Protein AF-0000000066031368 (afdb_homodimer)

InterPro domains:
  IPR012674 Calycin [G3DSA:2.40.128.20] (2-199)
  IPR012674 Calycin [SSF50814] (8-198)
  IPR014878 THAP4-like, heme-binding domain [PF08768] (12-197)
  IPR014878 THAP4-like, heme-binding domain [cd07828] (13-198)
  IPR022939 Nitrobindin, bacteria/plant [MF_01297] (5-199)
  IPR045165 Nitrobindin family [PTHR15854] (6-83)

Radius of gyration: 20.79 Å; Cα contacts (8 Å, |Δi|>4): 1049; chains: 2; bounding box: 54×52×48 Å

Organism: Paenarthrobacter aurescens (strain TC1) (NCBI:txid290340)

Foldseek 3Di:
DPLPQPPLEALQCVLVSLQAAKKKFKKFFFPRDPPTWIKIKIWHWHDDNAQKTKIKMWMATDDPVHHGDGTDWMKIKIKHFDDDDDQQHADDPHRHHHPQDPQNDNVSSCVQQDPVRWTKMWMWMDTPQAKIFIWIWTRHRFKTKIKTPDITHDPRHFFWGIKIKMWGQDPQKIKMWIWTDGPPRDTGTTMIIIIHGDD/DPLPQPPLEALQCVLVSLQAAKKKFKKFFFPRDPPTWMKIKIWHWHDDNAQKTKIKMWMATDDPVHHGDGTDWMKIKIKHFDDDDDPQHADDPHRHHHPQHPQNDNVSSCVQQDPVRWTKMWMWMDTPQAKIFIWIWTRHRFKTKIKTPDITHDPRHFFWGIKIKMWGQDPQKIKMWIWTDGPPRDTGTTMIIIIHGDD

Secondary structure (DSSP, 8-state):
------TT--GGGGGGGGG-EEEEEEEEETT--TTPPEEEEEEEEE-SSSSSEEEEEEEEEE-TT--EEEEEEEEEEEEEE-----TTS--STTPPPPSS-SS-SHHHHHTTB-TTSSEEEEEEEEETTTEEEEEEEEE-SSEEEEEEEEEEE-TTPPP--EEEEEEEEETTEEEEEEEEE-TT--SEEEEEEEEEE--/------TT--GGGGGGGGG-EEEEEEEEETT--TTPPEEEEEEEEE-SSSSSEEEEEEEEEE-TT--EEEEEEEEEEEEEE-----TTS--STTPPPPSS-SS-SHHHHHTTB-TTSSEEEEEEEEETTTEEEEEEEEE-SSEEEEEEEEEEE-TTPPPEEEEEEEEEEETTEEEEEEEEEETT--SEEEEEEEEEE--

Sequence (398 aa):
MPIEIPTDLTPELVPLSWLIGEWEGRGRLGSGDEDSEHFVQRVSFTHNGLPYLQYRAETWLSDDAGEKLRPLTVETGFWALERKLEEGDGGPGLIPADIVPVLKTADEVEERRNKEGGFDISVSIAHPGGITELYYGQIKGPQIQLSTDMVMRGSHSKEYTAATRIFGLVDGNLLWRWDVAASGKALEAHASAFLHKVSMPIEIPTDLTPELVPLSWLIGEWEGRGRLGSGDEDSEHFVQRVSFTHNGLPYLQYRAETWLSDDAGEKLRPLTVETGFWALERKLEEGDGGPGLIPADIVPVLKTADEVEERRNKEGGFDISVSIAHPGGITELYYGQIKGPQIQLSTDMVMRGSHSKEYTAATRIFGLVDGNLLWRWDVAASGKALEAHASAFLHKVS

Solvent-accessible surface area (backbone atoms only — not comparable to full-atom values): 20590 Å² total; per-residue (Å²): 125,82,79,78,73,60,92,69,57,38,40,59,39,56,84,56,48,88,62,56,26,32,29,40,37,43,32,26,32,36,83,52,52,92,85,40,53,35,28,33,38,41,36,38,29,44,69,74,59,51,74,43,32,44,37,40,37,41,34,24,34,22,46,96,86,60,48,73,72,46,75,54,50,54,38,36,33,34,40,29,66,54,59,78,66,54,84,41,40,58,41,65,83,85,40,64,44,43,92,64,56,80,56,75,36,60,67,60,44,57,70,54,46,42,99,84,70,23,33,43,28,34,36,35,41,40,40,70,68,45,34,35,38,36,28,39,38,37,40,48,78,61,33,34,44,36,36,50,77,46,60,48,67,44,97,47,30,69,61,62,69,45,40,37,39,38,38,33,58,57,92,80,21,45,34,38,41,35,30,35,15,38,77,91,42,68,75,34,59,43,28,36,38,50,24,37,69,75,83,126,82,80,80,72,62,93,70,56,38,39,58,39,55,83,56,48,88,61,56,27,32,30,39,36,42,31,26,34,37,84,52,51,92,82,40,53,34,29,34,38,42,36,36,31,45,70,74,59,51,74,44,33,43,37,40,38,42,34,25,34,23,45,96,86,59,49,74,72,46,74,55,52,55,37,38,34,32,39,30,68,54,59,79,66,54,84,40,40,58,40,67,82,86,40,64,43,44,91,64,57,79,56,75,36,60,68,60,43,58,71,55,46,42,96,84,69,22,31,42,28,35,35,34,41,39,40,68,67,45,34,34,38,36,27,40,39,38,40,47,77,60,32,34,44,36,36,51,75,46,61,47,66,44,97,44,30,69,60,64,68,44,41,37,39,38,39,34,57,55,96,79,21,47,34,36,41,35,29,36,15,39,78,91,41,67,77,35,60,44,29,36,37,49,25,35,69,75,81

pLDDT: mean 94.97, std 9.14, range [33.16, 98.88]

Nearest PDB structures (foldseek):
  7bbm-assembly1_A-2  TM=8.702E-01  e=2.240E-13  Arabidopsis thaliana
  2a13-assembly1_A  TM=8.688E-01  e=5.503E-13  Arabidopsis thaliana
  3wjg-assembly1_A-2  TM=8.637E-01  e=6.117E-13  Arabidopsis thaliana
  4ymy-assembly1_A-2  TM=8.659E-01  e=7.169E-13  Arabidopsis thaliana
  2fwv-assembly1_A  TM=8.683E-01  e=2.902E-11  Mycobacterium tuberculosis H37Rv

Structure (mmCIF, N/CA/C/O backbone):
data_AF-0000000066031368-model_v1
#
loop_
_entity.id
_entity.type
_entity.pdbx_description
1 polymer 'Peroxynitrite isomerase'
#
loop_
_atom_site.group_PDB
_atom_site.id
_atom_site.type_symbol
_atom_site.label_atom_id
_atom_site.label_alt_id
_atom_site.label_comp_id
_atom_site.label_asym_id
_atom_site.label_entity_id
_atom_site.label_seq_id
_atom_site.pdbx_PDB_ins_code
_atom_site.Cartn_x
_atom_site.Cartn_y
_atom_site.Cartn_z
_atom_site.occupancy
_atom_site.B_iso_or_equiv
_atom_site.auth_seq_id
_atom_site.auth_comp_id
_atom_site.auth_asym_id
_atom_site.auth_atom_id
_atom_site.pdbx_PDB_model_num
ATOM 1 N N . MET A 1 1 ? -26.859 -6.531 -15.234 1 33.16 1 MET A N 1
ATOM 2 C CA . MET A 1 1 ? -26.047 -7.098 -16.312 1 33.16 1 MET A CA 1
ATOM 3 C C . MET A 1 1 ? -24.969 -8.016 -15.758 1 33.16 1 MET A C 1
ATOM 5 O O . MET A 1 1 ? -24.484 -7.805 -14.641 1 33.16 1 MET A O 1
ATOM 9 N N . PRO A 1 2 ? -24.891 -9.289 -16.25 1 40.38 2 PRO A N 1
ATOM 10 C CA . PRO A 1 2 ? -23.859 -10.242 -15.828 1 40.38 2 PRO A CA 1
ATOM 11 C C . PRO A 1 2 ? -22.469 -9.617 -15.773 1 40.38 2 PRO A C 1
ATOM 13 O O . PRO A 1 2 ? -22.156 -8.695 -16.547 1 40.38 2 PRO A O 1
ATOM 16 N N . ILE A 1 3 ? -21.875 -9.445 -14.492 1 47.06 3 ILE A N 1
ATOM 17 C CA . ILE A 1 3 ? -20.516 -8.922 -14.406 1 47.06 3 ILE A CA 1
ATOM 18 C C . ILE A 1 3 ? -19.625 -9.641 -15.414 1 47.06 3 ILE A C 1
ATOM 20 O O . ILE A 1 3 ? -19.531 -10.867 -15.406 1 47.06 3 ILE A O 1
ATOM 24 N N . GLU A 1 4 ? -19.422 -9.086 -16.609 1 52.09 4 GLU A N 1
ATOM 25 C CA . GLU A 1 4 ? -18.5 -9.664 -17.594 1 52.09 4 GLU A CA 1
ATOM 26 C C . GLU A 1 4 ? -17.125 -9.914 -16.969 1 52.09 4 GLU A C 1
ATOM 28 O O . GLU A 1 4 ? -16.516 -9.008 -16.406 1 52.09 4 GLU A O 1
ATOM 33 N N . ILE A 1 5 ? -16.891 -11.195 -16.609 1 58.19 5 ILE A N 1
ATOM 34 C CA . ILE A 1 5 ? -15.578 -11.602 -16.094 1 58.19 5 ILE A CA 1
ATOM 35 C C . ILE A 1 5 ? -14.523 -11.414 -17.188 1 58.19 5 ILE A C 1
ATOM 37 O O . ILE A 1 5 ? -14.664 -11.945 -18.297 1 58.19 5 ILE A O 1
ATOM 41 N N . PRO A 1 6 ? -13.57 -10.539 -17 1 62.25 6 PRO A N 1
ATOM 42 C CA . PRO A 1 6 ? -12.5 -10.344 -17.984 1 62.25 6 PRO A CA 1
ATOM 43 C C . PRO A 1 6 ? -11.805 -11.648 -18.359 1 62.25 6 PRO A C 1
ATOM 45 O O . PRO A 1 6 ? -11.633 -12.531 -17.531 1 62.25 6 PRO A O 1
ATOM 48 N N . THR A 1 7 ? -11.617 -11.883 -19.625 1 64.25 7 THR A N 1
ATOM 49 C CA . THR A 1 7 ? -11 -13.094 -20.156 1 64.25 7 THR A CA 1
ATOM 50 C C . THR A 1 7 ? -9.609 -13.305 -19.578 1 64.25 7 THR A C 1
ATOM 52 O O . THR A 1 7 ? -9.109 -14.43 -19.531 1 64.25 7 THR A O 1
ATOM 55 N N . ASP A 1 8 ? -8.969 -12.266 -19 1 81.44 8 ASP A N 1
ATOM 56 C CA . ASP A 1 8 ? -7.602 -12.391 -18.516 1 81.44 8 ASP A CA 1
ATOM 57 C C . ASP A 1 8 ? -7.57 -12.453 -16.984 1 81.44 8 ASP A C 1
ATOM 59 O O . ASP A 1 8 ? -6.508 -12.328 -16.375 1 81.44 8 ASP A O 1
ATOM 63 N N . LEU A 1 9 ? -8.688 -12.742 -16.469 1 89.12 9 LEU A N 1
ATOM 64 C CA . LEU A 1 9 ? -8.789 -12.789 -15.008 1 89.12 9 LEU A CA 1
ATOM 65 C C . LEU A 1 9 ? -8.336 -14.148 -14.477 1 89.12 9 LEU A C 1
ATOM 67 O O . LEU A 1 9 ? -8.836 -15.188 -14.906 1 89.12 9 LEU A O 1
ATOM 71 N N . THR A 1 10 ? -7.324 -14.195 -13.648 1 92.44 10 THR A N 1
ATOM 72 C CA . THR A 1 10 ? -6.934 -15.422 -12.969 1 92.44 10 THR A CA 1
ATOM 73 C C . THR A 1 10 ? -8.109 -16.016 -12.195 1 92.44 10 THR A C 1
ATOM 75 O O . THR A 1 10 ? -8.812 -15.289 -11.484 1 92.44 10 THR A O 1
ATOM 78 N N . PRO A 1 11 ? -8.414 -17.312 -12.305 1 94.56 11 PRO A N 1
ATOM 79 C CA . PRO A 1 11 ? -9.578 -17.938 -11.664 1 94.56 11 PRO A CA 1
ATOM 80 C C . PRO A 1 11 ? -9.703 -17.578 -10.188 1 94.56 11 PRO A C 1
ATOM 82 O O . PRO A 1 11 ? -10.812 -17.391 -9.68 1 94.56 11 PRO A O 1
ATOM 85 N N . GLU A 1 12 ? -8.617 -17.484 -9.602 1 95.56 12 GLU A N 1
ATOM 86 C CA . GLU A 1 12 ? -8.57 -17.25 -8.164 1 95.56 12 GLU A CA 1
ATOM 87 C C . GLU A 1 12 ? -9.234 -15.922 -7.797 1 95.56 12 GLU A C 1
ATOM 89 O O . GLU A 1 12 ? -9.641 -15.719 -6.648 1 95.56 12 GLU A O 1
ATOM 94 N N . LEU A 1 13 ? -9.43 -15.039 -8.758 1 96.94 13 LEU A N 1
ATOM 95 C CA . LEU A 1 13 ? -9.969 -13.711 -8.484 1 96.94 13 LEU A CA 1
ATOM 96 C C . LEU A 1 13 ? -11.469 -13.672 -8.734 1 96.94 13 LEU A C 1
ATOM 98 O O . LEU A 1 13 ? -12.125 -12.656 -8.469 1 96.94 13 LEU A O 1
ATOM 102 N N . VAL A 1 14 ? -12.07 -14.742 -9.148 1 95.94 14 VAL A N 1
ATOM 103 C CA . VAL A 1 14 ? -13.477 -14.766 -9.539 1 95.94 14 VAL A CA 1
ATOM 104 C C . VAL A 1 14 ? -14.344 -14.328 -8.359 1 95.94 14 VAL A C 1
ATOM 106 O O . VAL A 1 14 ? -15.219 -13.477 -8.5 1 95.94 14 VAL A O 1
ATOM 109 N N . PRO A 1 15 ? -14.133 -14.844 -7.121 1 97.06 15 PRO A N 1
ATOM 110 C CA . PRO A 1 15 ? -14.977 -14.398 -6.004 1 97.06 15 PRO A CA 1
ATOM 111 C C . PRO A 1 15 ? -14.867 -12.898 -5.746 1 97.06 15 PRO A C 1
ATOM 113 O O . PRO A 1 15 ? -15.812 -12.289 -5.234 1 97.06 15 PRO A O 1
ATOM 116 N N . LEU A 1 16 ? -13.766 -12.266 -6.094 1 97.69 16 LEU A N 1
ATOM 117 C CA . LEU A 1 16 ? -13.516 -10.852 -5.836 1 97.69 16 LEU A CA 1
ATOM 118 C C . LEU A 1 16 ? -13.859 -10.008 -7.055 1 97.69 16 LEU A C 1
ATOM 120 O O . LEU A 1 16 ? -13.75 -8.781 -7.02 1 97.69 16 LEU A O 1
ATOM 124 N N . SER A 1 17 ? -14.352 -10.602 -8.094 1 96.38 17 SER A N 1
ATOM 125 C CA . SER A 1 17 ? -14.391 -9.969 -9.414 1 96.38 17 SER A CA 1
ATOM 126 C C . SER A 1 17 ? -15.352 -8.789 -9.43 1 96.38 17 SER A C 1
ATOM 128 O O . SER A 1 17 ? -15.141 -7.82 -10.172 1 96.38 17 SER A O 1
ATOM 130 N N . TRP A 1 18 ? -16.391 -8.805 -8.586 1 96.5 18 TRP A N 1
ATOM 131 C CA . TRP A 1 18 ? -17.391 -7.734 -8.633 1 96.5 18 TRP A CA 1
ATOM 132 C C . TRP A 1 18 ? -16.797 -6.43 -8.094 1 96.5 18 TRP A C 1
ATOM 134 O O . TRP A 1 18 ? -17.391 -5.359 -8.281 1 96.5 18 TRP A O 1
ATOM 144 N N . LEU A 1 19 ? -15.648 -6.449 -7.402 1 98.12 19 LEU A N 1
ATOM 145 C CA . LEU A 1 19 ? -14.969 -5.27 -6.871 1 98.12 19 LEU A CA 1
ATOM 146 C C . LEU A 1 19 ? -14.211 -4.535 -7.973 1 98.12 19 LEU A C 1
ATOM 148 O O . LEU A 1 19 ? -13.945 -3.338 -7.855 1 98.12 19 LEU A O 1
ATOM 152 N N . ILE A 1 20 ? -13.781 -5.242 -8.992 1 97.56 20 ILE A N 1
ATOM 153 C CA . ILE A 1 20 ? -12.82 -4.734 -9.969 1 97.56 20 ILE A CA 1
ATOM 154 C C . ILE A 1 20 ? -13.414 -3.529 -10.695 1 97.56 20 ILE A C 1
ATOM 156 O O . ILE A 1 20 ? -14.531 -3.596 -11.219 1 97.56 20 ILE A O 1
ATOM 160 N N . GLY A 1 21 ? -12.656 -2.457 -10.672 1 97.81 21 GLY A N 1
ATOM 161 C CA . GLY A 1 21 ? -13.07 -1.228 -11.328 1 97.81 21 GLY A CA 1
ATOM 162 C C . GLY A 1 21 ? -12.742 0.016 -10.523 1 97.81 21 GLY A C 1
ATOM 163 O O . GLY A 1 21 ? -12 -0.051 -9.539 1 97.81 21 GLY A O 1
ATOM 164 N N . GLU A 1 22 ? -13.156 1.128 -11.031 1 98.62 22 GLU A N 1
ATOM 165 C CA . GLU A 1 22 ? -13.031 2.414 -10.352 1 98.62 22 GLU A CA 1
ATOM 166 C C . GLU A 1 22 ? -14.375 2.875 -9.789 1 98.62 22 GLU A C 1
ATOM 168 O O . GLU A 1 22 ? -15.391 2.846 -10.492 1 98.62 22 GLU A O 1
ATOM 173 N N . TRP A 1 23 ? -14.367 3.244 -8.555 1 98.88 23 TRP A N 1
ATOM 174 C CA . TRP A 1 23 ? -15.547 3.688 -7.828 1 98.88 23 TRP A CA 1
ATOM 175 C C . TRP A 1 23 ? -15.367 5.109 -7.309 1 98.88 23 TRP A C 1
ATOM 177 O O . TRP A 1 23 ? -14.273 5.488 -6.887 1 98.88 23 TRP A O 1
ATOM 187 N N . GLU A 1 24 ? -16.422 5.883 -7.383 1 98.75 24 GLU A N 1
ATOM 188 C CA . GLU A 1 24 ? -16.391 7.234 -6.832 1 98.75 24 GLU A CA 1
ATOM 189 C C . GLU A 1 24 ? -17.688 7.57 -6.109 1 98.75 24 GLU A C 1
ATOM 191 O O . GLU A 1 24 ? -18.766 7.137 -6.523 1 98.75 24 GLU A O 1
ATOM 196 N N . GLY A 1 25 ? -17.516 8.281 -5.086 1 98.56 25 GLY A N 1
ATOM 197 C CA . GLY A 1 25 ? -18.719 8.719 -4.379 1 98.56 25 GLY A CA 1
ATOM 198 C C . GLY A 1 25 ? -18.406 9.492 -3.113 1 98.56 25 GLY A C 1
ATOM 199 O O . GLY A 1 25 ? -17.406 10.195 -3.037 1 98.56 25 GLY A O 1
ATOM 200 N N . ARG A 1 26 ? -19.406 9.5 -2.213 1 98 26 ARG A N 1
ATOM 201 C CA . ARG A 1 26 ? -19.328 10.336 -1.021 1 98 26 ARG A CA 1
ATOM 202 C C . ARG A 1 26 ? -19.469 9.5 0.247 1 98 26 ARG A C 1
ATOM 204 O O . ARG A 1 26 ? -20.016 8.391 0.206 1 98 26 ARG A O 1
ATOM 211 N N . GLY A 1 27 ? -18.969 10.031 1.279 1 97.94 27 GLY A N 1
ATOM 212 C CA . GLY A 1 27 ? -19.078 9.391 2.578 1 97.94 27 GLY A CA 1
ATOM 213 C C . GLY A 1 27 ? -19.141 10.375 3.729 1 97.94 27 GLY A C 1
ATOM 214 O O . GLY A 1 27 ? -19.172 11.586 3.514 1 97.94 27 GLY A O 1
ATOM 215 N N . ARG A 1 28 ? -19.297 9.797 4.914 1 97.5 28 ARG A N 1
ATOM 216 C CA . ARG A 1 28 ? -19.359 10.547 6.164 1 97.5 28 ARG A CA 1
ATOM 217 C C . ARG A 1 28 ? -18.359 10.008 7.176 1 97.5 28 ARG A C 1
ATOM 219 O O . ARG A 1 28 ? -18.109 8.797 7.23 1 97.5 28 ARG A O 1
ATOM 226 N N . LEU A 1 29 ? -17.828 10.883 7.953 1 96.56 29 LEU A N 1
ATOM 227 C CA . LEU A 1 29 ? -16.969 10.477 9.055 1 96.56 29 LEU A CA 1
ATOM 228 C C . LEU A 1 29 ? -17.797 10.102 10.281 1 96.56 29 LEU A C 1
ATOM 230 O O . LEU A 1 29 ? -18.984 10.445 10.367 1 96.56 29 LEU A O 1
ATOM 234 N N . GLY A 1 30 ? -17.219 9.375 11.141 1 93.62 30 GLY A N 1
ATOM 235 C CA . GLY A 1 30 ? -17.875 8.977 12.367 1 93.62 30 GLY A CA 1
ATOM 236 C C . GLY A 1 30 ? -19.094 8.086 12.133 1 93.62 30 GLY A C 1
ATOM 237 O O . GLY A 1 30 ? -19.031 7.148 11.336 1 93.62 30 GLY A O 1
ATOM 238 N N . SER A 1 31 ? -20.141 8.367 12.922 1 90.12 31 SER A N 1
ATOM 239 C CA . SER A 1 31 ? -21.344 7.547 12.859 1 90.12 31 SER A CA 1
ATOM 240 C C . SER A 1 31 ? -22.234 7.965 11.695 1 90.12 31 SER A C 1
ATOM 242 O O . SER A 1 31 ? -23.219 7.285 11.375 1 90.12 31 SER A O 1
ATOM 244 N N . GLY A 1 32 ? -21.859 9.055 11.055 1 87.19 32 GLY A N 1
ATOM 245 C CA . GLY A 1 32 ? -22.641 9.531 9.922 1 87.19 32 GLY A CA 1
ATOM 246 C C . GLY A 1 32 ? -23.828 10.359 10.336 1 87.19 32 GLY A C 1
ATOM 247 O O . GLY A 1 32 ? -24.812 10.469 9.594 1 87.19 32 GLY A O 1
ATOM 248 N N . ASP A 1 33 ? -23.75 10.906 11.477 1 86.44 33 ASP A N 1
ATOM 249 C CA . ASP A 1 33 ? -24.812 11.766 11.961 1 86.44 33 ASP A CA 1
ATOM 250 C C . ASP A 1 33 ? -24.844 13.094 11.203 1 86.44 33 ASP A C 1
ATOM 252 O O . ASP A 1 33 ? -24 13.344 10.352 1 86.44 33 ASP A O 1
ATOM 256 N N . GLU A 1 34 ? -25.828 13.891 11.445 1 84.25 34 GLU A N 1
ATOM 257 C CA . GLU A 1 34 ? -26.062 15.133 10.703 1 84.25 34 GLU A CA 1
ATOM 258 C C . GLU A 1 34 ? -24.844 16.047 10.766 1 84.25 34 GLU A C 1
ATOM 260 O O . GLU A 1 34 ? -24.516 16.719 9.781 1 84.25 34 GLU A O 1
ATOM 265 N N . ASP A 1 35 ? -24.094 16.016 11.781 1 86.75 35 ASP A N 1
ATOM 266 C CA . ASP A 1 35 ? -22.984 16.938 11.969 1 86.75 35 ASP A CA 1
ATOM 267 C C . ASP A 1 35 ? -21.656 16.328 11.523 1 86.75 35 ASP A C 1
ATOM 269 O O . ASP A 1 35 ? -20.609 16.969 11.586 1 86.75 35 ASP A O 1
ATOM 273 N N . SER A 1 36 ? -21.734 15.133 11.055 1 90.44 36 SER A N 1
ATOM 274 C CA . SER A 1 36 ? -20.516 14.461 10.625 1 90.44 36 SER A CA 1
ATOM 275 C C . SER A 1 36 ? -19.953 15.109 9.367 1 90.44 36 SER A C 1
ATOM 277 O O . SER A 1 36 ? -20.703 15.484 8.461 1 90.44 36 SER A O 1
ATOM 279 N N . GLU A 1 37 ? -18.625 15.211 9.25 1 93.31 37 GLU A N 1
ATOM 280 C CA . GLU A 1 37 ? -17.953 15.766 8.078 1 93.31 37 GLU A CA 1
ATOM 281 C C . GLU A 1 37 ? -18.125 14.852 6.867 1 93.31 37 GLU A C 1
ATOM 283 O O . GLU A 1 37 ? -18.25 13.633 7.016 1 93.31 37 GLU A O 1
ATOM 288 N N . HIS A 1 38 ? -18.125 15.547 5.75 1 97.06 38 HIS A N 1
ATOM 289 C CA . HIS A 1 38 ? -18.281 14.844 4.484 1 97.06 38 HIS A CA 1
ATOM 290 C C . HIS A 1 38 ? -16.938 14.641 3.785 1 97.06 38 HIS A C 1
ATOM 292 O O . HIS A 1 38 ? -16.016 15.43 3.979 1 97.06 38 HIS A O 1
ATOM 298 N N . PHE A 1 39 ? -16.938 13.594 3.072 1 98.5 39 PHE A N 1
ATOM 299 C CA . PHE A 1 39 ? -15.781 13.406 2.203 1 98.5 39 PHE A CA 1
ATOM 300 C C . PHE A 1 39 ? -16.203 12.812 0.865 1 98.5 39 PHE A C 1
ATOM 302 O O . PHE A 1 39 ? -17.297 12.273 0.736 1 98.5 39 PHE A O 1
ATOM 309 N N . VAL A 1 40 ? -15.344 13 -0.147 1 98.69 40 VAL A N 1
ATOM 310 C CA . VAL A 1 40 ? -15.414 12.328 -1.443 1 98.69 40 VAL A CA 1
ATOM 311 C C . VAL A 1 40 ? -14.266 11.328 -1.575 1 98.69 40 VAL A C 1
ATOM 313 O O . VAL A 1 40 ? -13.18 11.547 -1.036 1 98.69 40 VAL A O 1
ATOM 316 N N . GLN A 1 41 ? -14.586 10.281 -2.264 1 98.81 41 GLN A N 1
ATOM 317 C CA . GLN A 1 41 ? -13.586 9.227 -2.35 1 98.81 41 GLN A CA 1
ATOM 318 C C . GLN A 1 41 ? -13.578 8.586 -3.734 1 98.81 41 GLN A C 1
ATOM 320 O O . GLN A 1 41 ? -14.625 8.422 -4.359 1 98.81 41 GLN A O 1
ATOM 325 N N . ARG A 1 42 ? -12.406 8.281 -4.188 1 98.75 42 ARG A N 1
ATOM 326 C CA . ARG A 1 42 ? -12.172 7.438 -5.352 1 98.75 42 ARG A CA 1
ATOM 327 C C . ARG A 1 42 ? -11.445 6.156 -4.965 1 98.75 42 ARG A C 1
ATOM 329 O O . ARG A 1 42 ? -10.398 6.203 -4.316 1 98.75 42 ARG A O 1
ATOM 336 N N . VAL A 1 43 ? -12.016 5.027 -5.32 1 98.88 43 VAL A N 1
ATOM 337 C CA . VAL A 1 43 ? -11.477 3.719 -4.977 1 98.88 43 VAL A CA 1
ATOM 338 C C . VAL A 1 43 ? -11.211 2.918 -6.25 1 98.88 43 VAL A C 1
ATOM 340 O O . VAL A 1 43 ? -12.039 2.908 -7.164 1 98.88 43 VAL A O 1
ATOM 343 N N . SER A 1 44 ? -10.109 2.283 -6.301 1 98.81 44 SER A N 1
ATOM 344 C CA . SER A 1 44 ? -9.789 1.437 -7.445 1 98.81 44 SER A CA 1
ATOM 345 C C . SER A 1 44 ? -9.383 0.035 -7 1 98.81 44 SER A C 1
ATOM 347 O O . SER A 1 44 ? -8.641 -0.125 -6.031 1 98.81 44 SER A O 1
ATOM 349 N N . PHE A 1 45 ? -9.945 -0.978 -7.59 1 98.69 45 PHE A N 1
ATOM 350 C CA . PHE A 1 45 ? -9.492 -2.363 -7.574 1 98.69 45 PHE A CA 1
ATOM 351 C C . PHE A 1 45 ? -9.016 -2.795 -8.953 1 98.69 45 PHE A C 1
ATOM 353 O O . PHE A 1 45 ? -9.789 -2.779 -9.914 1 98.69 45 PHE A O 1
ATOM 360 N N . THR A 1 46 ? -7.758 -3.172 -9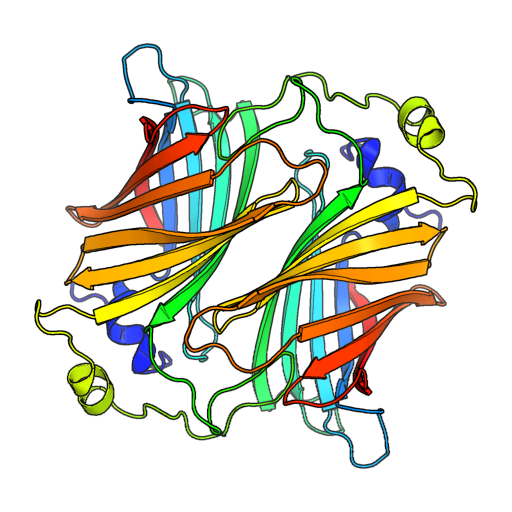.023 1 97.94 46 THR A N 1
ATOM 361 C CA . THR A 1 46 ? -7.191 -3.557 -10.305 1 97.94 46 THR A CA 1
ATOM 362 C C . THR A 1 46 ? -6.418 -4.867 -10.188 1 97.94 46 THR A C 1
ATOM 364 O O . THR A 1 46 ? -6.105 -5.312 -9.078 1 97.94 46 THR A O 1
ATOM 367 N N . HIS A 1 47 ? -6.227 -5.512 -11.297 1 96.25 47 HIS A N 1
ATOM 368 C CA . HIS A 1 47 ? -5.422 -6.727 -11.359 1 96.25 47 HIS A CA 1
ATOM 369 C C . HIS A 1 47 ? -4.496 -6.711 -12.578 1 96.25 47 HIS A C 1
ATOM 371 O O . HIS A 1 47 ? -4.695 -5.918 -13.5 1 96.25 47 HIS A O 1
ATOM 377 N N . ASN A 1 48 ? -3.465 -7.465 -12.539 1 94.44 48 ASN A N 1
ATOM 378 C CA . ASN A 1 48 ? -2.516 -7.555 -13.641 1 94.44 48 ASN A CA 1
ATOM 379 C C . ASN A 1 48 ? -2.205 -9.008 -14 1 94.44 48 ASN A C 1
ATOM 381 O O . ASN A 1 48 ? -1.074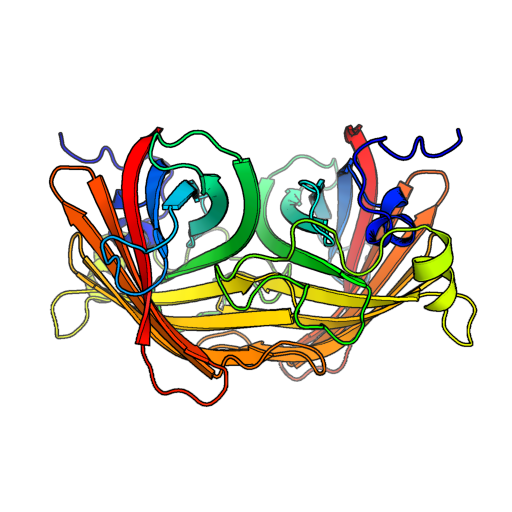 -9.336 -14.359 1 94.44 48 ASN A O 1
ATOM 385 N N . GLY A 1 49 ? -3.18 -9.898 -13.719 1 92.19 49 GLY A N 1
ATOM 386 C CA . GLY A 1 49 ? -3.043 -11.305 -14.062 1 92.19 49 GLY A CA 1
ATOM 387 C C . GLY A 1 49 ? -2.531 -12.148 -12.914 1 92.19 49 GLY A C 1
ATOM 388 O O . GLY A 1 49 ? -2.424 -13.375 -13.031 1 92.19 49 GLY A O 1
ATOM 389 N N . LEU A 1 50 ? -2.189 -11.586 -11.852 1 94.94 50 LEU A N 1
ATOM 390 C CA . LEU A 1 50 ? -1.732 -12.281 -10.656 1 94.94 50 LEU A CA 1
ATOM 391 C C . LEU A 1 50 ? -2.887 -12.508 -9.68 1 94.94 50 LEU A C 1
ATOM 393 O O . LEU A 1 50 ? -3.953 -11.906 -9.828 1 94.94 50 LEU A O 1
ATOM 397 N N . PRO A 1 51 ? -2.752 -13.414 -8.719 1 96.38 51 PRO A N 1
ATOM 398 C CA . PRO A 1 51 ? -3.898 -13.859 -7.926 1 96.38 51 PRO A CA 1
ATOM 399 C C . PRO A 1 51 ? -4.188 -12.938 -6.742 1 96.38 51 PRO A C 1
ATOM 401 O O . PRO A 1 51 ? -4.434 -13.414 -5.633 1 96.38 51 PRO A O 1
ATOM 404 N N . TYR A 1 52 ? -4.199 -11.641 -6.973 1 98 52 TYR A N 1
ATOM 405 C CA . TYR A 1 52 ? -4.582 -10.625 -6.004 1 98 52 TYR A CA 1
ATOM 406 C C . TYR A 1 52 ? -5.078 -9.367 -6.703 1 98 52 TYR A C 1
ATOM 408 O O . TYR A 1 52 ? -4.762 -9.133 -7.871 1 98 52 TYR A O 1
ATOM 416 N N . LEU A 1 53 ? -5.879 -8.625 -5.977 1 98.56 53 LEU A N 1
ATOM 417 C CA . LEU A 1 53 ? -6.266 -7.289 -6.418 1 98.56 53 LEU A CA 1
ATOM 418 C C . LEU A 1 53 ? -5.383 -6.227 -5.77 1 98.56 53 LEU A C 1
ATOM 420 O O . LEU A 1 53 ? -5.047 -6.332 -4.586 1 98.56 53 LEU A O 1
ATOM 424 N N . GLN A 1 54 ? -5.008 -5.27 -6.566 1 98.75 54 GLN A N 1
ATOM 425 C CA . GLN A 1 54 ? -4.422 -4.039 -6.043 1 98.75 54 GLN A CA 1
ATOM 426 C C . GLN A 1 54 ? -5.508 -3.037 -5.656 1 98.75 54 GLN A C 1
ATOM 428 O O . GLN A 1 54 ? -6.449 -2.811 -6.418 1 98.75 54 GLN A O 1
ATOM 433 N N . TYR A 1 55 ? -5.383 -2.527 -4.469 1 98.88 55 TYR A N 1
ATOM 434 C CA . TYR A 1 55 ? -6.375 -1.622 -3.898 1 98.88 55 TYR A CA 1
ATOM 435 C C . TYR A 1 55 ? -5.777 -0.242 -3.656 1 98.88 55 TYR A C 1
ATOM 437 O O . TYR A 1 55 ? -4.656 -0.123 -3.158 1 98.88 55 TYR A O 1
ATOM 445 N N . ARG A 1 56 ? -6.461 0.84 -4.016 1 98.88 56 ARG A N 1
ATOM 446 C CA . ARG A 1 56 ? -6.129 2.227 -3.701 1 98.88 56 ARG A CA 1
ATOM 447 C C . ARG A 1 56 ? -7.387 3.039 -3.42 1 98.88 56 ARG A C 1
ATOM 449 O O . ARG A 1 56 ? -8.352 2.98 -4.184 1 98.88 56 ARG A O 1
ATOM 456 N N . ALA A 1 57 ? -7.426 3.715 -2.34 1 98.81 57 ALA A N 1
ATOM 457 C CA . ALA A 1 57 ? -8.516 4.629 -2.002 1 98.81 57 ALA A CA 1
ATOM 458 C C . ALA A 1 57 ? -7.98 6.023 -1.688 1 98.81 57 ALA A C 1
ATOM 460 O O . ALA A 1 57 ? -7.191 6.199 -0.757 1 98.81 57 ALA A O 1
ATOM 461 N N . GLU A 1 58 ? -8.383 6.965 -2.486 1 98.75 58 GLU A N 1
ATOM 462 C CA . GLU A 1 58 ? -8.039 8.367 -2.27 1 98.75 58 GLU A CA 1
ATOM 463 C C . GLU A 1 58 ? -9.242 9.164 -1.795 1 98.75 58 GLU A C 1
ATOM 465 O O . GLU A 1 58 ? -10.328 9.078 -2.387 1 98.75 58 GLU A O 1
ATOM 470 N N . THR A 1 59 ? -9.047 9.898 -0.743 1 98.75 59 THR A N 1
ATOM 471 C CA . THR A 1 59 ? -10.156 10.594 -0.097 1 98.75 59 THR A CA 1
ATOM 472 C C . THR A 1 59 ? -9.867 12.086 0.032 1 98.75 59 THR A C 1
ATOM 474 O O . THR A 1 59 ? -8.734 12.477 0.319 1 98.75 59 THR A O 1
ATOM 477 N N . TRP A 1 60 ? -10.852 12.914 -0.183 1 98.56 60 TRP A N 1
ATOM 478 C CA . TRP A 1 60 ? -10.82 14.359 0.005 1 98.56 60 TRP A CA 1
ATOM 479 C C . TRP A 1 60 ? -11.898 14.812 0.979 1 98.56 60 TRP A C 1
ATOM 481 O O . TRP A 1 60 ? -13.023 14.305 0.943 1 98.56 60 TRP A O 1
ATOM 491 N N . LEU A 1 61 ? -11.516 15.711 1.822 1 97.62 61 LEU A N 1
ATOM 492 C CA . LEU A 1 61 ? -12.57 16.406 2.543 1 97.62 61 LEU A CA 1
ATOM 493 C C . LEU A 1 61 ? -13.461 17.188 1.582 1 97.62 61 LEU A C 1
ATOM 495 O O . LEU A 1 61 ? -12.969 17.781 0.621 1 97.62 61 LEU A O 1
ATOM 499 N N . SER A 1 62 ? -14.75 17.203 1.885 1 97.81 62 SER A N 1
ATOM 500 C CA . SER A 1 62 ? -15.68 17.906 1.004 1 97.81 62 SER A CA 1
ATOM 501 C C . SER A 1 62 ? -16.703 18.703 1.803 1 97.81 62 SER A C 1
ATOM 503 O O . SER A 1 62 ? -16.859 18.484 3.004 1 97.81 62 SER A O 1
ATOM 505 N N . ASP A 1 63 ? -17.25 19.641 1.091 1 95.75 63 ASP A N 1
ATOM 506 C CA . ASP A 1 63 ? -18.422 20.281 1.701 1 95.75 63 ASP A CA 1
ATOM 507 C C . ASP A 1 63 ? -19.672 19.438 1.497 1 95.75 63 ASP A C 1
ATOM 509 O O . ASP A 1 63 ? -19.594 18.312 0.986 1 95.75 63 ASP A O 1
ATOM 513 N N . ASP A 1 64 ? -20.766 19.906 1.982 1 91.94 64 ASP A N 1
ATOM 514 C CA . ASP A 1 64 ? -22.016 19.156 1.979 1 91.94 64 ASP A CA 1
ATOM 515 C C . ASP A 1 64 ? -22.5 18.906 0.553 1 91.94 64 ASP A C 1
ATOM 517 O O . ASP A 1 64 ? -23.312 18 0.318 1 91.94 64 ASP A O 1
ATOM 521 N N . ALA A 1 65 ? -22.016 19.75 -0.421 1 94.38 65 ALA A N 1
ATOM 522 C CA . ALA A 1 65 ? -22.406 19.609 -1.817 1 94.38 65 ALA A CA 1
ATOM 523 C C . ALA A 1 65 ? -21.484 18.656 -2.564 1 94.38 65 ALA A C 1
ATOM 525 O O . ALA A 1 65 ? -21.719 18.328 -3.727 1 94.38 65 ALA A O 1
ATOM 526 N N . GLY A 1 66 ? -20.422 18.219 -1.861 1 95.19 66 GLY A N 1
ATOM 527 C CA . GLY A 1 66 ? -19.516 17.25 -2.477 1 95.19 66 GLY A CA 1
ATOM 528 C C . GLY A 1 66 ? -18.328 17.906 -3.17 1 95.19 66 GLY A C 1
ATOM 529 O O . GLY A 1 66 ? -17.578 17.234 -3.873 1 95.19 66 GLY A O 1
ATOM 530 N N . GLU A 1 67 ? -18.266 19.188 -3.008 1 97.5 67 GLU A N 1
ATOM 531 C CA . GLU A 1 67 ? -17.094 19.859 -3.561 1 97.5 67 GLU A CA 1
ATOM 532 C C . GLU A 1 67 ? -15.836 19.547 -2.748 1 97.5 67 GLU A C 1
ATOM 534 O O . GLU A 1 67 ? -15.828 19.703 -1.525 1 97.5 67 GLU A O 1
ATOM 539 N N . LYS A 1 68 ? -14.844 19.141 -3.42 1 97.56 68 LYS A N 1
ATOM 540 C CA . LYS A 1 68 ? -13.594 18.812 -2.744 1 97.56 68 LYS A CA 1
ATOM 541 C C . LYS A 1 68 ? -12.945 20.047 -2.137 1 97.56 68 LYS A C 1
ATOM 543 O O . LYS A 1 68 ? -12.789 21.062 -2.814 1 97.56 68 LYS A O 1
ATOM 548 N N . LEU A 1 69 ? -12.602 19.969 -0.912 1 96.44 69 LEU A N 1
ATOM 549 C CA . LEU A 1 69 ? -11.961 21.078 -0.213 1 96.44 69 LEU A CA 1
ATOM 550 C C . LEU A 1 69 ? -10.453 20.875 -0.146 1 96.44 69 LEU A C 1
ATOM 552 O O . LEU A 1 69 ? -9.688 21.781 -0.48 1 96.44 69 LEU A O 1
ATOM 556 N N . ARG A 1 70 ? -9.969 19.75 0.243 1 95.56 70 ARG A N 1
ATOM 557 C CA . ARG A 1 70 ? -8.547 19.438 0.35 1 95.56 70 ARG A CA 1
ATOM 558 C C . ARG A 1 70 ? -8.328 17.938 0.474 1 95.56 70 ARG A C 1
ATOM 560 O O . ARG A 1 70 ? -9.227 17.203 0.883 1 95.56 70 ARG A O 1
ATOM 567 N N . PRO A 1 71 ? -7.074 17.5 0.123 1 96.75 71 PRO A N 1
ATOM 568 C CA . PRO A 1 71 ? -6.777 16.078 0.292 1 96.75 71 PRO A CA 1
ATOM 569 C C . PRO A 1 71 ? -6.883 15.625 1.745 1 96.75 71 PRO A C 1
ATOM 571 O O . PRO A 1 71 ? -6.5 16.359 2.656 1 96.75 71 PRO A O 1
ATOM 574 N N . LEU A 1 72 ? -7.422 14.5 1.921 1 97.75 72 LEU A N 1
ATOM 575 C CA . LEU A 1 72 ? -7.551 13.922 3.256 1 97.75 72 LEU A CA 1
ATOM 576 C C . LEU A 1 72 ? -6.504 12.836 3.484 1 97.75 72 LEU A C 1
ATOM 578 O O . LEU A 1 72 ? -5.637 12.977 4.348 1 97.75 72 LEU A O 1
ATOM 582 N N . THR A 1 73 ? -6.551 11.734 2.707 1 98.12 73 THR A N 1
ATOM 583 C CA . THR A 1 73 ? -5.559 10.664 2.826 1 98.12 73 THR A CA 1
ATOM 584 C C . THR A 1 73 ? -5.68 9.688 1.664 1 98.12 73 THR A C 1
ATOM 586 O O . THR A 1 73 ? -6.547 9.836 0.804 1 98.12 73 THR A O 1
ATOM 589 N N . VAL A 1 74 ? -4.715 8.742 1.616 1 98.5 74 VAL A N 1
ATOM 590 C CA . VAL A 1 74 ? -4.707 7.621 0.687 1 98.5 74 VAL A CA 1
ATOM 591 C C . VAL A 1 74 ? -4.43 6.324 1.446 1 98.5 74 VAL A C 1
ATOM 593 O O . VAL A 1 74 ? -3.619 6.301 2.375 1 98.5 74 VAL A O 1
ATOM 596 N N . GLU A 1 75 ? -5.082 5.297 1.156 1 98.56 75 GLU A N 1
ATOM 597 C CA . GLU A 1 75 ? -4.68 3.967 1.611 1 98.56 75 GLU A CA 1
ATOM 598 C C . GLU A 1 75 ? -4.504 3.012 0.435 1 98.56 75 GLU A C 1
ATOM 600 O O . GLU A 1 75 ? -5.184 3.139 -0.584 1 98.56 75 GLU A O 1
ATOM 605 N N . THR A 1 76 ? -3.584 2.139 0.492 1 98.81 76 THR A N 1
ATOM 606 C CA . THR A 1 76 ? -3.283 1.152 -0.541 1 98.81 76 THR A CA 1
ATOM 607 C C . THR A 1 76 ? -3.18 -0.246 0.06 1 98.81 76 THR A C 1
ATOM 609 O O . THR A 1 76 ? -2.959 -0.396 1.264 1 98.81 76 THR A O 1
ATOM 612 N N . GLY A 1 77 ? -3.377 -1.238 -0.811 1 98.56 77 GLY A N 1
ATOM 613 C CA . GLY A 1 77 ? -3.246 -2.588 -0.282 1 98.56 77 GLY A CA 1
ATOM 614 C C . GLY A 1 77 ? -3.531 -3.662 -1.314 1 98.56 77 GLY A C 1
ATOM 615 O O . GLY A 1 77 ? -3.562 -3.385 -2.516 1 98.56 77 GLY A O 1
ATOM 616 N N . PHE A 1 78 ? -3.645 -4.867 -0.811 1 98.88 78 PHE A N 1
ATOM 617 C CA . PHE A 1 78 ? -3.861 -6.043 -1.645 1 98.88 78 PHE A CA 1
ATOM 618 C C . PHE A 1 78 ? -4.973 -6.918 -1.073 1 98.88 78 PHE A C 1
ATOM 620 O O . PHE A 1 78 ? -5.066 -7.094 0.143 1 98.88 78 PHE A O 1
ATOM 627 N N . TRP A 1 79 ? -5.859 -7.426 -1.912 1 98.88 79 TRP A N 1
ATOM 628 C CA . TRP A 1 79 ? -6.949 -8.328 -1.57 1 98.88 79 TRP A CA 1
ATOM 629 C C . TRP A 1 79 ? -6.773 -9.68 -2.26 1 98.88 79 TRP A C 1
ATOM 631 O O . TRP A 1 79 ? -6.539 -9.742 -3.469 1 98.88 79 TRP A O 1
ATOM 641 N N . ALA A 1 80 ? -6.887 -10.727 -1.531 1 98.5 80 ALA A N 1
ATOM 642 C CA . ALA A 1 80 ? -6.68 -12.055 -2.113 1 98.5 80 ALA A CA 1
ATOM 643 C C . ALA A 1 80 ? -7.484 -13.109 -1.364 1 98.5 80 ALA A C 1
ATOM 645 O O . ALA A 1 80 ? -7.926 -12.883 -0.235 1 98.5 80 ALA A O 1
ATOM 646 N N . LEU A 1 81 ? -7.707 -14.242 -2.004 1 98.12 81 LEU A N 1
ATOM 647 C CA . LEU A 1 81 ? -8.188 -15.398 -1.261 1 98.12 81 LEU A CA 1
ATOM 648 C C . LEU A 1 81 ? -7.188 -15.805 -0.181 1 98.12 81 LEU A C 1
ATOM 650 O O . LEU A 1 81 ? -5.977 -15.766 -0.403 1 98.12 81 LEU A O 1
ATOM 654 N N . GLU A 1 82 ? -7.727 -16.109 0.937 1 97.81 82 GLU A N 1
ATOM 655 C CA . GLU A 1 82 ? -6.883 -16.594 2.023 1 97.81 82 GLU A CA 1
ATOM 656 C C . GLU A 1 82 ? -6.668 -18.109 1.923 1 97.81 82 GLU A C 1
ATOM 658 O O . GLU A 1 82 ? -7.602 -18.891 2.137 1 97.81 82 GLU A O 1
ATOM 663 N N . ARG A 1 83 ? -5.508 -18.484 1.578 1 96.81 83 ARG A N 1
ATOM 664 C CA . ARG A 1 83 ? -5.141 -19.906 1.457 1 96.81 83 ARG A CA 1
ATOM 665 C C . ARG A 1 83 ? -3.646 -20.094 1.697 1 96.81 83 ARG A C 1
ATOM 667 O O . ARG A 1 83 ? -2.867 -19.141 1.596 1 96.81 83 ARG A O 1
ATOM 674 N N . LYS A 1 84 ? -3.318 -21.328 2.012 1 95.56 84 LYS A N 1
ATOM 675 C CA . LYS A 1 84 ? -1.899 -21.641 2.15 1 95.56 84 LYS A CA 1
ATOM 676 C C . LYS A 1 84 ? -1.158 -21.438 0.833 1 95.56 84 LYS A C 1
ATOM 678 O O . LYS A 1 84 ? -1.594 -21.922 -0.213 1 95.56 84 LYS A O 1
ATOM 683 N N . LEU A 1 85 ? -0.105 -20.703 0.886 1 95.44 85 LEU A N 1
ATOM 684 C CA . LEU A 1 85 ? 0.718 -20.5 -0.301 1 95.44 85 LEU A CA 1
ATOM 685 C C . LEU A 1 85 ? 1.662 -21.688 -0.518 1 95.44 85 LEU A C 1
ATOM 687 O O . LEU A 1 85 ? 2.207 -22.234 0.442 1 95.44 85 LEU A O 1
ATOM 691 N N . GLU A 1 86 ? 1.793 -21.984 -1.716 1 94.75 86 GLU A N 1
ATOM 692 C CA . GLU A 1 86 ? 2.641 -23.109 -2.107 1 94.75 86 GLU A CA 1
ATOM 693 C C . GLU A 1 86 ? 3.84 -22.641 -2.926 1 94.75 86 GLU A C 1
ATOM 695 O O . GLU A 1 86 ? 4.008 -21.438 -3.15 1 94.75 86 GLU A O 1
ATOM 700 N N . GLU A 1 87 ? 4.68 -23.547 -3.297 1 92.69 87 GLU A N 1
ATOM 701 C CA . GLU A 1 87 ? 5.91 -23.234 -4.016 1 92.69 87 GLU A CA 1
ATOM 702 C C . GLU A 1 87 ? 5.617 -22.5 -5.32 1 92.69 87 GLU A C 1
ATOM 704 O O . GLU A 1 87 ? 6.375 -21.625 -5.727 1 92.69 87 GLU A O 1
ATOM 709 N N . GLY A 1 88 ? 4.578 -22.844 -5.965 1 95.19 88 GLY A N 1
ATOM 710 C CA . GLY A 1 88 ? 4.23 -22.25 -7.246 1 95.19 88 GLY A CA 1
ATOM 711 C C . GLY A 1 88 ? 3.727 -20.828 -7.125 1 95.19 88 GLY A C 1
ATOM 712 O O . GLY A 1 88 ? 3.639 -20.109 -8.125 1 95.19 88 GLY A O 1
ATOM 713 N N . ASP A 1 89 ? 3.375 -20.453 -5.941 1 96.62 89 ASP A N 1
ATOM 714 C CA . ASP A 1 89 ? 2.961 -19.062 -5.715 1 96.62 89 ASP A CA 1
ATOM 715 C C . ASP A 1 89 ? 4.164 -18.141 -5.68 1 96.62 89 ASP A C 1
ATOM 717 O O . ASP A 1 89 ? 5.262 -18.531 -5.289 1 96.62 89 ASP A O 1
ATOM 721 N N . GLY A 1 90 ? 3.961 -16.938 -6.098 1 95.19 90 GLY A N 1
ATOM 722 C CA . GLY A 1 90 ? 5.035 -15.961 -6.125 1 95.19 90 GLY A CA 1
ATOM 723 C C . GLY A 1 90 ? 5.453 -15.492 -4.742 1 95.19 90 GLY A C 1
ATOM 724 O O . GLY A 1 90 ? 4.676 -15.586 -3.791 1 95.19 90 GLY A O 1
ATOM 725 N N . GLY A 1 91 ? 6.703 -14.875 -4.68 1 94.69 91 GLY A N 1
ATOM 726 C CA . GLY A 1 91 ? 7.207 -14.281 -3.451 1 94.69 91 GLY A CA 1
ATOM 727 C C . GLY A 1 91 ? 7.98 -15.266 -2.592 1 94.69 91 GLY A C 1
ATOM 728 O O . GLY A 1 91 ? 8.117 -16.438 -2.947 1 94.69 91 GLY A O 1
ATOM 729 N N . PRO A 1 92 ? 8.461 -14.836 -1.456 1 96.19 92 PRO A N 1
ATOM 730 C CA . PRO A 1 92 ? 8.32 -13.438 -1.05 1 96.19 92 PRO A CA 1
ATOM 731 C C . PRO A 1 92 ? 9.156 -12.484 -1.91 1 96.19 92 PRO A C 1
ATOM 733 O O . PRO A 1 92 ? 10.07 -12.922 -2.613 1 96.19 92 PRO A O 1
ATOM 736 N N . GLY A 1 93 ? 8.859 -11.18 -1.891 1 95.81 93 GLY A N 1
ATOM 737 C CA . GLY A 1 93 ? 9.586 -10.195 -2.684 1 95.81 93 GLY A CA 1
ATOM 738 C C . GLY A 1 93 ? 9.461 -10.438 -4.18 1 95.81 93 GLY A C 1
ATOM 739 O O . GLY A 1 93 ? 8.359 -10.555 -4.707 1 95.81 93 GLY A O 1
ATOM 740 N N . LEU A 1 94 ? 10.602 -10.625 -4.832 1 97.44 94 LEU A N 1
ATOM 741 C CA . LEU A 1 94 ? 10.609 -10.68 -6.289 1 97.44 94 LEU A CA 1
ATOM 742 C C . LEU A 1 94 ? 10.852 -12.102 -6.781 1 97.44 94 LEU A C 1
ATOM 744 O O . LEU A 1 94 ? 11.273 -12.312 -7.922 1 97.44 94 LEU A O 1
ATOM 748 N N . ILE A 1 95 ? 10.648 -13.109 -5.895 1 95.62 95 ILE A N 1
ATOM 749 C CA . ILE A 1 95 ? 10.742 -14.492 -6.34 1 95.62 95 ILE A CA 1
ATOM 750 C C . ILE A 1 95 ? 9.57 -14.812 -7.266 1 95.62 95 ILE A C 1
ATOM 752 O O . ILE A 1 95 ? 8.414 -14.695 -6.871 1 95.62 95 ILE A O 1
ATOM 756 N N . PRO A 1 96 ? 9.812 -15.25 -8.398 1 95.31 96 PRO A N 1
ATOM 757 C CA . PRO A 1 96 ? 8.742 -15.438 -9.375 1 95.31 96 PRO A CA 1
ATOM 758 C C . PRO A 1 96 ? 7.84 -16.625 -9.039 1 95.31 96 PRO A C 1
ATOM 760 O O . PRO A 1 96 ? 8.305 -17.625 -8.469 1 95.31 96 PRO A O 1
ATOM 763 N N . ALA A 1 97 ? 6.617 -16.531 -9.445 1 95 97 ALA A N 1
ATOM 764 C CA . ALA A 1 97 ? 5.695 -17.656 -9.43 1 95 97 ALA A CA 1
ATOM 765 C C . ALA A 1 97 ? 5.965 -18.609 -10.594 1 95 97 ALA A C 1
ATOM 767 O O . ALA A 1 97 ? 6.684 -18.25 -11.531 1 95 97 ALA A O 1
ATOM 768 N N . ASP A 1 98 ? 5.363 -19.75 -10.461 1 94.56 98 ASP A N 1
ATOM 769 C CA . ASP A 1 98 ? 5.336 -20.641 -11.617 1 94.56 98 ASP A CA 1
ATOM 770 C C . ASP A 1 98 ? 4.516 -20.031 -12.758 1 94.56 98 ASP A C 1
ATOM 772 O O . ASP A 1 98 ? 3.625 -19.203 -12.516 1 94.56 98 ASP A O 1
ATOM 776 N N . ILE A 1 99 ? 4.867 -20.469 -13.914 1 91.69 99 ILE A N 1
ATOM 777 C CA . ILE A 1 99 ? 4.156 -19.969 -15.086 1 91.69 99 ILE A CA 1
ATOM 778 C C . ILE A 1 99 ? 2.68 -20.344 -14.992 1 91.69 99 ILE A C 1
ATOM 780 O O . ILE A 1 99 ? 1.805 -19.531 -15.289 1 91.69 99 ILE A O 1
ATOM 784 N N . VAL A 1 100 ? 2.479 -21.594 -14.609 1 92.06 100 VAL A N 1
ATOM 785 C CA . VAL A 1 100 ? 1.113 -22.047 -14.391 1 92.06 100 VAL A CA 1
ATOM 786 C C . VAL A 1 100 ? 0.68 -21.734 -12.961 1 92.06 100 VAL A C 1
ATOM 788 O O . VAL A 1 100 ? 1.331 -22.156 -12 1 92.06 100 VAL A O 1
ATOM 791 N N . PRO A 1 101 ? -0.398 -21 -12.867 1 93.25 101 PRO A N 1
ATOM 792 C CA . PRO A 1 101 ? -0.857 -20.672 -11.516 1 93.25 101 PRO A CA 1
ATOM 793 C C . PRO A 1 101 ? -1.245 -21.906 -10.703 1 93.25 101 PRO A C 1
ATOM 795 O O . PRO A 1 101 ? -1.663 -22.922 -11.273 1 93.25 101 PRO A O 1
ATOM 798 N N . VAL A 1 102 ? -1.197 -21.781 -9.398 1 94.88 102 VAL A N 1
ATOM 799 C CA . VAL A 1 102 ? -1.494 -22.891 -8.484 1 94.88 102 VAL A CA 1
ATOM 800 C C . VAL A 1 102 ? -2.965 -23.266 -8.609 1 94.88 102 VAL A C 1
ATOM 802 O O . VAL A 1 102 ? -3.297 -24.453 -8.695 1 94.88 102 VAL A O 1
ATOM 805 N N . LEU A 1 103 ? -3.881 -22.328 -8.523 1 95.31 103 LEU A N 1
ATOM 806 C CA . LEU A 1 103 ? -5.285 -22.578 -8.836 1 95.31 103 LEU A CA 1
ATOM 807 C C . LEU A 1 103 ? -5.578 -22.25 -10.297 1 95.31 103 LEU A C 1
ATOM 809 O O . LEU A 1 103 ? -5.637 -21.094 -10.688 1 95.31 103 LEU A O 1
ATOM 813 N N . LYS A 1 104 ? -5.902 -23.219 -11.094 1 91.5 104 LYS A N 1
ATOM 814 C CA . LYS A 1 104 ? -5.914 -23.109 -12.547 1 91.5 104 LYS A CA 1
ATOM 815 C C . LYS A 1 104 ? -7.34 -22.953 -13.07 1 91.5 104 LYS A C 1
ATOM 817 O O . LYS A 1 104 ? -7.547 -22.453 -14.18 1 91.5 104 LYS A O 1
ATOM 822 N N . THR A 1 105 ? -8.242 -23.438 -12.211 1 93.69 105 THR A N 1
ATOM 823 C CA . THR A 1 105 ? -9.602 -23.516 -12.742 1 93.69 105 THR A CA 1
ATOM 824 C C . THR A 1 105 ? -10.609 -22.969 -11.719 1 93.69 105 THR A C 1
ATOM 826 O O . THR A 1 105 ? -10.305 -22.891 -10.531 1 93.69 105 THR A O 1
ATOM 829 N N . ALA A 1 106 ? -11.727 -22.703 -12.234 1 92.06 106 ALA A N 1
ATOM 830 C CA . ALA A 1 106 ? -12.828 -22.266 -11.375 1 92.06 106 ALA A CA 1
ATOM 831 C C . ALA A 1 106 ? -13.188 -23.359 -10.359 1 92.06 106 ALA A C 1
ATOM 833 O O . ALA A 1 106 ? -13.555 -23.047 -9.227 1 92.06 106 ALA A O 1
ATOM 834 N N . ASP A 1 107 ? -13.148 -24.578 -10.781 1 95.31 107 ASP A N 1
ATOM 835 C CA . ASP A 1 107 ? -13.469 -25.703 -9.906 1 95.31 107 ASP A CA 1
ATOM 836 C C . ASP A 1 107 ? -12.516 -25.766 -8.711 1 95.31 107 ASP A C 1
ATOM 838 O O . ASP A 1 107 ? -12.938 -26.016 -7.586 1 95.31 107 ASP A O 1
ATOM 842 N N . GLU A 1 108 ? -11.266 -25.547 -8.984 1 95.94 108 GLU A N 1
ATOM 843 C CA . GLU A 1 108 ? -10.273 -25.562 -7.914 1 95.94 108 GLU A CA 1
ATOM 844 C C . GLU A 1 108 ? -10.531 -24.422 -6.918 1 95.94 108 GLU A C 1
ATOM 846 O O . GLU A 1 108 ? -10.305 -24.594 -5.719 1 95.94 108 GLU A O 1
ATOM 851 N N . VAL A 1 109 ? -11 -23.281 -7.434 1 97.06 109 VAL A N 1
ATOM 852 C CA . VAL A 1 109 ? -11.352 -22.172 -6.566 1 97.06 109 VAL A CA 1
ATOM 853 C C . VAL A 1 109 ? -12.586 -22.516 -5.738 1 97.06 109 VAL A C 1
ATOM 855 O O . VAL A 1 109 ? -12.625 -22.281 -4.531 1 97.06 109 VAL A O 1
ATOM 858 N N . GLU A 1 110 ? -13.602 -23.188 -6.375 1 97.19 110 GLU A N 1
ATOM 859 C CA . GLU A 1 110 ? -14.844 -23.578 -5.707 1 97.19 110 GLU A CA 1
ATOM 860 C C . GLU A 1 110 ? -14.57 -24.516 -4.539 1 97.19 110 GLU A C 1
ATOM 862 O O . GLU A 1 110 ? -15.266 -24.484 -3.525 1 97.19 110 GLU A O 1
ATOM 867 N N . GLU A 1 111 ? -13.547 -25.281 -4.703 1 97 111 GLU A N 1
ATOM 868 C CA . GLU A 1 111 ? -13.18 -26.234 -3.66 1 97 111 GLU A CA 1
ATOM 869 C C . GLU A 1 111 ? -12.711 -25.516 -2.396 1 97 111 GLU A C 1
ATOM 871 O O . GLU A 1 111 ? -12.609 -26.125 -1.331 1 97 111 GLU A O 1
ATOM 876 N N . ARG A 1 112 ? -12.484 -24.219 -2.508 1 96.94 112 ARG A N 1
ATOM 877 C CA . ARG A 1 112 ? -12 -23.438 -1.369 1 96.94 112 ARG A CA 1
ATOM 878 C C . ARG A 1 112 ? -13.148 -22.734 -0.655 1 96.94 112 ARG A C 1
ATOM 880 O O . ARG A 1 112 ? -12.922 -21.938 0.254 1 96.94 112 ARG A O 1
ATOM 887 N N . ARG A 1 113 ? -14.32 -22.984 -1.08 1 97.88 113 ARG A N 1
ATOM 888 C CA . ARG A 1 113 ? -15.477 -22.438 -0.384 1 97.88 113 ARG A CA 1
ATOM 889 C C . ARG A 1 113 ? -15.5 -22.875 1.077 1 97.88 113 ARG A C 1
ATOM 891 O O . ARG A 1 113 ? -15.234 -24.047 1.385 1 97.88 113 ARG A O 1
ATOM 898 N N . ASN A 1 114 ? -15.773 -21.984 1.932 1 98.19 114 ASN A N 1
ATOM 899 C CA . ASN A 1 114 ? -15.789 -22.328 3.35 1 98.19 114 ASN A CA 1
ATOM 900 C C . ASN A 1 114 ? -17.141 -22.859 3.785 1 98.19 114 ASN A C 1
ATOM 902 O O . ASN A 1 114 ? -18.047 -23.031 2.963 1 98.19 114 ASN A O 1
ATOM 906 N N . LYS A 1 115 ? -17.297 -23.141 5.066 1 97.56 115 LYS A N 1
ATOM 907 C CA . LYS A 1 115 ? -18.484 -23.812 5.602 1 97.56 115 LYS A CA 1
ATOM 908 C C . LYS A 1 115 ? -19.703 -22.906 5.516 1 97.56 115 LYS A C 1
ATOM 910 O O . LYS A 1 115 ? -20.844 -23.391 5.512 1 97.56 115 LYS A O 1
ATOM 915 N N . GLU A 1 116 ? -19.469 -21.609 5.375 1 97.44 116 GLU A N 1
ATOM 916 C CA . GLU A 1 116 ? -20.578 -20.641 5.34 1 97.44 116 GLU A CA 1
ATOM 917 C C . GLU A 1 116 ? -21 -20.344 3.904 1 97.44 116 GLU A C 1
ATOM 919 O O . GLU A 1 116 ? -21.906 -19.547 3.674 1 97.44 116 GLU A O 1
ATOM 924 N N . GLY A 1 117 ? -20.375 -20.953 3.016 1 97.62 117 GLY A N 1
ATOM 925 C CA . GLY A 1 117 ? -20.75 -20.781 1.619 1 97.62 117 GLY A CA 1
ATOM 926 C C . GLY A 1 117 ? -20.016 -19.625 0.947 1 97.62 117 GLY A C 1
ATOM 927 O O . GLY A 1 117 ? -20.344 -19.266 -0.182 1 97.62 117 GLY A O 1
ATOM 928 N N . GLY A 1 118 ? -19.125 -19.016 1.642 1 98.5 118 GLY A N 1
ATOM 929 C CA . GLY A 1 118 ? -18.297 -17.969 1.089 1 98.5 118 GLY A CA 1
ATOM 930 C C . GLY A 1 118 ? -16.844 -18.391 0.917 1 98.5 118 GLY A C 1
ATOM 931 O O . GLY A 1 118 ? -16.547 -19.578 0.833 1 98.5 118 GLY A O 1
ATOM 932 N N . PHE A 1 119 ? -16.016 -17.469 0.677 1 98.75 119 PHE A N 1
ATOM 933 C CA . PHE A 1 119 ? -14.578 -17.688 0.568 1 98.75 119 PHE A CA 1
ATOM 934 C C . PHE A 1 119 ? -13.82 -16.859 1.604 1 98.75 119 PHE A C 1
ATOM 936 O O . PHE A 1 119 ? -14.156 -15.695 1.844 1 98.75 119 PHE A O 1
ATOM 943 N N . ASP A 1 120 ? -12.82 -17.453 2.264 1 98.69 120 ASP A N 1
ATOM 944 C CA . ASP A 1 120 ? -11.945 -16.703 3.16 1 98.69 120 ASP A CA 1
ATOM 945 C C . ASP A 1 120 ? -11.008 -15.789 2.373 1 98.69 120 ASP A C 1
ATOM 947 O O . ASP A 1 120 ? -10.469 -16.188 1.339 1 98.69 120 ASP A O 1
ATOM 951 N N . ILE A 1 121 ? -10.875 -14.555 2.846 1 98.69 121 ILE A N 1
ATOM 952 C CA . ILE A 1 121 ? -9.984 -13.633 2.15 1 98.69 121 ILE A CA 1
ATOM 953 C C . ILE A 1 121 ? -9.039 -12.969 3.156 1 98.69 121 ILE A C 1
ATOM 955 O O . ILE A 1 121 ? -9.336 -12.914 4.352 1 98.69 121 ILE A O 1
ATOM 959 N N . SER A 1 122 ? -7.926 -12.555 2.711 1 98.75 122 SER A N 1
ATOM 960 C CA . SER A 1 122 ? -6.945 -11.734 3.414 1 98.75 122 SER A CA 1
ATOM 961 C C . SER A 1 122 ? -6.734 -10.398 2.713 1 98.75 122 SER A C 1
ATOM 963 O O . SER A 1 122 ? -6.676 -10.336 1.483 1 98.75 122 SER A O 1
ATOM 965 N N . VAL A 1 123 ? -6.695 -9.336 3.486 1 98.81 123 VAL A N 1
ATOM 966 C CA . VAL A 1 123 ? -6.555 -7.98 2.955 1 98.81 123 VAL A CA 1
ATOM 967 C C . VAL A 1 123 ? -5.5 -7.219 3.754 1 98.81 123 VAL A C 1
ATOM 969 O O . VAL A 1 123 ? -5.582 -7.137 4.98 1 98.81 123 VAL A O 1
ATOM 972 N N . SER A 1 124 ? -4.488 -6.715 3.092 1 98.75 124 SER A N 1
ATOM 973 C CA . SER A 1 124 ? -3.518 -5.812 3.701 1 98.75 124 SER A CA 1
ATOM 974 C C . SER A 1 124 ? -3.754 -4.371 3.264 1 98.75 124 SER A C 1
ATOM 976 O O . SER A 1 124 ? -3.865 -4.09 2.068 1 98.75 124 SER A O 1
ATOM 978 N N . ILE A 1 125 ? -3.873 -3.475 4.195 1 98.88 125 ILE A N 1
ATOM 979 C CA . ILE A 1 125 ? -4.062 -2.062 3.881 1 98.88 125 ILE A CA 1
ATOM 980 C C . ILE A 1 125 ? -3.008 -1.229 4.605 1 98.88 125 ILE A C 1
ATOM 982 O O . ILE A 1 125 ? -2.84 -1.35 5.82 1 98.88 125 ILE A O 1
ATOM 986 N N . ALA A 1 126 ? -2.277 -0.423 3.889 1 98.75 126 ALA A N 1
ATOM 987 C CA . ALA A 1 126 ? -1.286 0.5 4.434 1 98.75 126 ALA A CA 1
ATOM 988 C C . ALA A 1 126 ? -1.818 1.931 4.449 1 98.75 126 ALA A C 1
ATOM 990 O O . ALA A 1 126 ? -2.459 2.371 3.492 1 98.75 126 ALA A O 1
ATOM 991 N N . HIS A 1 127 ? -1.635 2.615 5.535 1 98.31 127 HIS A N 1
ATOM 992 C CA . HIS A 1 127 ? -1.894 4.039 5.711 1 98.31 127 HIS A CA 1
ATOM 993 C C . HIS A 1 127 ? -0.592 4.82 5.852 1 98.31 127 HIS A C 1
ATOM 995 O O . HIS A 1 127 ? 0.406 4.289 6.344 1 98.31 127 HIS A O 1
ATOM 1001 N N . PRO A 1 128 ? -0.642 6.105 5.402 1 97.44 128 PRO A N 1
ATOM 1002 C CA . PRO A 1 128 ? 0.468 6.945 5.859 1 97.44 128 PRO A CA 1
ATOM 1003 C C . PRO A 1 128 ? 0.6 6.973 7.383 1 97.44 128 PRO A C 1
ATOM 1005 O O . PRO A 1 128 ? -0.322 6.562 8.094 1 97.44 128 PRO A O 1
ATOM 1008 N N . GLY A 1 129 ? 1.73 7.379 7.887 1 96.5 129 GLY A N 1
ATOM 1009 C CA . GLY A 1 129 ? 1.921 7.477 9.328 1 96.5 129 GLY A CA 1
ATOM 1010 C C . GLY A 1 129 ? 2.355 6.168 9.961 1 96.5 129 GLY A C 1
ATOM 1011 O O . GLY A 1 129 ? 2.266 6 11.18 1 96.5 129 GLY A O 1
ATOM 1012 N N . GLY A 1 130 ? 2.688 5.18 9.164 1 97.56 130 GLY A N 1
ATOM 1013 C CA . GLY A 1 130 ? 3.318 3.963 9.648 1 97.56 130 GLY A CA 1
ATOM 1014 C C . GLY A 1 130 ? 2.326 2.951 10.195 1 97.56 130 GLY A C 1
ATOM 1015 O O . GLY A 1 130 ? 2.658 2.158 11.078 1 97.56 130 GLY A O 1
ATOM 1016 N N . ILE A 1 131 ? 1.109 3.025 9.75 1 98.31 131 ILE A N 1
ATOM 1017 C CA . ILE A 1 131 ? 0.097 2.07 10.195 1 98.31 131 ILE A CA 1
ATOM 1018 C C . ILE A 1 131 ? -0.257 1.13 9.047 1 98.31 131 ILE A C 1
ATOM 1020 O O . ILE A 1 131 ? -0.551 1.578 7.934 1 98.31 131 ILE A O 1
ATOM 1024 N N . THR A 1 132 ? -0.223 -0.133 9.266 1 98.69 132 THR A N 1
ATOM 1025 C CA . THR A 1 132 ? -0.684 -1.127 8.305 1 98.69 132 THR A CA 1
ATOM 1026 C C . THR A 1 132 ? -1.566 -2.17 8.984 1 98.69 132 THR A C 1
ATOM 1028 O O . THR A 1 132 ? -1.297 -2.576 10.117 1 98.69 132 THR A O 1
ATOM 1031 N N . GLU A 1 133 ? -2.566 -2.527 8.32 1 98.88 133 GLU A N 1
ATOM 1032 C CA . GLU A 1 133 ? -3.523 -3.51 8.82 1 98.88 133 GLU A CA 1
ATOM 1033 C C . GLU A 1 133 ? -3.484 -4.789 7.988 1 98.88 133 GLU A C 1
ATOM 1035 O O . GLU A 1 133 ? -3.389 -4.738 6.758 1 98.88 133 GLU A O 1
ATOM 1040 N N . LEU A 1 134 ? -3.525 -5.895 8.656 1 98.88 134 LEU A N 1
ATOM 1041 C CA . LEU A 1 134 ? -3.848 -7.176 8.031 1 98.88 134 LEU A CA 1
ATOM 1042 C C . LEU A 1 134 ? -5.219 -7.672 8.484 1 98.88 134 LEU A C 1
ATOM 1044 O O . LEU A 1 134 ? -5.418 -7.961 9.664 1 98.88 134 LEU A O 1
ATOM 1048 N N . TYR A 1 135 ? -6.125 -7.762 7.531 1 98.88 135 TYR A N 1
ATOM 1049 C CA . TYR A 1 135 ? -7.488 -8.219 7.762 1 98.88 135 TYR A CA 1
ATOM 1050 C C . TYR A 1 135 ? -7.66 -9.672 7.32 1 98.88 135 TYR A C 1
ATOM 1052 O O . TYR A 1 135 ? -7.113 -10.078 6.293 1 98.88 135 TYR A O 1
ATOM 1060 N N . TYR A 1 136 ? -8.422 -10.406 8.062 1 98.81 136 TYR A N 1
ATOM 1061 C CA . TYR A 1 136 ? -9.031 -11.641 7.598 1 98.81 136 TYR A CA 1
ATOM 1062 C C . TYR A 1 136 ? -10.555 -11.539 7.625 1 98.81 136 TYR A C 1
ATOM 1064 O O . TYR A 1 136 ? -11.117 -10.781 8.414 1 98.81 136 TYR A O 1
ATOM 1072 N N . GLY A 1 137 ? -11.18 -12.289 6.793 1 98.69 137 GLY A N 1
ATOM 1073 C CA . GLY A 1 137 ? -12.625 -12.359 6.727 1 98.69 137 GLY A CA 1
ATOM 1074 C C . GLY A 1 137 ? -13.133 -13.227 5.586 1 98.69 137 GLY A C 1
ATOM 1075 O O . GLY A 1 137 ? -12.531 -14.258 5.273 1 98.69 137 GLY A O 1
ATOM 1076 N N . GLN A 1 138 ? -14.328 -12.82 5.102 1 98.75 138 GLN A N 1
ATOM 1077 C CA . GLN A 1 138 ? -14.891 -13.633 4.027 1 98.75 138 GLN A CA 1
ATOM 1078 C C . GLN A 1 138 ? -15.68 -12.773 3.045 1 98.75 138 GLN A C 1
ATOM 1080 O O . GLN A 1 138 ? -16.141 -11.68 3.391 1 98.75 138 GLN A O 1
ATOM 1085 N N . ILE A 1 139 ? -15.727 -13.234 1.877 1 98.81 139 ILE A N 1
ATOM 1086 C CA . ILE A 1 139 ? -16.594 -12.719 0.821 1 98.81 139 ILE A CA 1
ATOM 1087 C C . ILE A 1 139 ? -17.672 -13.742 0.487 1 98.81 139 ILE A C 1
ATOM 1089 O O . ILE A 1 139 ? -17.375 -14.898 0.171 1 98.81 139 ILE A O 1
ATOM 1093 N N . LYS A 1 140 ? -18.859 -13.422 0.673 1 97.94 140 LYS A N 1
ATOM 1094 C CA . LYS A 1 140 ? -20.031 -14.25 0.384 1 97.94 140 LYS A CA 1
ATOM 1095 C C . LYS A 1 140 ? -21 -13.531 -0.562 1 97.94 140 LYS A C 1
ATOM 1097 O O . LYS A 1 140 ? -21.812 -12.719 -0.126 1 97.94 140 LYS A O 1
ATOM 1102 N N . GLY A 1 141 ? -20.891 -13.875 -1.839 1 95.31 141 GLY A N 1
ATOM 1103 C CA . GLY A 1 141 ? -21.578 -13.062 -2.83 1 95.31 141 GLY A CA 1
ATOM 1104 C C . GLY A 1 141 ? -21.141 -11.609 -2.818 1 95.31 141 GLY A C 1
ATOM 1105 O O . GLY A 1 141 ? -19.938 -11.312 -2.889 1 95.31 141 GLY A O 1
ATOM 1106 N N . PRO A 1 142 ? -22.078 -10.703 -2.809 1 97.12 142 PRO A N 1
ATOM 1107 C CA . PRO A 1 142 ? -21.719 -9.281 -2.879 1 97.12 142 PRO A CA 1
ATOM 1108 C C . PRO A 1 142 ? -21.531 -8.648 -1.502 1 97.12 142 PRO A C 1
ATOM 1110 O O . PRO A 1 142 ? -21.969 -7.512 -1.279 1 97.12 142 PRO A O 1
ATOM 1113 N N . GLN A 1 143 ? -21.062 -9.438 -0.541 1 98.5 143 GLN A N 1
ATOM 1114 C CA . GLN A 1 143 ? -20.797 -8.938 0.805 1 98.5 143 GLN A CA 1
ATOM 1115 C C . GLN A 1 143 ? -19.422 -9.367 1.302 1 98.5 143 GLN A C 1
ATOM 1117 O O . GLN A 1 143 ? -19.016 -10.508 1.086 1 98.5 143 GLN A O 1
ATOM 1122 N N . ILE A 1 144 ? -18.797 -8.469 1.971 1 98.88 144 ILE A N 1
ATOM 1123 C CA . ILE A 1 144 ? -17.484 -8.742 2.555 1 98.88 144 ILE A CA 1
ATOM 1124 C C . ILE A 1 144 ? -17.469 -8.281 4.012 1 98.88 144 ILE A C 1
ATOM 1126 O O . ILE A 1 144 ? -17.938 -7.188 4.328 1 98.88 144 ILE A O 1
ATOM 1130 N N . GLN A 1 145 ? -16.969 -9.078 4.871 1 98.88 145 GLN A N 1
ATOM 1131 C CA . GLN A 1 145 ? -16.719 -8.734 6.266 1 98.88 145 GLN A CA 1
ATOM 1132 C C . GLN A 1 145 ? -15.273 -8.992 6.652 1 98.88 145 GLN A C 1
ATOM 1134 O O . GLN A 1 145 ? -14.75 -10.086 6.438 1 98.88 145 GLN A O 1
ATOM 1139 N N . LEU A 1 146 ? -14.664 -8 7.219 1 98.88 146 LEU A N 1
ATOM 1140 C CA . LEU A 1 146 ? -13.25 -8.07 7.57 1 98.88 146 LEU A CA 1
ATOM 1141 C C . LEU A 1 146 ? -13.023 -7.637 9.016 1 98.88 146 LEU A C 1
ATOM 1143 O O . LEU A 1 146 ? -13.672 -6.699 9.492 1 98.88 146 LEU A O 1
ATOM 1147 N N . SER A 1 147 ? -12.117 -8.227 9.656 1 98.88 147 SER A N 1
ATOM 1148 C CA . SER A 1 147 ? -11.602 -7.809 10.953 1 98.88 147 SER A CA 1
ATOM 1149 C C . SER A 1 147 ? -10.078 -7.926 11.008 1 98.88 147 SER A C 1
ATOM 1151 O O . SER A 1 147 ? -9.508 -8.875 10.469 1 98.88 147 SER A O 1
ATOM 1153 N N . THR A 1 148 ? -9.453 -7 11.648 1 98.75 148 THR A N 1
ATOM 1154 C CA . THR A 1 148 ? -7.996 -7.047 11.719 1 98.75 148 THR A CA 1
ATOM 1155 C C . THR A 1 148 ? -7.531 -8.242 12.547 1 98.75 148 THR A C 1
ATOM 1157 O O . THR A 1 148 ? -8.07 -8.508 13.625 1 98.75 148 THR A O 1
ATOM 1160 N N . ASP A 1 149 ? -6.684 -8.922 11.992 1 98.62 149 ASP A N 1
ATOM 1161 C CA . ASP A 1 149 ? -5.941 -9.93 12.734 1 98.62 149 ASP A CA 1
ATOM 1162 C C . ASP A 1 149 ? -4.699 -9.336 13.391 1 98.62 149 ASP A C 1
ATOM 1164 O O . ASP A 1 149 ? -4.328 -9.719 14.5 1 98.62 149 ASP A O 1
ATOM 1168 N N . MET A 1 150 ? -4.035 -8.406 12.656 1 98.44 150 MET A N 1
ATOM 1169 C CA . MET A 1 150 ? -2.848 -7.699 13.133 1 98.44 150 MET A CA 1
ATOM 1170 C C . MET A 1 150 ? -2.873 -6.242 12.688 1 98.44 150 MET A C 1
ATOM 1172 O O . MET A 1 150 ? -3.395 -5.922 11.617 1 98.44 150 MET A O 1
ATOM 1176 N N . VAL A 1 151 ? -2.373 -5.434 13.531 1 98.44 151 VAL A N 1
ATOM 1177 C CA . VAL A 1 151 ? -2.078 -4.043 13.195 1 98.44 151 VAL A CA 1
ATOM 1178 C C . VAL A 1 151 ? -0.611 -3.74 13.5 1 98.44 151 VAL A C 1
ATOM 1180 O O . VAL A 1 151 ? -0.126 -4.016 14.594 1 98.44 151 VAL A O 1
ATOM 1183 N N . MET A 1 152 ? 0.099 -3.262 12.492 1 98.44 152 MET A N 1
ATOM 1184 C CA . MET A 1 152 ? 1.473 -2.801 12.672 1 98.44 152 MET A CA 1
ATOM 1185 C C . MET A 1 152 ? 1.53 -1.28 12.758 1 98.44 152 MET A C 1
ATOM 1187 O O . MET A 1 152 ? 0.955 -0.584 11.922 1 98.44 152 MET A O 1
ATOM 1191 N N . ARG A 1 153 ? 2.234 -0.818 13.773 1 97.25 153 ARG A N 1
ATOM 1192 C CA . ARG A 1 153 ? 2.402 0.616 13.992 1 97.25 153 ARG A CA 1
ATOM 1193 C C . ARG A 1 153 ? 3.857 0.958 14.289 1 97.25 153 ARG A C 1
ATOM 1195 O O . ARG A 1 153 ? 4.535 0.223 15.008 1 97.25 153 ARG A O 1
ATOM 1202 N N . GLY A 1 154 ? 4.27 1.995 13.719 1 96.75 154 GLY A N 1
ATOM 1203 C CA . GLY A 1 154 ? 5.609 2.479 14.023 1 96.75 154 GLY A CA 1
ATOM 1204 C C . GLY A 1 154 ? 5.695 3.189 15.359 1 96.75 154 GLY A C 1
ATOM 1205 O O . GLY A 1 154 ? 4.68 3.4 16.031 1 96.75 154 GLY A O 1
ATOM 1206 N N . SER A 1 155 ? 6.883 3.604 15.789 1 94.88 155 SER A N 1
ATOM 1207 C CA . SER A 1 155 ? 7.164 4.207 17.094 1 94.88 155 SER A CA 1
ATOM 1208 C C . SER A 1 155 ? 6.441 5.543 17.25 1 94.88 155 SER A C 1
ATOM 1210 O O . SER A 1 155 ? 6.059 5.922 18.359 1 94.88 155 SER A O 1
ATOM 1212 N N . HIS A 1 156 ? 6.18 6.23 16.109 1 96.06 156 HIS A N 1
ATOM 1213 C CA . HIS A 1 156 ? 5.578 7.555 16.172 1 96.06 156 HIS A CA 1
ATOM 1214 C C . HIS A 1 156 ? 4.168 7.551 15.594 1 96.06 156 HIS A C 1
ATOM 1216 O O . HIS A 1 156 ? 3.582 8.609 15.367 1 96.06 156 HIS A O 1
ATOM 1222 N N . SER A 1 157 ? 3.66 6.391 15.258 1 96.44 157 SER A N 1
ATOM 1223 C CA . SER A 1 157 ? 2.301 6.297 14.734 1 96.44 157 SER A CA 1
ATOM 1224 C C . SER A 1 157 ? 1.273 6.688 15.797 1 96.44 157 SER A C 1
ATOM 1226 O O . SER A 1 157 ? 1.503 6.5 16.984 1 96.44 157 SER A O 1
ATOM 1228 N N . LYS A 1 158 ? 0.199 7.188 15.367 1 96.5 158 LYS A N 1
ATOM 1229 C CA . LYS A 1 158 ? -0.928 7.402 16.266 1 96.5 158 LYS A CA 1
ATOM 1230 C C . LYS A 1 158 ? -1.521 6.074 16.734 1 96.5 158 LYS A C 1
ATOM 1232 O O . LYS A 1 158 ? -1.313 5.039 16.094 1 96.5 158 LYS A O 1
ATOM 1237 N N . GLU A 1 159 ? -2.205 6.148 17.859 1 96.06 159 GLU A N 1
ATOM 1238 C CA . GLU A 1 159 ? -2.758 4.926 18.438 1 96.06 159 GLU A CA 1
ATOM 1239 C C . GLU A 1 159 ? -3.861 4.352 17.547 1 96.06 159 GLU A C 1
ATOM 1241 O O . GLU A 1 159 ? -4.789 5.062 17.172 1 96.06 159 GLU A O 1
ATOM 1246 N N . TYR A 1 160 ? -3.854 3.199 17.219 1 97.38 160 TYR A N 1
ATOM 1247 C CA . TYR A 1 160 ? -4.73 2.42 16.359 1 97.38 160 TYR A CA 1
ATOM 1248 C C . TYR A 1 160 ? -4.574 0.927 16.625 1 97.38 160 TYR A C 1
ATOM 1250 O O . TYR A 1 160 ? -3.537 0.34 16.297 1 97.38 160 TYR A O 1
ATOM 1258 N N . THR A 1 161 ? -5.574 0.245 17.094 1 97.44 161 THR A N 1
ATOM 1259 C CA . THR A 1 161 ? -5.312 -1.09 17.625 1 97.44 161 THR A CA 1
ATOM 1260 C C . THR A 1 161 ? -6.121 -2.139 16.859 1 97.44 161 THR A C 1
ATOM 1262 O O . THR A 1 161 ? -5.723 -3.303 16.781 1 97.44 161 THR A O 1
ATOM 1265 N N . ALA A 1 162 ? -7.262 -1.708 16.328 1 98.38 162 ALA A N 1
ATOM 1266 C CA . ALA A 1 162 ? -8.109 -2.682 15.633 1 98.38 162 ALA A CA 1
ATOM 1267 C C . ALA A 1 162 ? -9.109 -1.988 14.719 1 98.38 162 ALA A C 1
ATOM 1269 O O . ALA A 1 162 ? -9.375 -0.794 14.867 1 98.38 162 ALA A O 1
ATOM 1270 N N . ALA A 1 163 ? -9.641 -2.775 13.828 1 98.75 163 ALA A N 1
ATOM 1271 C CA . ALA A 1 163 ? -10.672 -2.254 12.922 1 98.75 163 ALA A CA 1
ATOM 1272 C C . ALA A 1 163 ? -11.508 -3.385 12.336 1 98.75 163 ALA A C 1
ATOM 1274 O O . ALA A 1 163 ? -11.07 -4.535 12.297 1 98.75 163 ALA A O 1
ATOM 1275 N N . THR A 1 164 ? -12.727 -3.051 11.961 1 98.81 164 THR A N 1
ATOM 1276 C CA . THR A 1 164 ? -13.594 -3.895 11.148 1 98.81 164 THR A CA 1
ATOM 1277 C C . THR A 1 164 ? -14.109 -3.127 9.93 1 98.81 164 THR A C 1
ATOM 1279 O O . THR A 1 164 ? -14.352 -1.922 10.008 1 98.81 164 THR A O 1
ATOM 1282 N N . ARG A 1 165 ? -14.195 -3.834 8.844 1 98.88 165 ARG A N 1
ATOM 1283 C CA . ARG A 1 165 ? -14.773 -3.26 7.633 1 98.88 165 ARG A CA 1
ATOM 1284 C C . ARG A 1 165 ? -15.812 -4.195 7.027 1 98.88 165 ARG A C 1
ATOM 1286 O O . ARG A 1 165 ? -15.625 -5.41 7 1 98.88 165 ARG A O 1
ATOM 1293 N N . ILE A 1 166 ? -16.859 -3.582 6.594 1 98.81 166 ILE A N 1
ATOM 1294 C CA . ILE A 1 166 ? -17.891 -4.285 5.84 1 98.81 166 ILE A CA 1
ATOM 1295 C C . ILE A 1 166 ? -18.078 -3.615 4.48 1 98.81 166 ILE A C 1
ATOM 1297 O O . ILE A 1 166 ? -18.125 -2.387 4.387 1 98.81 166 ILE A O 1
ATOM 1301 N N . PHE A 1 167 ? -18.141 -4.406 3.439 1 98.88 167 PHE A N 1
ATOM 1302 C CA . PHE A 1 167 ? -18.453 -3.947 2.092 1 98.88 167 PHE A CA 1
ATOM 1303 C C . PHE A 1 167 ? -19.672 -4.672 1.541 1 98.88 167 PHE A C 1
ATOM 1305 O O . PHE A 1 167 ? -19.922 -5.836 1.875 1 98.88 167 PHE A O 1
ATOM 1312 N N . GLY A 1 168 ? -20.328 -4.023 0.693 1 98.56 168 GLY A N 1
ATOM 1313 C CA . GLY A 1 168 ? -21.469 -4.645 0.022 1 98.56 168 GLY A CA 1
ATOM 1314 C C . GLY A 1 168 ? -21.812 -3.984 -1.299 1 98.56 168 GLY A C 1
ATOM 1315 O O . GLY A 1 168 ? -21.578 -2.785 -1.476 1 98.56 168 GLY A O 1
ATOM 1316 N N . LEU A 1 169 ? -22.266 -4.73 -2.174 1 98.19 169 LEU A N 1
ATOM 1317 C CA . LEU A 1 169 ? -22.812 -4.238 -3.434 1 98.19 169 LEU A CA 1
ATOM 1318 C C . LEU A 1 169 ? -24.328 -4.16 -3.371 1 98.19 169 LEU A C 1
ATOM 1320 O O . LEU A 1 169 ? -25 -5.184 -3.236 1 98.19 169 LEU A O 1
ATOM 1324 N N . VAL A 1 170 ? -24.844 -3.018 -3.416 1 96.81 170 VAL A N 1
ATOM 1325 C CA . VAL A 1 170 ? -26.281 -2.781 -3.359 1 96.81 170 VAL A CA 1
ATOM 1326 C C . VAL A 1 170 ? -26.734 -1.993 -4.59 1 96.81 170 VAL A C 1
ATOM 1328 O O . VAL A 1 170 ? -26.328 -0.845 -4.777 1 96.81 170 VAL A O 1
ATOM 1331 N N . ASP A 1 171 ? -27.547 -2.666 -5.434 1 96.62 171 ASP A N 1
ATOM 1332 C CA . ASP A 1 171 ? -28.047 -2.041 -6.648 1 96.62 171 ASP A CA 1
ATOM 1333 C C . ASP A 1 171 ? -26.906 -1.506 -7.508 1 96.62 171 ASP A C 1
ATOM 1335 O O . ASP A 1 171 ? -26.938 -0.356 -7.953 1 96.62 171 ASP A O 1
ATOM 1339 N N . GLY A 1 172 ? -25.875 -2.223 -7.59 1 96.62 172 GLY A N 1
ATOM 1340 C CA . GLY A 1 172 ? -24.75 -1.9 -8.453 1 96.62 172 GLY A CA 1
ATOM 1341 C C . GLY A 1 172 ? -23.797 -0.902 -7.828 1 96.62 172 GLY A C 1
ATOM 1342 O O . GLY A 1 172 ? -22.844 -0.457 -8.477 1 96.62 172 GLY A O 1
ATOM 1343 N N . ASN A 1 173 ? -24.062 -0.562 -6.523 1 98.56 173 ASN A N 1
ATOM 1344 C CA . ASN A 1 173 ? -23.219 0.412 -5.832 1 98.56 173 ASN A CA 1
ATOM 1345 C C . ASN A 1 173 ? -22.422 -0.235 -4.699 1 98.56 173 ASN A C 1
ATOM 1347 O O . ASN A 1 173 ? -22.922 -1.131 -4.016 1 98.56 173 ASN A O 1
ATOM 1351 N N . LEU A 1 174 ? -21.203 0.272 -4.531 1 98.81 174 LEU A N 1
ATOM 1352 C CA . LEU A 1 174 ? -20.344 -0.213 -3.465 1 98.81 174 LEU A CA 1
ATOM 1353 C C . LEU A 1 174 ? -20.531 0.598 -2.189 1 98.81 174 LEU A C 1
ATOM 1355 O O . LEU A 1 174 ? -20.25 1.797 -2.16 1 98.81 174 LEU A O 1
ATOM 1359 N N . LEU A 1 175 ? -21.016 -0.008 -1.187 1 98.81 175 LEU A N 1
ATOM 1360 C CA . LEU A 1 175 ? -21.125 0.6 0.135 1 98.81 175 LEU A CA 1
ATOM 1361 C C . LEU A 1 175 ? -20.125 -0.016 1.105 1 98.81 175 LEU A C 1
ATOM 1363 O O . LEU A 1 175 ? -19.906 -1.228 1.085 1 98.81 175 LEU A O 1
ATOM 1367 N N . TRP A 1 176 ? -19.594 0.831 1.963 1 98.75 176 TRP A N 1
ATOM 1368 C CA . TRP A 1 176 ? -18.75 0.253 2.994 1 98.75 176 TRP A CA 1
ATOM 1369 C C . TRP A 1 176 ? -18.875 1.021 4.305 1 98.75 176 TRP A C 1
ATOM 1371 O O . TRP A 1 176 ? -19.266 2.189 4.309 1 98.75 176 TRP A O 1
ATOM 1381 N N . ARG A 1 177 ? -18.594 0.338 5.371 1 98.56 177 ARG A N 1
ATOM 1382 C CA . ARG A 1 177 ? -18.5 0.867 6.727 1 98.56 177 ARG A CA 1
ATOM 1383 C C . ARG A 1 177 ? -17.188 0.438 7.383 1 98.56 177 ARG A C 1
ATOM 1385 O O . ARG A 1 177 ? -16.75 -0.708 7.234 1 98.56 177 ARG A O 1
ATOM 1392 N N . TRP A 1 178 ? -16.625 1.398 8.094 1 98.75 178 TRP A N 1
ATOM 1393 C CA . TRP A 1 178 ? -15.328 1.226 8.758 1 98.75 178 TRP A CA 1
ATOM 1394 C C . TRP A 1 178 ? -15.43 1.593 10.234 1 98.75 178 TRP A C 1
ATOM 1396 O O . TRP A 1 178 ? -15.734 2.736 10.578 1 98.75 178 TRP A O 1
ATOM 1406 N 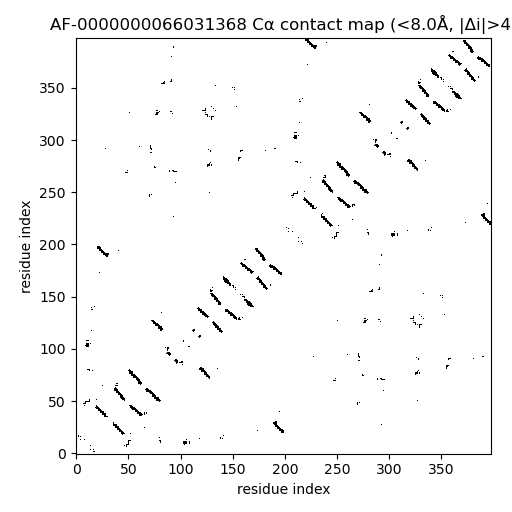N . ASP A 1 179 ? -15.203 0.599 11.141 1 98.69 179 ASP A N 1
ATOM 1407 C CA . ASP A 1 179 ? -15.094 0.838 12.578 1 98.69 179 ASP A CA 1
ATOM 1408 C C . ASP A 1 179 ? -13.648 0.686 13.055 1 98.69 179 ASP A C 1
ATOM 1410 O O . ASP A 1 179 ? -12.938 -0.213 12.609 1 98.69 179 ASP A O 1
ATOM 1414 N N . VAL A 1 180 ? -13.289 1.555 14.016 1 98.06 180 VAL A N 1
ATOM 1415 C CA . VAL A 1 180 ? -11.891 1.573 14.422 1 98.06 180 VAL A CA 1
ATOM 1416 C C . VAL A 1 180 ? -11.797 1.672 15.945 1 98.06 180 VAL A C 1
ATOM 1418 O O . VAL A 1 180 ? -12.586 2.375 16.578 1 98.06 180 VAL A O 1
ATOM 1421 N N . ALA A 1 181 ? -10.922 0.904 16.5 1 97 181 ALA A N 1
ATOM 1422 C CA . ALA A 1 181 ? -10.438 1.124 17.875 1 97 181 ALA A CA 1
ATOM 1423 C C . ALA A 1 181 ? -9.156 1.942 17.875 1 97 181 ALA A C 1
ATOM 1425 O O . ALA A 1 181 ? -8.117 1.48 17.391 1 97 181 ALA A O 1
ATOM 1426 N N . ALA A 1 182 ? -9.242 3.129 18.328 1 91.25 182 ALA A N 1
ATOM 1427 C CA . ALA A 1 182 ? -8.109 4.051 18.344 1 91.25 182 ALA A CA 1
ATOM 1428 C C . ALA A 1 182 ? -8.172 4.98 19.562 1 91.25 182 ALA A C 1
ATOM 1430 O O . ALA A 1 182 ? -9.25 5.188 20.125 1 91.25 182 ALA A O 1
ATOM 1431 N N . SER A 1 183 ? -7.004 5.469 19.938 1 87 183 SER A N 1
ATOM 1432 C CA . SER A 1 183 ? -6.887 6.48 20.984 1 87 183 SER A CA 1
ATOM 1433 C C . SER A 1 183 ? -7.547 6.02 22.281 1 87 183 SER A C 1
ATOM 1435 O O . SER A 1 183 ? -8.297 6.777 22.906 1 87 183 SER A O 1
ATOM 1437 N N . GLY A 1 184 ? -7.371 4.715 22.594 1 85.31 184 GLY A N 1
ATOM 1438 C CA . GLY A 1 184 ? -7.828 4.164 23.859 1 85.31 184 GLY A CA 1
ATOM 1439 C C . GLY A 1 184 ? -9.297 3.787 23.859 1 85.31 184 GLY A C 1
ATOM 1440 O O . GLY A 1 184 ? -9.828 3.33 24.859 1 85.31 184 GLY A O 1
ATOM 1441 N N . LYS A 1 185 ? -9.938 4.031 22.766 1 88.31 185 LYS A N 1
ATOM 1442 C CA . LYS A 1 185 ? -11.359 3.715 22.672 1 88.31 185 LYS A CA 1
ATOM 1443 C C . LYS A 1 185 ? -11.578 2.33 22.062 1 88.31 185 LYS A C 1
ATOM 1445 O O . LYS A 1 185 ? -10.742 1.847 21.297 1 88.31 185 LYS A O 1
ATOM 1450 N N . ALA A 1 186 ? -12.711 1.723 22.469 1 92.31 186 ALA A N 1
ATOM 1451 C CA . ALA A 1 186 ? -13.156 0.484 21.828 1 92.31 186 ALA A CA 1
ATOM 1452 C C . ALA A 1 186 ? -13.586 0.732 20.391 1 92.31 186 ALA A C 1
ATOM 1454 O O . ALA A 1 186 ? -13.57 1.872 19.922 1 92.31 186 ALA A O 1
ATOM 1455 N N . LEU A 1 187 ? -13.898 -0.279 19.766 1 96.5 187 LEU A N 1
ATOM 1456 C CA . LEU A 1 187 ? -14.344 -0.197 18.391 1 96.5 187 LEU A CA 1
ATOM 1457 C C . LEU A 1 187 ? -15.547 0.732 18.25 1 96.5 187 LEU A C 1
ATOM 1459 O O . LEU A 1 187 ? -16.562 0.527 18.906 1 96.5 187 LEU A O 1
ATOM 1463 N N . GLU A 1 188 ? -15.391 1.738 17.391 1 96.62 188 GLU A N 1
ATOM 1464 C CA . GLU A 1 188 ? -16.469 2.684 17.125 1 96.62 188 GLU A CA 1
ATOM 1465 C C . GLU A 1 188 ? -16.516 3.049 15.641 1 96.62 188 GLU A C 1
ATOM 1467 O O . GLU A 1 188 ? -15.531 2.885 14.914 1 96.62 188 GLU A O 1
ATOM 1472 N N . ALA A 1 189 ? -17.688 3.572 15.328 1 96.62 189 ALA A N 1
ATOM 1473 C CA . ALA A 1 189 ? -17.875 3.977 13.938 1 96.62 189 ALA A CA 1
ATOM 1474 C C . ALA A 1 189 ? -16.844 5.02 13.523 1 96.62 189 ALA A C 1
ATOM 1476 O O . ALA A 1 189 ? -16.703 6.055 14.18 1 96.62 189 ALA A O 1
ATOM 1477 N N . HIS A 1 190 ? -16.156 4.797 12.438 1 97.81 190 HIS A N 1
ATOM 1478 C CA . HIS A 1 190 ? -15.109 5.691 11.953 1 97.81 190 HIS A CA 1
ATOM 1479 C C . HIS A 1 190 ? -15.57 6.453 10.711 1 97.81 190 HIS A C 1
ATOM 1481 O O . HIS A 1 190 ? -15.375 7.668 10.617 1 97.81 190 HIS A O 1
ATOM 1487 N N . ALA A 1 191 ? -16.109 5.719 9.766 1 98.31 191 ALA A N 1
ATOM 1488 C CA . ALA A 1 191 ? -16.578 6.316 8.523 1 98.31 191 ALA A CA 1
ATOM 1489 C C . ALA A 1 191 ? -17.422 5.324 7.719 1 98.31 191 ALA A C 1
ATOM 1491 O O . ALA A 1 191 ? -17.375 4.121 7.98 1 98.31 191 ALA A O 1
ATOM 1492 N N . SER A 1 192 ? -18.125 5.859 6.77 1 98.31 192 SER A N 1
ATOM 1493 C CA . SER A 1 192 ? -18.875 5.07 5.801 1 98.31 192 SER A CA 1
ATOM 1494 C C . SER A 1 192 ? -19.016 5.809 4.473 1 98.31 192 SER A C 1
ATOM 1496 O O . SER A 1 192 ? -18.906 7.035 4.426 1 98.31 192 SER A O 1
ATOM 1498 N N . ALA A 1 193 ? -19.234 5.008 3.426 1 98.5 193 ALA A N 1
ATOM 1499 C CA . ALA A 1 193 ? -19.328 5.668 2.127 1 98.5 193 ALA A CA 1
ATOM 1500 C C . ALA A 1 193 ? -20.25 4.891 1.184 1 98.5 193 ALA A C 1
ATOM 1502 O O . ALA A 1 193 ? -20.5 3.699 1.391 1 98.5 193 ALA A O 1
ATOM 1503 N N . PHE A 1 194 ? -20.797 5.59 0.258 1 98.5 194 PHE A N 1
ATOM 1504 C CA . PHE A 1 194 ? -21.594 5.117 -0.868 1 98.5 194 PHE A CA 1
ATOM 1505 C C . PHE A 1 194 ? -20.938 5.508 -2.191 1 98.5 194 PHE A C 1
ATOM 1507 O O . PHE A 1 194 ? -20.844 6.695 -2.516 1 98.5 194 PHE A O 1
ATOM 1514 N N . LEU A 1 195 ? -20.5 4.5 -2.959 1 98.88 195 LEU A N 1
ATOM 1515 C CA . LEU A 1 195 ? -19.734 4.758 -4.172 1 98.88 195 LEU A CA 1
ATOM 1516 C C . LEU A 1 195 ? -20.406 4.133 -5.387 1 98.88 195 LEU A C 1
ATOM 1518 O O . LEU A 1 195 ? -20.969 3.033 -5.301 1 98.88 195 LEU A O 1
ATOM 1522 N N . HIS A 1 196 ? -20.266 4.727 -6.516 1 98.62 196 HIS A N 1
ATOM 1523 C CA . HIS A 1 196 ? -20.75 4.176 -7.773 1 98.62 196 HIS A CA 1
ATOM 1524 C C . HIS A 1 196 ? -19.578 3.812 -8.695 1 98.62 196 HIS A C 1
ATOM 1526 O O . HIS A 1 196 ? -18.531 4.453 -8.664 1 98.62 196 HIS A O 1
ATOM 1532 N N . LYS A 1 197 ? -19.828 2.881 -9.5 1 98 197 LYS A N 1
ATOM 1533 C CA . LYS A 1 197 ? -18.797 2.445 -10.445 1 98 197 LYS A CA 1
ATOM 1534 C C . LYS A 1 197 ? -18.609 3.463 -11.562 1 98 197 LYS A C 1
ATOM 1536 O O . LYS A 1 197 ? -19.578 3.953 -12.133 1 98 197 LYS A O 1
ATOM 1541 N N . VAL A 1 198 ? -17.406 3.805 -11.852 1 98.06 198 VAL A N 1
ATOM 1542 C CA . VAL A 1 198 ? -17.172 4.812 -12.883 1 98.06 198 VAL A CA 1
ATOM 1543 C C . VAL A 1 198 ? -16.344 4.207 -14.016 1 98.06 198 VAL A C 1
ATOM 1545 O O . VAL A 1 198 ? -16.25 4.789 -15.102 1 98.06 198 VAL A O 1
ATOM 1548 N N . SER A 1 199 ? -15.703 3.047 -13.812 1 92 199 SER A N 1
ATOM 1549 C CA . SER A 1 199 ? -15.055 2.285 -14.875 1 92 199 SER A CA 1
ATOM 1550 C C . SER A 1 199 ? -14.711 0.874 -14.414 1 92 199 SER A C 1
ATOM 1552 O O . SER A 1 199 ? -14.617 0.615 -13.211 1 92 199 SER A O 1
ATOM 1554 N N . MET B 1 1 ? 20.641 19.781 -13.781 1 33.28 1 MET B N 1
ATOM 1555 C CA . MET B 1 1 ? 19.594 20.797 -13.688 1 33.28 1 MET B CA 1
ATOM 1556 C C . MET B 1 1 ? 18.969 20.797 -12.305 1 33.28 1 MET B C 1
ATOM 1558 O O . MET B 1 1 ? 18.891 19.75 -11.648 1 33.28 1 MET B O 1
ATOM 1562 N N . PRO B 1 2 ? 18.938 22 -11.617 1 39.78 2 PRO B N 1
ATOM 1563 C CA . PRO B 1 2 ? 18.312 22.125 -10.297 1 39.78 2 PRO B CA 1
ATOM 1564 C C . PRO B 1 2 ? 16.953 21.438 -10.211 1 39.78 2 PRO B C 1
ATOM 1566 O O . PRO B 1 2 ? 16.25 21.344 -11.219 1 39.78 2 PRO B O 1
ATOM 1569 N N . ILE B 1 3 ? 16.875 20.281 -9.406 1 46.81 3 ILE B N 1
ATOM 1570 C CA . ILE B 1 3 ? 15.57 19.641 -9.25 1 46.81 3 ILE B CA 1
ATOM 1571 C C . ILE B 1 3 ? 14.5 20.688 -8.961 1 46.81 3 ILE B C 1
ATOM 1573 O O . ILE B 1 3 ? 14.641 21.484 -8.023 1 46.81 3 ILE B O 1
ATOM 1577 N N . GLU B 1 4 ? 13.773 21.203 -9.969 1 51.91 4 GLU B N 1
ATOM 1578 C CA . GLU B 1 4 ? 12.672 22.125 -9.766 1 51.91 4 GLU B CA 1
ATOM 1579 C C . GLU B 1 4 ? 11.68 21.594 -8.742 1 51.91 4 GLU B C 1
ATOM 1581 O O . GLU B 1 4 ? 11.164 20.484 -8.891 1 51.91 4 GLU B O 1
ATOM 1586 N N . ILE B 1 5 ? 11.82 22.094 -7.496 1 57.88 5 ILE B N 1
ATOM 1587 C CA . ILE B 1 5 ? 10.867 21.75 -6.441 1 57.88 5 ILE B CA 1
ATOM 1588 C C . ILE B 1 5 ? 9.477 22.266 -6.812 1 57.88 5 ILE B C 1
ATOM 1590 O O . ILE B 1 5 ? 9.297 23.453 -7.086 1 57.88 5 ILE B O 1
ATOM 1594 N N . PRO B 1 6 ? 8.523 21.391 -7.008 1 62.22 6 PRO B N 1
ATOM 1595 C CA . PRO B 1 6 ? 7.156 21.812 -7.324 1 62.22 6 PRO B CA 1
ATOM 1596 C C . PRO B 1 6 ? 6.605 22.812 -6.324 1 62.22 6 PRO B C 1
ATOM 1598 O O . PRO B 1 6 ? 6.902 22.734 -5.129 1 62.22 6 PRO B O 1
ATOM 1601 N N . THR B 1 7 ? 6.023 23.859 -6.789 1 64.12 7 THR B N 1
ATOM 1602 C CA . THR B 1 7 ? 5.477 24.953 -5.98 1 64.12 7 THR B CA 1
ATOM 1603 C C . THR B 1 7 ? 4.449 24.406 -4.988 1 64.12 7 THR B C 1
ATOM 1605 O O . THR B 1 7 ? 4.199 25.031 -3.951 1 64.12 7 THR B O 1
ATOM 1608 N N . ASP B 1 8 ? 3.885 23.219 -5.215 1 81.5 8 ASP B N 1
ATOM 1609 C CA . ASP B 1 8 ? 2.828 22.703 -4.348 1 81.5 8 ASP B CA 1
ATOM 1610 C C . ASP B 1 8 ? 3.357 21.594 -3.428 1 81.5 8 ASP B C 1
ATOM 1612 O O . ASP B 1 8 ? 2.578 20.891 -2.791 1 81.5 8 ASP B O 1
ATOM 1616 N N . LEU B 1 9 ? 4.617 21.594 -3.305 1 89.06 9 LEU B N 1
ATOM 1617 C CA . LEU B 1 9 ? 5.238 20.562 -2.48 1 89.06 9 LEU B CA 1
ATOM 1618 C C . LEU B 1 9 ? 5.242 20.969 -1.011 1 89.06 9 LEU B C 1
ATOM 1620 O O . LEU B 1 9 ? 5.723 22.047 -0.663 1 89.06 9 LEU B O 1
ATOM 1624 N N . THR B 1 10 ? 4.629 20.203 -0.148 1 92.38 10 THR B N 1
ATOM 1625 C CA . THR B 1 10 ? 4.723 20.438 1.289 1 92.38 10 THR B CA 1
ATOM 1626 C C . THR B 1 10 ? 6.18 20.453 1.742 1 92.38 10 THR B C 1
ATOM 1628 O O . THR B 1 10 ? 6.957 19.562 1.358 1 92.38 10 THR B O 1
ATOM 1631 N N . PRO B 1 11 ? 6.637 21.422 2.539 1 94.5 11 PRO B N 1
ATOM 1632 C CA . PRO B 1 11 ? 8.039 21.562 2.945 1 94.5 11 PRO B CA 1
ATOM 1633 C C . PRO B 1 11 ? 8.625 20.25 3.475 1 94.5 11 PRO B C 1
ATOM 1635 O O . PRO B 1 11 ? 9.789 19.938 3.221 1 94.5 11 PRO B O 1
ATOM 1638 N N . GLU B 1 12 ? 7.832 19.562 4.109 1 95.56 12 GLU B N 1
ATOM 1639 C CA . GLU B 1 12 ? 8.273 18.328 4.766 1 95.56 12 GLU B CA 1
ATOM 1640 C C . GLU B 1 12 ? 8.789 17.312 3.752 1 95.56 12 GLU B C 1
ATOM 1642 O O . GLU B 1 12 ? 9.531 16.406 4.105 1 95.56 12 GLU B O 1
ATOM 1647 N N . LEU B 1 13 ? 8.469 17.484 2.488 1 96.94 13 LEU B N 1
ATOM 1648 C CA . LEU B 1 13 ? 8.828 16.516 1.458 1 96.94 13 LEU B CA 1
ATOM 1649 C C . LEU B 1 13 ? 10.109 16.938 0.749 1 96.94 13 LEU B C 1
ATOM 1651 O O . LEU B 1 13 ? 10.633 16.188 -0.089 1 96.94 13 LEU B O 1
ATOM 1655 N N . VAL B 1 14 ? 10.688 18.031 1.098 1 95.94 14 VAL B N 1
ATOM 1656 C CA . VAL B 1 14 ? 11.844 18.578 0.385 1 95.94 14 VAL B CA 1
ATOM 1657 C C . VAL B 1 14 ? 12.992 17.562 0.417 1 95.94 14 VAL B C 1
ATOM 1659 O O . VAL B 1 14 ? 13.594 17.266 -0.617 1 95.94 14 VAL B O 1
ATOM 1662 N N . PRO B 1 15 ? 13.328 16.938 1.563 1 97.06 15 PRO B N 1
ATOM 1663 C CA . PRO B 1 15 ? 14.43 15.969 1.564 1 97.06 15 PRO B CA 1
ATOM 1664 C C . PRO B 1 15 ? 14.164 14.789 0.636 1 97.06 15 PRO B C 1
ATOM 1666 O O . PRO B 1 15 ? 15.109 14.172 0.132 1 97.06 15 PRO B O 1
ATOM 1669 N N . LEU B 1 16 ? 12.93 14.445 0.372 1 97.62 16 LEU B N 1
ATOM 1670 C CA . LEU B 1 16 ? 12.547 13.297 -0.438 1 97.62 16 LEU B CA 1
ATOM 1671 C C . LEU B 1 16 ? 12.281 13.711 -1.881 1 97.62 16 LEU B C 1
ATOM 1673 O O . LEU B 1 16 ? 11.977 12.867 -2.729 1 97.62 16 LEU B O 1
ATOM 1677 N N . SER B 1 17 ? 12.445 14.953 -2.201 1 96.31 17 SER B N 1
ATOM 1678 C CA . SER B 1 17 ? 11.891 15.523 -3.424 1 96.31 17 SER B CA 1
ATOM 1679 C C . SER B 1 17 ? 12.562 14.938 -4.66 1 96.31 17 SER B C 1
ATOM 1681 O O . SER B 1 17 ? 11.938 14.82 -5.719 1 96.31 17 SER B O 1
ATOM 1683 N N . TRP B 1 18 ? 13.836 14.492 -4.555 1 96.44 18 TRP B N 1
ATOM 1684 C CA . TRP B 1 18 ? 14.539 14 -5.738 1 96.44 18 TRP B CA 1
ATOM 1685 C C . TRP B 1 18 ? 13.977 12.656 -6.184 1 96.44 18 TRP B C 1
ATOM 1687 O O . TRP B 1 18 ? 14.25 12.195 -7.297 1 96.44 18 TRP B O 1
ATOM 1697 N N . LEU B 1 19 ? 13.164 11.953 -5.359 1 98.12 19 LEU B N 1
ATOM 1698 C CA . LEU B 1 19 ? 12.531 10.68 -5.684 1 98.12 19 LEU B CA 1
ATOM 1699 C C . LEU B 1 19 ? 11.312 10.891 -6.578 1 98.12 19 LEU B C 1
ATOM 1701 O O . LEU B 1 19 ? 10.906 9.984 -7.301 1 98.12 19 LEU B O 1
ATOM 1705 N N . ILE B 1 20 ? 10.68 12.039 -6.469 1 97.56 20 ILE B N 1
ATOM 1706 C CA . ILE B 1 20 ? 9.359 12.273 -7.043 1 97.56 20 ILE B CA 1
ATOM 1707 C C . ILE B 1 20 ? 9.43 12.133 -8.562 1 97.56 20 ILE B C 1
ATOM 1709 O O . ILE B 1 20 ? 10.273 12.758 -9.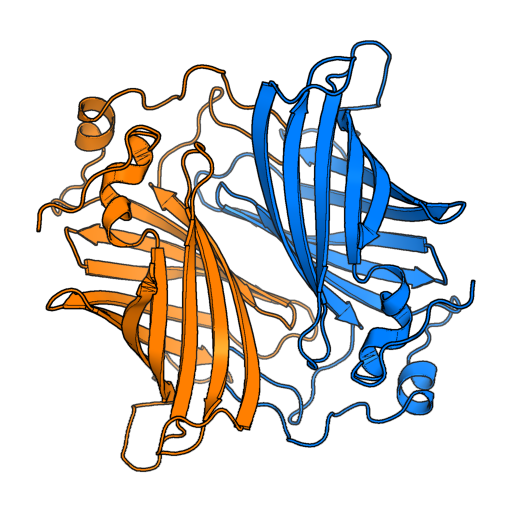211 1 97.56 20 ILE B O 1
ATOM 1713 N N . GLY B 1 21 ? 8.555 11.289 -9.07 1 97.81 21 GLY B N 1
ATOM 1714 C CA . GLY B 1 21 ? 8.477 11.047 -10.5 1 97.81 21 GLY B CA 1
ATOM 1715 C C . GLY B 1 21 ? 8.266 9.586 -10.852 1 97.81 21 GLY B C 1
ATOM 1716 O O . GLY B 1 21 ? 7.957 8.773 -9.977 1 97.81 21 GLY B O 1
ATOM 1717 N N . GLU B 1 22 ? 8.266 9.312 -12.109 1 98.62 22 GLU B N 1
ATOM 1718 C CA . GLU B 1 22 ? 8.18 7.953 -12.641 1 98.62 22 GLU B CA 1
ATOM 1719 C C . GLU B 1 22 ? 9.531 7.469 -13.148 1 98.62 22 GLU B C 1
ATOM 1721 O O . GLU B 1 22 ? 10.219 8.188 -13.883 1 98.62 22 GLU B O 1
ATOM 1726 N N . TRP B 1 23 ? 9.906 6.309 -12.727 1 98.88 23 TRP B N 1
ATOM 1727 C CA . TRP B 1 23 ? 11.18 5.684 -13.07 1 98.88 23 TRP B CA 1
ATOM 1728 C C . TRP B 1 23 ? 10.961 4.348 -13.773 1 98.88 23 TRP B C 1
ATOM 1730 O O . TRP B 1 23 ? 10.039 3.602 -13.422 1 98.88 23 TRP B O 1
ATOM 1740 N N . GLU B 1 24 ? 11.758 4.09 -14.766 1 98.75 24 GLU B N 1
ATOM 1741 C CA . GLU B 1 24 ? 11.688 2.799 -15.438 1 98.75 24 GLU B CA 1
ATOM 1742 C C . GLU B 1 24 ? 13.086 2.266 -15.75 1 98.75 24 GLU B C 1
ATOM 1744 O O . GLU B 1 24 ? 14 3.039 -16.047 1 98.75 24 GLU B O 1
ATOM 1749 N N . GLY B 1 25 ? 13.18 1.011 -15.633 1 98.56 25 GLY B N 1
ATOM 1750 C CA . GLY B 1 25 ? 14.453 0.41 -15.992 1 98.56 25 GLY B CA 1
ATOM 1751 C C . GLY B 1 25 ? 14.5 -1.085 -15.742 1 98.56 25 GLY B C 1
ATOM 1752 O O . GLY B 1 25 ? 13.484 -1.771 -15.852 1 98.56 25 GLY B O 1
ATOM 1753 N N . ARG B 1 26 ? 15.734 -1.587 -15.609 1 98.06 26 ARG B N 1
ATOM 1754 C CA . ARG B 1 26 ? 15.953 -3.027 -15.523 1 98.06 26 ARG B CA 1
ATOM 1755 C C . ARG B 1 26 ? 16.703 -3.4 -14.25 1 98.06 26 ARG B C 1
ATOM 1757 O O . ARG B 1 26 ? 17.375 -2.561 -13.648 1 98.06 26 ARG B O 1
ATOM 1764 N N . GLY B 1 27 ? 16.5 -4.594 -13.867 1 98 27 GLY B N 1
ATOM 1765 C CA . GLY B 1 27 ? 17.188 -5.121 -12.703 1 98 27 GLY B CA 1
ATOM 1766 C C . GLY B 1 27 ? 17.5 -6.602 -12.805 1 98 27 GLY B C 1
ATOM 1767 O O . GLY B 1 27 ? 17.234 -7.223 -13.836 1 98 27 GLY B O 1
ATOM 1768 N N . ARG B 1 28 ? 18.172 -7.078 -11.773 1 97.56 28 ARG B N 1
ATOM 1769 C CA . ARG B 1 28 ? 18.547 -8.484 -11.641 1 97.56 28 ARG B CA 1
ATOM 1770 C C . ARG B 1 28 ? 18.094 -9.047 -10.305 1 97.56 28 ARG B C 1
ATOM 1772 O O . ARG B 1 28 ? 18.094 -8.344 -9.289 1 97.56 28 ARG B O 1
ATOM 1779 N N . LEU B 1 29 ? 17.734 -10.289 -10.32 1 96.69 29 LEU B N 1
ATOM 1780 C CA . LEU B 1 29 ? 17.422 -10.992 -9.086 1 96.69 29 LEU B CA 1
ATOM 1781 C C . LEU B 1 29 ? 18.688 -11.516 -8.414 1 96.69 29 LEU B C 1
ATOM 1783 O O . LEU B 1 29 ? 19.75 -11.594 -9.047 1 96.69 29 LEU B O 1
ATOM 1787 N N . GLY B 1 30 ? 18.578 -11.773 -7.18 1 93.88 30 GLY B N 1
ATOM 1788 C CA . GLY B 1 30 ? 19.703 -12.312 -6.43 1 93.88 30 GLY B CA 1
ATOM 1789 C C . GLY B 1 30 ? 20.891 -11.352 -6.348 1 93.88 30 GLY B C 1
ATOM 1790 O O . GLY B 1 30 ? 20.703 -10.164 -6.082 1 93.88 30 GLY B O 1
ATOM 1791 N N . SER B 1 31 ? 22.078 -11.945 -6.484 1 90.56 31 SER B N 1
ATOM 1792 C CA . SER B 1 31 ? 23.312 -11.156 -6.352 1 90.56 31 SER B CA 1
ATOM 1793 C C . SER B 1 31 ? 23.625 -10.422 -7.648 1 90.56 31 SER B C 1
ATOM 1795 O O . SER B 1 31 ? 24.531 -9.578 -7.68 1 90.56 31 SER B O 1
ATOM 1797 N N . GLY B 1 32 ? 22.859 -10.719 -8.672 1 87.56 32 GLY B N 1
ATOM 1798 C CA . GLY B 1 32 ? 23.078 -10.062 -9.945 1 87.56 32 GLY B CA 1
ATOM 1799 C C . GLY B 1 32 ? 24.188 -10.703 -10.766 1 87.56 32 GLY B C 1
ATOM 1800 O O . GLY B 1 32 ? 24.797 -10.055 -11.609 1 87.56 32 GLY B O 1
ATOM 1801 N N . ASP B 1 33 ? 24.406 -11.922 -10.508 1 87.06 33 ASP B N 1
ATOM 1802 C CA . ASP B 1 33 ? 25.422 -12.656 -11.258 1 87.06 33 ASP B CA 1
ATOM 1803 C C . ASP B 1 33 ? 24.953 -12.938 -12.688 1 87.06 33 ASP B C 1
ATOM 1805 O O . ASP B 1 33 ? 23.828 -12.578 -13.055 1 87.06 33 ASP B O 1
ATOM 1809 N N . GLU B 1 34 ? 25.797 -13.484 -13.508 1 84.56 34 GLU B N 1
ATOM 1810 C CA . GLU B 1 34 ? 25.531 -13.695 -14.922 1 84.56 34 GLU B CA 1
ATOM 1811 C C . GLU B 1 34 ? 24.266 -14.539 -15.125 1 84.56 34 GLU B C 1
ATOM 1813 O O . GLU B 1 34 ? 23.5 -14.305 -16.062 1 84.56 34 GLU B O 1
ATOM 1818 N N . ASP B 1 35 ? 23.953 -15.398 -14.25 1 87.12 35 ASP B N 1
ATOM 1819 C CA . ASP B 1 35 ? 22.844 -16.328 -14.43 1 87.12 35 ASP B CA 1
ATOM 1820 C C . ASP B 1 35 ? 21.578 -15.812 -13.734 1 87.12 35 ASP B C 1
ATOM 1822 O O . ASP B 1 35 ? 20.531 -16.453 -13.805 1 87.12 35 ASP B O 1
ATOM 1826 N N . SER B 1 36 ? 21.703 -14.688 -13.148 1 90.75 36 SER B N 1
ATOM 1827 C CA . SER B 1 36 ? 20.547 -14.141 -12.453 1 90.75 36 SER B CA 1
ATOM 1828 C C . SER B 1 36 ? 19.453 -13.719 -13.438 1 90.75 36 SER B C 1
ATOM 1830 O O . SER B 1 36 ? 19.75 -13.172 -14.5 1 90.75 36 SER B O 1
ATOM 1832 N N . GLU B 1 37 ? 18.188 -13.922 -13.086 1 93.5 37 GLU B N 1
ATOM 1833 C CA . GLU B 1 37 ? 17.062 -13.523 -13.914 1 93.5 37 GLU B CA 1
ATOM 1834 C C . GLU B 1 37 ? 16.922 -12.008 -13.984 1 93.5 37 GLU B C 1
ATOM 1836 O O . GLU B 1 37 ? 17.312 -11.305 -13.039 1 93.5 37 GLU B O 1
ATOM 1841 N N . HIS B 1 38 ? 16.406 -11.625 -15.133 1 97.12 38 HIS B N 1
ATOM 1842 C CA . HIS B 1 38 ? 16.219 -10.203 -15.383 1 97.12 38 HIS B CA 1
ATOM 1843 C C . HIS B 1 38 ? 14.773 -9.781 -15.141 1 97.12 38 HIS B C 1
ATOM 1845 O O . HIS B 1 38 ? 13.852 -10.594 -15.281 1 97.12 38 HIS B O 1
ATOM 1851 N N . PHE B 1 39 ? 14.68 -8.57 -14.758 1 98.56 39 PHE B N 1
ATOM 1852 C CA . PHE B 1 39 ? 13.336 -8.008 -14.695 1 98.56 39 PHE B CA 1
ATOM 1853 C C . PHE B 1 39 ? 13.344 -6.555 -15.156 1 98.56 39 PHE B C 1
ATOM 1855 O O . PHE B 1 39 ? 14.398 -5.918 -15.227 1 98.56 39 PHE B O 1
ATOM 1862 N N . VAL B 1 40 ? 12.164 -6.078 -15.555 1 98.75 40 VAL B N 1
ATOM 1863 C CA . VAL B 1 40 ? 11.875 -4.672 -15.82 1 98.75 40 VAL B CA 1
ATOM 1864 C C . VAL B 1 40 ? 10.945 -4.125 -14.734 1 98.75 40 VAL B C 1
ATOM 1866 O O . VAL B 1 40 ? 10.109 -4.852 -14.203 1 98.75 40 VAL B O 1
ATOM 1869 N N . GLN B 1 41 ? 11.172 -2.873 -14.461 1 98.81 41 GLN B N 1
ATOM 1870 C CA . GLN B 1 41 ? 10.406 -2.299 -13.359 1 98.81 41 GLN B CA 1
ATOM 1871 C C . GLN B 1 41 ? 10 -0.859 -13.664 1 98.81 41 GLN B C 1
ATOM 1873 O O . GLN B 1 41 ? 10.766 -0.112 -14.281 1 98.81 41 GLN B O 1
ATOM 1878 N N . ARG B 1 42 ? 8.828 -0.532 -13.266 1 98.75 42 ARG B N 1
ATOM 1879 C CA . ARG B 1 42 ? 8.328 0.839 -13.219 1 98.75 42 ARG B CA 1
ATOM 1880 C C . ARG B 1 42 ? 8.023 1.26 -11.789 1 98.75 42 ARG B C 1
ATOM 1882 O O . ARG B 1 42 ? 7.285 0.572 -11.078 1 98.75 42 ARG B O 1
ATOM 1889 N N . VAL B 1 43 ? 8.609 2.352 -11.375 1 98.81 43 VAL B N 1
ATOM 1890 C CA . VAL B 1 43 ? 8.469 2.855 -10.016 1 98.81 43 VAL B CA 1
ATOM 1891 C C . VAL B 1 43 ? 7.902 4.273 -10.047 1 98.81 43 VAL B C 1
ATOM 1893 O O . VAL B 1 43 ? 8.32 5.098 -10.859 1 98.81 43 VAL B O 1
ATOM 1896 N N . SER B 1 44 ? 6.984 4.539 -9.188 1 98.81 44 SER B N 1
ATOM 1897 C CA . SER B 1 44 ? 6.422 5.879 -9.086 1 98.81 44 SER B CA 1
ATOM 1898 C C . SER B 1 44 ? 6.457 6.391 -7.648 1 98.81 44 SER B C 1
ATOM 1900 O O . SER B 1 44 ? 6.152 5.645 -6.715 1 98.81 44 SER B O 1
ATOM 1902 N N . PHE B 1 45 ? 6.93 7.574 -7.441 1 98.69 45 PHE B N 1
ATOM 1903 C CA . PHE B 1 45 ? 6.758 8.383 -6.242 1 98.69 45 PHE B CA 1
ATOM 1904 C C . PHE B 1 45 ? 5.898 9.609 -6.527 1 98.69 45 PHE B C 1
ATOM 1906 O O . PHE B 1 45 ? 6.258 10.445 -7.363 1 98.69 45 PHE B O 1
ATOM 1913 N N . THR B 1 46 ? 4.789 9.688 -5.832 1 98 46 THR B N 1
ATOM 1914 C CA . THR B 1 46 ? 3.871 10.797 -6.066 1 98 46 THR B CA 1
ATOM 1915 C C . THR B 1 46 ? 3.436 11.43 -4.75 1 98 46 THR B C 1
ATOM 1917 O O . THR B 1 46 ? 3.623 10.844 -3.682 1 98 46 THR B O 1
ATOM 1920 N N . HIS B 1 47 ? 2.973 12.633 -4.836 1 96.31 47 HIS B N 1
ATOM 1921 C CA . HIS B 1 47 ? 2.422 13.336 -3.682 1 96.31 47 HIS B CA 1
ATOM 1922 C C . HIS B 1 47 ? 1.134 14.07 -4.043 1 96.31 47 HIS B C 1
ATOM 1924 O O . HIS B 1 47 ? 0.845 14.281 -5.227 1 96.31 47 HIS B O 1
ATOM 1930 N N . ASN B 1 48 ? 0.335 14.352 -3.086 1 94.38 48 ASN B N 1
ATOM 1931 C CA . ASN B 1 48 ? -0.921 15.062 -3.297 1 94.38 48 ASN B CA 1
ATOM 1932 C C . ASN B 1 48 ? -1.089 16.219 -2.305 1 94.38 48 ASN B C 1
ATOM 1934 O O . ASN B 1 48 ? -2.201 16.484 -1.853 1 94.38 48 ASN B O 1
ATOM 1938 N N . GLY B 1 49 ? 0.05 16.75 -1.833 1 92.12 49 GLY B N 1
ATOM 1939 C CA . GLY B 1 49 ? 0.038 17.891 -0.933 1 92.12 49 GLY B CA 1
ATOM 1940 C C . GLY B 1 49 ? 0.131 17.5 0.53 1 92.12 49 GLY B C 1
ATOM 1941 O O . GLY B 1 49 ? 0.189 18.359 1.406 1 92.12 49 GLY B O 1
ATOM 1942 N N . LEU B 1 50 ? 0.116 16.297 0.835 1 94.88 50 LEU B N 1
ATOM 1943 C CA . LEU B 1 50 ? 0.25 15.773 2.191 1 94.88 50 LEU B CA 1
ATOM 1944 C C . LEU B 1 50 ? 1.698 15.406 2.492 1 94.88 50 LEU B C 1
ATOM 1946 O O . LEU B 1 50 ? 2.52 15.297 1.576 1 94.88 50 LEU B O 1
ATOM 1950 N N . PRO B 1 51 ? 2.08 15.25 3.748 1 96.38 51 PRO B N 1
ATOM 1951 C CA . PRO B 1 51 ? 3.496 15.148 4.109 1 96.38 51 PRO B CA 1
ATOM 1952 C C . PRO B 1 51 ? 4.035 13.727 3.992 1 96.38 51 PRO B C 1
ATOM 1954 O O . PRO B 1 51 ? 4.742 13.258 4.883 1 96.38 51 PRO B O 1
ATOM 1957 N N . TYR B 1 52 ? 3.738 13.055 2.895 1 98 52 TYR B N 1
ATOM 1958 C CA . TYR B 1 52 ? 4.262 11.734 2.549 1 98 52 TYR B CA 1
ATOM 1959 C C . TYR B 1 52 ? 4.25 11.523 1.04 1 98 52 TYR B C 1
ATOM 1961 O O . TYR B 1 52 ? 3.498 12.188 0.32 1 98 52 TYR B O 1
ATOM 1969 N N . LEU B 1 53 ? 5.129 10.648 0.613 1 98.56 53 LEU B N 1
ATOM 1970 C CA . LEU B 1 53 ? 5.086 10.172 -0.765 1 98.56 53 LEU B CA 1
ATOM 1971 C C . LEU B 1 53 ? 4.328 8.852 -0.864 1 98.56 53 LEU B C 1
ATOM 1973 O O . LEU B 1 53 ? 4.469 7.988 0.002 1 98.56 53 LEU B O 1
ATOM 1977 N N . GLN B 1 54 ? 3.52 8.766 -1.886 1 98.75 54 GLN B N 1
ATOM 1978 C CA . GLN B 1 54 ? 2.965 7.477 -2.289 1 98.75 54 GLN B CA 1
ATOM 1979 C C . GLN B 1 54 ? 3.924 6.727 -3.209 1 98.75 54 GLN B C 1
ATOM 1981 O O . GLN B 1 54 ? 4.477 7.309 -4.145 1 98.75 54 GLN B O 1
ATOM 1986 N N . TYR B 1 55 ? 4.156 5.492 -2.877 1 98.88 55 TYR B N 1
ATOM 1987 C CA . TYR B 1 55 ? 5.117 4.652 -3.586 1 98.88 55 TYR B CA 1
ATOM 1988 C C . TYR B 1 55 ? 4.418 3.473 -4.254 1 98.88 55 TYR B C 1
ATOM 1990 O O . TYR B 1 55 ? 3.553 2.836 -3.654 1 98.88 55 TYR B O 1
ATOM 1998 N N . ARG B 1 56 ? 4.723 3.154 -5.504 1 98.88 56 ARG B N 1
ATOM 1999 C CA . ARG B 1 56 ? 4.297 1.967 -6.234 1 98.88 56 ARG B CA 1
ATOM 2000 C C . ARG B 1 56 ? 5.41 1.445 -7.137 1 98.88 56 ARG B C 1
ATOM 2002 O O . ARG B 1 56 ? 6.039 2.217 -7.867 1 98.88 56 ARG B O 1
ATOM 2009 N N . ALA B 1 57 ? 5.719 0.215 -7.039 1 98.81 57 ALA B N 1
ATOM 2010 C CA . ALA B 1 57 ? 6.684 -0.442 -7.918 1 98.81 57 ALA B CA 1
ATOM 2011 C C . ALA B 1 57 ? 6.07 -1.674 -8.578 1 98.81 57 ALA B C 1
ATOM 2013 O O . ALA B 1 57 ? 5.664 -2.615 -7.895 1 98.81 57 ALA B O 1
ATOM 2014 N N . GLU B 1 58 ? 5.977 -1.63 -9.875 1 98.75 58 GLU B N 1
ATOM 2015 C CA . GLU B 1 58 ? 5.496 -2.76 -10.664 1 98.75 58 GLU B CA 1
ATOM 2016 C C . GLU B 1 58 ? 6.637 -3.424 -11.43 1 98.75 58 GLU B C 1
ATOM 2018 O O . GLU B 1 58 ? 7.43 -2.742 -12.086 1 98.75 58 GLU B O 1
ATOM 2023 N N . THR B 1 59 ? 6.703 -4.715 -11.312 1 98.75 59 THR B N 1
ATOM 2024 C CA . THR B 1 59 ? 7.836 -5.449 -11.859 1 98.75 59 THR B CA 1
ATOM 2025 C C . THR B 1 59 ? 7.363 -6.562 -12.789 1 98.75 59 THR B C 1
ATOM 2027 O O . THR B 1 59 ? 6.359 -7.227 -12.516 1 98.75 59 THR B O 1
ATOM 2030 N N . TRP B 1 60 ? 8.055 -6.773 -13.883 1 98.62 60 TRP B N 1
ATOM 2031 C CA . TRP B 1 60 ? 7.84 -7.855 -14.836 1 98.62 60 TRP B CA 1
ATOM 2032 C C . TRP B 1 60 ? 9.109 -8.68 -15.016 1 98.62 60 TRP B C 1
ATOM 2034 O O . TRP B 1 60 ? 10.211 -8.133 -15.07 1 98.62 60 TRP B O 1
ATOM 2044 N N . LEU B 1 61 ? 8.906 -9.961 -15.062 1 97.62 61 LEU B N 1
ATOM 2045 C CA . LEU B 1 61 ? 10.016 -10.766 -15.562 1 97.62 61 LEU B CA 1
ATOM 2046 C C . LEU B 1 61 ? 10.344 -10.406 -17 1 97.62 61 LEU B C 1
ATOM 2048 O O . LEU B 1 61 ? 9.445 -10.156 -17.812 1 97.62 61 LEU B O 1
ATOM 2052 N N . SER B 1 62 ? 11.641 -10.406 -17.297 1 97.81 62 SER B N 1
ATOM 2053 C CA . SER B 1 62 ? 12.039 -10.047 -18.656 1 97.81 62 SER B CA 1
ATOM 2054 C C . SER B 1 62 ? 13.133 -10.984 -19.172 1 97.81 62 SER B C 1
ATOM 2056 O O . SER B 1 62 ? 13.766 -11.695 -18.391 1 97.81 62 SER B O 1
ATOM 2058 N N . ASP B 1 63 ? 13.219 -10.977 -20.469 1 95.81 63 ASP B N 1
ATOM 2059 C CA . ASP B 1 63 ? 14.398 -11.641 -21.031 1 95.81 63 ASP B CA 1
ATOM 2060 C C . ASP B 1 63 ? 15.617 -10.719 -20.969 1 95.81 63 ASP B C 1
ATOM 2062 O O . ASP B 1 63 ? 15.555 -9.633 -20.406 1 95.81 63 ASP B O 1
ATOM 2066 N N . ASP B 1 64 ? 16.719 -11.211 -21.453 1 92 64 ASP B N 1
ATOM 2067 C CA . ASP B 1 64 ? 17.984 -10.5 -21.344 1 92 64 ASP B CA 1
ATOM 2068 C C . ASP B 1 64 ? 17.953 -9.203 -22.141 1 92 64 ASP B C 1
ATOM 2070 O O . ASP B 1 64 ? 18.766 -8.305 -21.906 1 92 64 ASP B O 1
ATOM 2074 N N . ALA B 1 65 ? 17 -9.102 -23.125 1 94.44 65 ALA B N 1
ATOM 2075 C CA . ALA B 1 65 ? 16.891 -7.906 -23.969 1 94.44 65 ALA B CA 1
ATOM 2076 C C . ALA B 1 65 ? 15.93 -6.895 -23.344 1 94.44 65 ALA B C 1
ATOM 2078 O O . ALA B 1 65 ? 15.789 -5.781 -23.844 1 94.44 65 ALA B O 1
ATOM 2079 N N . GLY B 1 66 ? 15.289 -7.316 -22.234 1 95.31 66 GLY B N 1
ATOM 2080 C CA . GLY B 1 66 ? 14.406 -6.391 -21.531 1 95.31 66 GLY B CA 1
ATOM 2081 C C . GLY B 1 66 ? 12.961 -6.496 -21.984 1 95.31 66 GLY B C 1
ATOM 2082 O O . GLY B 1 66 ? 12.125 -5.668 -21.609 1 95.31 66 GLY B O 1
ATOM 2083 N N . GLU B 1 67 ? 12.734 -7.465 -22.812 1 97.5 67 GLU B N 1
ATOM 2084 C CA . GLU B 1 67 ? 11.344 -7.691 -23.188 1 97.5 67 GLU B CA 1
ATOM 2085 C C . GLU B 1 67 ? 10.547 -8.305 -22.031 1 97.5 67 GLU B C 1
ATOM 2087 O O . GLU B 1 67 ? 10.961 -9.312 -21.469 1 97.5 67 GLU B O 1
ATOM 2092 N N . LYS B 1 68 ? 9.461 -7.723 -21.766 1 97.62 68 LYS B N 1
ATOM 2093 C CA . LYS B 1 68 ? 8.617 -8.227 -20.688 1 97.62 68 LYS B CA 1
ATOM 2094 C C . LYS B 1 68 ? 8.039 -9.594 -21.031 1 97.62 68 LYS B C 1
ATOM 2096 O O . LYS B 1 68 ? 7.477 -9.781 -22.109 1 97.62 68 LYS B O 1
ATOM 2101 N N . LEU B 1 69 ? 8.18 -10.5 -20.141 1 96.5 69 LEU B N 1
ATOM 2102 C CA . LEU B 1 69 ? 7.66 -11.852 -20.344 1 96.5 69 LEU B CA 1
ATOM 2103 C C . LEU B 1 69 ? 6.336 -12.039 -19.609 1 96.5 69 LEU B C 1
ATOM 2105 O O . LEU B 1 69 ? 5.359 -12.508 -20.203 1 96.5 69 LEU B O 1
ATOM 2109 N N . ARG B 1 70 ? 6.227 -11.695 -18.391 1 95.56 70 ARG B N 1
ATOM 2110 C CA . ARG B 1 70 ? 5.02 -11.82 -17.578 1 95.56 70 ARG B CA 1
ATOM 2111 C C . ARG B 1 70 ? 5.117 -10.969 -16.312 1 95.56 70 ARG B C 1
ATOM 2113 O O . ARG B 1 70 ? 6.215 -10.641 -15.859 1 95.56 70 ARG B O 1
ATOM 2120 N N . PRO B 1 71 ? 3.914 -10.648 -15.734 1 96.75 71 PRO B N 1
ATOM 2121 C CA . PRO B 1 71 ? 3.951 -9.898 -14.477 1 96.75 71 PRO B CA 1
ATOM 2122 C C . PRO B 1 71 ? 4.652 -10.656 -13.352 1 96.75 71 PRO B C 1
ATOM 2124 O O . PRO B 1 71 ? 4.504 -11.875 -13.25 1 96.75 71 PRO B O 1
ATOM 2127 N N . LEU B 1 72 ? 5.406 -9.953 -12.625 1 97.75 72 LEU B N 1
ATOM 2128 C CA . LEU B 1 72 ? 6.105 -10.547 -11.492 1 97.75 72 LEU B CA 1
ATOM 2129 C C . LEU B 1 72 ? 5.418 -10.188 -10.18 1 97.75 72 LEU B C 1
ATOM 2131 O O . LEU B 1 72 ? 4.914 -11.062 -9.477 1 97.75 72 LEU B O 1
ATOM 2135 N N . THR B 1 73 ? 5.355 -8.883 -9.82 1 98.12 73 THR B N 1
ATOM 2136 C CA . THR B 1 73 ? 4.672 -8.445 -8.609 1 98.12 73 THR B CA 1
ATOM 2137 C C . THR B 1 73 ? 4.527 -6.93 -8.578 1 98.12 73 THR B C 1
ATOM 2139 O O . THR B 1 73 ? 4.984 -6.238 -9.492 1 98.12 73 THR B O 1
ATOM 2142 N N . VAL B 1 74 ? 3.795 -6.441 -7.559 1 98.5 74 VAL B N 1
ATOM 2143 C CA . VAL B 1 74 ? 3.645 -5.023 -7.246 1 98.5 74 VAL B CA 1
ATOM 2144 C C . VAL B 1 74 ? 3.889 -4.793 -5.754 1 98.5 74 VAL B C 1
ATOM 2146 O O . VAL B 1 74 ? 3.48 -5.609 -4.922 1 98.5 74 VAL B O 1
ATOM 2149 N N . GLU B 1 75 ? 4.555 -3.805 -5.391 1 98.56 75 GLU B N 1
ATOM 2150 C CA . GLU B 1 75 ? 4.582 -3.352 -4.004 1 98.56 75 GLU B CA 1
ATOM 2151 C C . GLU B 1 75 ? 4.156 -1.889 -3.895 1 98.56 75 GLU B C 1
ATOM 2153 O O . GLU B 1 75 ? 4.391 -1.1 -4.812 1 98.56 75 GLU B O 1
ATOM 2158 N N . THR B 1 76 ? 3.488 -1.521 -2.877 1 98.81 76 THR B N 1
ATOM 2159 C CA . THR B 1 76 ? 3.008 -0.169 -2.617 1 98.81 76 THR B CA 1
ATOM 2160 C C . THR B 1 76 ? 3.375 0.274 -1.204 1 98.81 76 THR B C 1
ATOM 2162 O O . THR B 1 76 ? 3.637 -0.56 -0.335 1 98.81 76 THR B O 1
ATOM 2165 N N . GLY B 1 77 ? 3.406 1.595 -1.034 1 98.62 77 GLY B N 1
ATOM 2166 C CA . GLY B 1 77 ? 3.715 2.055 0.31 1 98.62 77 GLY B CA 1
ATOM 2167 C C . GLY B 1 77 ? 3.783 3.566 0.423 1 98.62 77 GLY B C 1
ATOM 2168 O O . GLY B 1 77 ? 3.332 4.281 -0.474 1 98.62 77 GLY B O 1
ATOM 2169 N N . PHE B 1 78 ? 4.277 3.992 1.564 1 98.88 78 PHE B N 1
ATOM 2170 C CA . PHE B 1 78 ? 4.375 5.41 1.89 1 98.88 78 PHE B CA 1
ATOM 2171 C C . PHE B 1 78 ? 5.746 5.742 2.457 1 98.88 78 PHE B C 1
ATOM 2173 O O . PHE B 1 78 ? 6.305 4.973 3.244 1 98.88 78 PHE B O 1
ATOM 2180 N N . TRP B 1 79 ? 6.348 6.844 2.033 1 98.88 79 TRP B N 1
ATOM 2181 C CA . TRP B 1 79 ? 7.629 7.363 2.502 1 98.88 79 TRP B CA 1
ATOM 2182 C C . TRP B 1 79 ? 7.449 8.719 3.174 1 98.88 79 TRP B C 1
ATOM 2184 O O . TRP B 1 79 ? 6.812 9.617 2.619 1 98.88 79 TRP B O 1
ATOM 2194 N N . ALA B 1 80 ? 8 8.891 4.328 1 98.5 80 ALA B N 1
ATOM 2195 C CA . ALA B 1 80 ? 7.828 10.148 5.051 1 98.5 80 ALA B CA 1
ATOM 2196 C C . ALA B 1 80 ? 9.023 10.414 5.965 1 98.5 80 ALA B C 1
ATOM 2198 O O . ALA B 1 80 ? 9.797 9.508 6.277 1 98.5 80 ALA B O 1
ATOM 2199 N N . LEU B 1 81 ? 9.188 11.656 6.352 1 98.12 81 LEU B N 1
ATOM 2200 C CA . LEU B 1 81 ? 10.102 11.945 7.457 1 98.12 81 LEU B CA 1
ATOM 2201 C C . LEU B 1 81 ? 9.648 11.234 8.727 1 98.12 81 LEU B C 1
ATOM 2203 O O . LEU B 1 81 ? 8.453 11.172 9.016 1 98.12 81 LEU B O 1
ATOM 2207 N N . GLU B 1 82 ? 10.594 10.695 9.391 1 97.88 82 GLU B N 1
ATOM 2208 C CA . GLU B 1 82 ? 10.297 10.062 10.68 1 97.88 82 GLU B CA 1
ATOM 2209 C C . GLU B 1 82 ? 10.328 11.086 11.812 1 97.88 82 GLU B C 1
ATOM 2211 O O . GLU B 1 82 ? 11.391 11.602 12.164 1 97.88 82 GLU B O 1
ATOM 2216 N N . ARG B 1 83 ? 9.203 11.391 12.328 1 96.88 83 ARG B N 1
ATOM 2217 C CA . ARG B 1 83 ? 9.062 12.336 13.438 1 96.88 83 ARG B CA 1
ATOM 2218 C C . ARG B 1 83 ? 7.812 12.031 14.258 1 96.88 83 ARG B C 1
ATOM 2220 O O . ARG B 1 83 ? 6.898 11.352 13.781 1 96.88 83 ARG B O 1
ATOM 2227 N N . LYS B 1 84 ? 7.836 12.539 15.469 1 95.62 84 LYS B N 1
ATOM 2228 C CA . LYS B 1 84 ? 6.637 12.406 16.297 1 95.62 84 LYS B CA 1
ATOM 2229 C C . LYS B 1 84 ? 5.449 13.117 15.656 1 95.62 84 LYS B C 1
ATOM 2231 O O . LYS B 1 84 ? 5.555 14.281 15.258 1 95.62 84 LYS B O 1
ATOM 2236 N N . LEU B 1 85 ? 4.379 12.422 15.539 1 95.56 85 LEU B N 1
ATOM 2237 C CA . LEU B 1 85 ? 3.158 13.031 15.016 1 95.56 85 LEU B CA 1
ATOM 2238 C C . LEU B 1 85 ? 2.42 13.797 16.109 1 95.56 85 LEU B C 1
ATOM 2240 O O . LEU B 1 85 ? 2.365 13.344 17.25 1 95.56 85 LEU B O 1
ATOM 2244 N N . GLU B 1 86 ? 1.917 14.867 15.711 1 94.81 86 GLU B N 1
ATOM 2245 C CA . GLU B 1 86 ? 1.192 15.742 16.625 1 94.81 86 GLU B CA 1
ATOM 2246 C C . GLU B 1 86 ? -0.283 15.836 16.25 1 94.81 86 GLU B C 1
ATOM 2248 O O . GLU B 1 86 ? -0.728 15.195 15.297 1 94.81 86 GLU B O 1
ATOM 2253 N N . GLU B 1 87 ? -1.033 16.562 17.031 1 92.75 87 GLU B N 1
ATOM 2254 C CA . GLU B 1 87 ? -2.475 16.672 16.844 1 92.75 87 GLU B CA 1
ATOM 2255 C C . GLU B 1 87 ? -2.805 17.219 15.445 1 92.75 87 GLU B C 1
ATOM 2257 O O . GLU B 1 87 ? -3.803 16.828 14.844 1 92.75 87 GLU B O 1
ATOM 2262 N N . GLY B 1 88 ? -2.016 18.094 14.953 1 95.25 88 GLY B N 1
ATOM 2263 C CA . GLY B 1 88 ? -2.262 18.719 13.664 1 95.25 88 GLY B CA 1
ATOM 2264 C C . GLY B 1 88 ? -2.008 17.781 12.492 1 95.25 88 GLY B C 1
ATOM 2265 O O . GLY B 1 88 ? -2.412 18.078 11.367 1 95.25 88 GLY B O 1
ATOM 2266 N N . ASP B 1 89 ? -1.324 16.719 12.75 1 96.62 89 ASP B N 1
ATOM 2267 C CA . ASP B 1 89 ? -1.106 15.727 11.703 1 96.62 89 ASP B CA 1
ATOM 2268 C C . ASP B 1 89 ? -2.361 14.883 11.477 1 96.62 89 ASP B C 1
ATOM 2270 O O . ASP B 1 89 ? -3.145 14.664 12.398 1 96.62 89 ASP B O 1
ATOM 2274 N N . GLY B 1 90 ? -2.537 14.453 10.289 1 95.19 90 GLY B N 1
ATOM 2275 C CA . GLY B 1 90 ? -3.701 13.656 9.938 1 95.19 90 GLY B CA 1
ATOM 2276 C C . GLY B 1 90 ? -3.662 12.25 10.523 1 95.19 90 GLY B C 1
ATOM 2277 O O . GLY B 1 90 ? -2.59 11.742 10.859 1 95.19 90 GLY B O 1
ATOM 2278 N N . GLY B 1 91 ? -4.898 11.609 10.562 1 94.62 91 GLY B N 1
ATOM 2279 C CA . GLY B 1 91 ? -5.02 10.227 11 1 94.62 91 GLY B CA 1
ATOM 2280 C C . GLY B 1 91 ? -5.242 10.086 12.492 1 94.62 91 GLY B C 1
ATOM 2281 O O . GLY B 1 91 ? -5.289 11.086 13.211 1 94.62 91 GLY B O 1
ATOM 2282 N N . PRO B 1 92 ? -5.336 8.875 12.977 1 96.12 92 PRO B N 1
ATOM 2283 C CA . PRO B 1 92 ? -5.305 7.688 12.117 1 96.12 92 PRO B CA 1
ATOM 2284 C C . PRO B 1 92 ? -6.543 7.566 11.227 1 96.12 92 PRO B C 1
ATOM 2286 O O . PRO B 1 92 ? -7.555 8.227 11.484 1 96.12 92 PRO B O 1
ATOM 2289 N N . GLY B 1 93 ? -6.496 6.762 10.164 1 95.81 93 GLY B N 1
ATOM 2290 C CA . GLY B 1 93 ? -7.613 6.586 9.25 1 95.81 93 GLY B CA 1
ATOM 2291 C C . GLY B 1 93 ? -8 7.867 8.539 1 95.81 93 GLY B C 1
ATOM 2292 O O . GLY B 1 93 ? -7.16 8.523 7.926 1 95.81 93 GLY B O 1
ATOM 2293 N N . LEU B 1 94 ? -9.25 8.281 8.719 1 97.44 94 LEU B N 1
ATOM 2294 C CA . LEU B 1 94 ? -9.773 9.391 7.938 1 97.44 94 LEU B CA 1
ATOM 2295 C C . LEU B 1 94 ? -9.93 10.641 8.797 1 97.44 94 LEU B C 1
ATOM 2297 O O . LEU B 1 94 ? -10.695 11.539 8.461 1 97.44 94 LEU B O 1
ATOM 2301 N N . ILE B 1 95 ? -9.25 10.672 9.977 1 95.56 95 ILE B N 1
ATOM 2302 C CA . ILE B 1 95 ? -9.258 11.883 10.781 1 95.56 95 ILE B CA 1
ATOM 2303 C C . ILE B 1 95 ? -8.461 12.977 10.078 1 95.56 95 ILE B C 1
ATOM 2305 O O . ILE B 1 95 ? -7.273 12.805 9.797 1 95.56 95 ILE B O 1
ATOM 2309 N N . PRO B 1 96 ? -9.016 14.055 9.844 1 95.25 96 PRO B N 1
ATOM 2310 C CA . PRO B 1 96 ? -8.352 15.078 9.039 1 95.25 96 PRO B CA 1
ATOM 2311 C C . PRO B 1 96 ? -7.203 15.758 9.781 1 95.25 96 PRO B C 1
ATOM 2313 O O . PRO B 1 96 ? -7.258 15.914 11 1 95.25 96 PRO B O 1
ATOM 2316 N N . ALA B 1 97 ? -6.246 16.203 9.031 1 94.94 97 ALA B N 1
ATOM 2317 C CA . ALA B 1 97 ? -5.199 17.078 9.547 1 94.94 97 ALA B CA 1
ATOM 2318 C C . ALA B 1 97 ? -5.711 18.516 9.68 1 94.94 97 ALA B C 1
ATOM 2320 O O . ALA B 1 97 ? -6.766 18.859 9.148 1 94.94 97 ALA B O 1
ATOM 2321 N N . ASP B 1 98 ? -4.91 19.266 10.398 1 94.56 98 ASP B N 1
ATOM 2322 C CA . ASP B 1 98 ? -5.156 20.703 10.391 1 94.56 98 ASP B CA 1
ATOM 2323 C C . ASP B 1 98 ? -4.914 21.281 9 1 94.56 98 ASP B C 1
ATOM 2325 O O . ASP B 1 98 ? -4.152 20.734 8.211 1 94.56 98 ASP B O 1
ATOM 2329 N N . ILE B 1 99 ? -5.582 22.359 8.781 1 91.62 99 ILE B N 1
ATOM 2330 C CA . ILE B 1 99 ? -5.438 23.031 7.496 1 91.62 99 ILE B CA 1
ATOM 2331 C C . ILE B 1 99 ? -3.984 23.453 7.293 1 91.62 99 ILE B C 1
ATOM 2333 O O . ILE B 1 99 ? -3.424 23.281 6.207 1 91.62 99 ILE B O 1
ATOM 2337 N N . VAL B 1 100 ? -3.451 24.031 8.367 1 92.12 100 VAL B N 1
ATOM 2338 C CA . VAL B 1 100 ? -2.041 24.406 8.344 1 92.12 100 VAL B CA 1
ATOM 2339 C C . VAL B 1 100 ? -1.18 23.219 8.758 1 92.12 100 VAL B C 1
ATOM 2341 O O . VAL B 1 100 ? -1.358 22.656 9.844 1 92.12 100 VAL B O 1
ATOM 2344 N N . PRO B 1 101 ? -0.281 22.844 7.875 1 93.25 101 PRO B N 1
ATOM 2345 C CA . PRO B 1 101 ? 0.574 21.703 8.227 1 93.25 101 PRO B CA 1
ATOM 2346 C C . PRO B 1 101 ? 1.436 21.984 9.461 1 93.25 101 PRO B C 1
ATOM 2348 O O . PRO B 1 101 ? 1.785 23.125 9.734 1 93.25 101 PRO B O 1
ATOM 2351 N N . VAL B 1 102 ? 1.847 20.922 10.125 1 94.94 102 VAL B N 1
ATOM 2352 C CA . VAL B 1 102 ? 2.637 21.016 11.352 1 94.94 102 VAL B CA 1
ATOM 2353 C C . VAL B 1 102 ? 4.008 21.609 11.031 1 94.94 102 VAL B C 1
ATOM 2355 O O . VAL B 1 102 ? 4.48 22.5 11.742 1 94.94 102 VAL B O 1
ATOM 2358 N N . LEU B 1 103 ? 4.707 21.094 10.047 1 95.38 103 LEU B N 1
ATOM 2359 C CA . LEU B 1 103 ? 5.922 21.719 9.539 1 95.38 103 LEU B CA 1
ATOM 2360 C C . LEU B 1 103 ? 5.602 22.656 8.375 1 95.38 103 LEU B C 1
ATOM 2362 O O . LEU B 1 103 ? 5.301 22.188 7.273 1 95.38 103 LEU B O 1
ATOM 2366 N N . LYS B 1 104 ? 5.789 23.922 8.523 1 91.75 104 LYS B N 1
ATOM 2367 C CA . LYS B 1 104 ? 5.258 24.938 7.617 1 91.75 104 LYS B CA 1
ATOM 2368 C C . LYS B 1 104 ? 6.344 25.469 6.684 1 91.75 104 LYS B C 1
ATOM 2370 O O . LYS B 1 104 ? 6.043 26.016 5.621 1 91.75 104 LYS B O 1
ATOM 2375 N N . THR B 1 105 ? 7.574 25.281 7.191 1 93.75 105 THR B N 1
ATOM 2376 C CA . THR B 1 105 ? 8.641 25.953 6.457 1 93.75 105 THR B CA 1
ATOM 2377 C C . THR B 1 105 ? 9.836 25.016 6.273 1 93.75 105 THR B C 1
ATOM 2379 O O . THR B 1 105 ? 9.977 24.031 6.992 1 93.75 105 THR B O 1
ATOM 2382 N N . ALA B 1 106 ? 10.633 25.406 5.375 1 92.06 106 ALA B N 1
ATOM 2383 C CA . ALA B 1 106 ? 11.875 24.688 5.145 1 92.06 106 ALA B CA 1
ATOM 2384 C C . ALA B 1 106 ? 12.758 24.688 6.391 1 92.06 106 ALA B C 1
ATOM 2386 O O . ALA B 1 106 ? 13.461 23.719 6.672 1 92.06 106 ALA B O 1
ATOM 2387 N N . ASP B 1 107 ? 12.781 25.797 7.078 1 95.38 107 ASP B N 1
ATOM 2388 C CA . ASP B 1 107 ? 13.586 25.938 8.289 1 95.38 107 ASP B CA 1
ATOM 2389 C C . ASP B 1 107 ? 13.148 24.922 9.352 1 95.38 107 ASP B C 1
ATOM 2391 O O . ASP B 1 107 ? 13.992 24.328 10.023 1 95.38 107 ASP B O 1
ATOM 2395 N N . GLU B 1 108 ? 11.867 24.781 9.484 1 95.94 108 GLU B N 1
ATOM 2396 C CA . GLU B 1 108 ? 11.352 23.812 10.453 1 95.94 108 GLU B CA 1
ATOM 2397 C C . GLU B 1 108 ? 11.75 22.391 10.086 1 95.94 108 GLU B C 1
ATOM 2399 O O . GLU B 1 108 ? 12 21.562 10.969 1 95.94 108 GLU B O 1
ATOM 2404 N N . VAL B 1 109 ? 11.805 22.109 8.781 1 97.06 109 VAL B N 1
ATOM 2405 C CA . VAL B 1 109 ? 12.25 20.797 8.312 1 97.06 109 VAL B CA 1
ATOM 2406 C C . VAL B 1 109 ? 13.734 20.625 8.594 1 97.06 109 VAL B C 1
ATOM 2408 O O . VAL B 1 109 ? 14.172 19.578 9.078 1 97.06 109 VAL B O 1
ATOM 2411 N N . GLU B 1 110 ? 14.555 21.703 8.367 1 97.19 110 GLU B N 1
ATOM 2412 C CA . GLU B 1 110 ? 16 21.672 8.594 1 97.19 110 GLU B CA 1
ATOM 2413 C C . GLU B 1 110 ? 16.328 21.375 10.047 1 97.19 110 GLU B C 1
ATOM 2415 O O . GLU B 1 110 ? 17.328 20.719 10.344 1 97.19 110 GLU B O 1
ATOM 2420 N N . GLU B 1 111 ? 15.453 21.812 10.891 1 97 111 GLU B N 1
ATOM 2421 C CA . GLU B 1 111 ? 15.656 21.594 12.32 1 97 111 GLU B CA 1
ATOM 2422 C C . GLU B 1 111 ? 15.562 20.109 12.672 1 97 111 GLU B C 1
ATOM 2424 O O . GLU B 1 111 ? 15.953 19.703 13.766 1 97 111 GLU B O 1
ATOM 2429 N N . ARG B 1 112 ? 15.086 19.312 11.719 1 96.94 112 ARG B N 1
ATOM 2430 C CA . ARG B 1 112 ? 14.922 17.875 11.953 1 96.94 112 ARG B CA 1
ATOM 2431 C C . ARG B 1 112 ? 16.109 17.094 11.422 1 96.94 112 ARG B C 1
ATOM 2433 O O . ARG B 1 112 ? 16.094 15.859 11.422 1 96.94 112 ARG B O 1
ATOM 2440 N N . ARG B 1 113 ? 17.078 17.781 10.945 1 97.88 113 ARG B N 1
ATOM 2441 C CA . ARG B 1 113 ? 18.297 17.109 10.516 1 97.88 113 ARG B CA 1
ATOM 2442 C C . ARG B 1 113 ? 18.922 16.328 11.664 1 97.88 113 ARG B C 1
ATOM 2444 O O . ARG B 1 113 ? 19 16.812 12.797 1 97.88 113 ARG B O 1
ATOM 2451 N N . ASN B 1 114 ? 19.344 15.148 11.383 1 98.19 114 ASN B N 1
ATOM 2452 C CA . ASN B 1 114 ? 19.922 14.32 12.43 1 98.19 114 ASN B CA 1
ATOM 2453 C C . ASN B 1 114 ? 21.422 14.586 12.586 1 98.19 114 ASN B C 1
ATOM 2455 O O . ASN B 1 114 ? 21.969 15.453 11.906 1 98.19 114 ASN B O 1
ATOM 2459 N N . LYS B 1 115 ? 22.078 13.852 13.453 1 97.56 115 LYS B N 1
ATOM 2460 C CA . LYS B 1 115 ? 23.469 14.094 13.828 1 97.56 115 LYS B CA 1
ATOM 2461 C C . LYS B 1 115 ? 24.406 13.781 12.664 1 97.56 115 LYS B C 1
ATOM 2463 O O . LYS B 1 115 ? 25.516 14.297 12.602 1 97.56 115 LYS B O 1
ATOM 2468 N N . GLU B 1 116 ? 23.906 12.984 11.711 1 97.44 116 GLU B N 1
ATOM 2469 C CA . GLU B 1 116 ? 24.734 12.578 10.586 1 97.44 116 GLU B CA 1
ATOM 2470 C C . GLU B 1 116 ? 24.562 13.523 9.398 1 97.44 116 GLU B C 1
ATOM 2472 O O . GLU B 1 116 ? 25.172 13.328 8.344 1 97.44 116 GLU B O 1
ATOM 2477 N N . GLY B 1 117 ? 23.781 14.461 9.562 1 97.62 117 GLY B N 1
ATOM 2478 C CA . GLY B 1 117 ? 23.578 15.445 8.508 1 97.62 117 GLY B CA 1
ATOM 2479 C C . GLY B 1 117 ? 22.469 15.078 7.543 1 97.62 117 GLY B C 1
ATOM 2480 O O . GLY B 1 117 ? 22.297 15.727 6.512 1 97.62 117 GLY B O 1
ATOM 2481 N N . GLY B 1 118 ? 21.797 14.008 7.805 1 98.5 118 GLY B N 1
ATOM 2482 C CA . GLY B 1 118 ? 20.641 13.586 7.02 1 98.5 118 GLY B CA 1
ATOM 2483 C C . GLY B 1 118 ? 19.328 13.742 7.758 1 98.5 118 GLY B C 1
ATOM 2484 O O . GLY B 1 118 ? 19.234 14.531 8.703 1 98.5 118 GLY B O 1
ATOM 2485 N N . PHE B 1 119 ? 18.328 13.18 7.238 1 98.75 119 PHE B N 1
ATOM 2486 C CA . PHE B 1 119 ? 17 13.156 7.863 1 98.75 119 PHE B CA 1
ATOM 2487 C C . PHE B 1 119 ? 16.547 11.727 8.109 1 98.75 119 PHE B C 1
ATOM 2489 O O . PHE B 1 119 ? 16.75 10.852 7.262 1 98.75 119 PHE B O 1
ATOM 2496 N N . ASP B 1 120 ? 15.969 11.461 9.289 1 98.69 120 ASP B N 1
ATOM 2497 C CA . ASP B 1 120 ? 15.367 10.156 9.555 1 98.69 120 ASP B CA 1
ATOM 2498 C C . ASP B 1 120 ? 14.07 9.984 8.766 1 98.69 120 ASP B C 1
ATOM 2500 O O . ASP B 1 120 ? 13.266 10.914 8.672 1 98.69 120 ASP B O 1
ATOM 2504 N N . ILE B 1 121 ? 13.898 8.805 8.172 1 98.69 121 ILE B N 1
ATOM 2505 C CA . ILE B 1 121 ? 12.672 8.57 7.422 1 98.69 121 ILE B CA 1
ATOM 2506 C C . ILE B 1 121 ? 12.062 7.234 7.84 1 98.69 121 ILE B C 1
ATOM 2508 O O . ILE B 1 121 ? 12.758 6.363 8.367 1 98.69 121 ILE B O 1
ATOM 2512 N N . SER B 1 122 ? 10.805 7.102 7.695 1 98.75 122 SER B N 1
ATOM 2513 C CA . SER B 1 122 ? 10.016 5.879 7.848 1 98.75 122 SER B CA 1
ATOM 2514 C C . SER B 1 122 ? 9.344 5.496 6.535 1 98.75 122 SER B C 1
ATOM 2516 O O . SER B 1 122 ? 8.828 6.355 5.82 1 98.75 122 SER B O 1
ATOM 2518 N N . VAL B 1 123 ? 9.398 4.23 6.191 1 98.81 123 VAL B N 1
ATOM 2519 C CA . VAL B 1 123 ? 8.844 3.725 4.941 1 98.81 123 VAL B CA 1
ATOM 2520 C C . VAL B 1 123 ? 8.039 2.455 5.211 1 98.81 123 VAL B C 1
ATOM 2522 O O . VAL B 1 123 ? 8.547 1.504 5.809 1 98.81 123 VAL B O 1
ATOM 2525 N N . SER B 1 124 ? 6.789 2.447 4.828 1 98.81 124 SER B N 1
ATOM 2526 C CA . SER B 1 124 ? 5.965 1.243 4.855 1 98.81 124 SER B CA 1
ATOM 2527 C C . SER B 1 124 ? 5.773 0.673 3.455 1 98.81 124 SER B C 1
ATOM 2529 O O . SER B 1 124 ? 5.387 1.395 2.533 1 98.81 124 SER B O 1
ATOM 2531 N N . ILE B 1 125 ? 6.066 -0.579 3.27 1 98.88 125 ILE B N 1
ATOM 2532 C CA . ILE B 1 125 ? 5.879 -1.229 1.977 1 98.88 125 ILE B CA 1
ATOM 2533 C C . ILE B 1 125 ? 5.035 -2.49 2.148 1 98.88 125 ILE B C 1
ATOM 2535 O O . ILE B 1 125 ? 5.352 -3.346 2.98 1 98.88 125 ILE B O 1
ATOM 2539 N N . ALA B 1 126 ? 3.969 -2.602 1.408 1 98.75 126 ALA B N 1
ATOM 2540 C CA . ALA B 1 126 ? 3.102 -3.777 1.392 1 98.75 126 ALA B CA 1
ATOM 2541 C C . ALA B 1 126 ? 3.352 -4.625 0.148 1 98.75 126 ALA B C 1
ATOM 2543 O O . ALA B 1 126 ? 3.506 -4.094 -0.953 1 98.75 126 ALA B O 1
ATOM 2544 N N . HIS B 1 127 ? 3.469 -5.902 0.328 1 98.31 127 HIS B N 1
ATOM 2545 C CA . HIS B 1 127 ? 3.525 -6.91 -0.723 1 98.31 127 HIS B CA 1
ATOM 2546 C C . HIS B 1 127 ? 2.254 -7.75 -0.75 1 98.31 127 HIS B C 1
ATOM 2548 O O . HIS B 1 127 ? 1.616 -7.953 0.285 1 98.31 127 HIS B O 1
ATOM 2554 N N . PRO B 1 128 ? 1.908 -8.242 -1.978 1 97.44 128 PRO B N 1
ATOM 2555 C CA . PRO B 1 128 ? 0.916 -9.312 -1.942 1 97.44 128 PRO B CA 1
ATOM 2556 C C . PRO B 1 128 ? 1.346 -10.484 -1.062 1 97.44 128 PRO B C 1
ATOM 2558 O O . PRO B 1 128 ? 2.52 -10.594 -0.697 1 97.44 128 PRO B O 1
ATOM 2561 N N . GLY B 1 129 ? 0.42 -11.312 -0.667 1 96.56 129 GLY B N 1
ATOM 2562 C CA . GLY B 1 129 ? 0.754 -12.477 0.143 1 96.56 129 GLY B CA 1
ATOM 2563 C C . GLY B 1 129 ? 0.805 -12.172 1.629 1 96.56 129 GLY B C 1
ATOM 2564 O O . GLY B 1 129 ? 1.357 -12.953 2.408 1 96.56 129 GLY B O 1
ATOM 2565 N N . GLY B 1 130 ? 0.381 -10.992 2.029 1 97.56 130 GLY B N 1
ATOM 2566 C CA . GLY B 1 130 ? 0.187 -10.68 3.436 1 97.56 130 GLY B CA 1
ATOM 2567 C C . GLY B 1 130 ? 1.465 -10.25 4.133 1 97.56 130 GLY B C 1
ATOM 2568 O O . GLY B 1 130 ? 1.618 -10.461 5.34 1 97.56 130 GLY B O 1
ATOM 2569 N N . ILE B 1 131 ? 2.404 -9.758 3.393 1 98.31 131 ILE B N 1
ATOM 2570 C CA . ILE B 1 131 ? 3.654 -9.297 3.984 1 98.31 131 ILE B CA 1
ATOM 2571 C C . ILE B 1 131 ? 3.727 -7.77 3.906 1 98.31 131 ILE B C 1
ATOM 2573 O O . ILE B 1 131 ? 3.516 -7.184 2.842 1 98.31 131 ILE B O 1
ATOM 2577 N N . THR B 1 132 ? 3.988 -7.129 4.984 1 98.69 132 THR B N 1
ATOM 2578 C CA . THR B 1 132 ? 4.234 -5.691 5.016 1 98.69 132 THR B CA 1
ATOM 2579 C C . THR B 1 132 ? 5.473 -5.371 5.848 1 98.69 132 THR B C 1
ATOM 2581 O O . THR B 1 132 ? 5.707 -5.992 6.887 1 98.69 132 THR B O 1
ATOM 2584 N N . GLU B 1 133 ? 6.211 -4.469 5.375 1 98.88 133 GLU B N 1
ATOM 2585 C CA . GLU B 1 133 ? 7.438 -4.039 6.031 1 98.88 133 GLU B CA 1
ATOM 2586 C C . GLU B 1 133 ? 7.324 -2.602 6.531 1 98.88 133 GLU B C 1
ATOM 2588 O O . GLU B 1 133 ? 6.785 -1.738 5.836 1 98.88 133 GLU B O 1
ATOM 2593 N N . LEU B 1 134 ? 7.793 -2.375 7.711 1 98.88 134 LEU B N 1
ATOM 2594 C CA . LEU B 1 134 ? 8.078 -1.028 8.195 1 98.88 134 LEU B CA 1
ATOM 2595 C C . LEU B 1 134 ? 9.578 -0.802 8.32 1 98.88 134 LEU B C 1
ATOM 2597 O O . LEU B 1 134 ? 10.242 -1.456 9.133 1 98.88 134 LEU B O 1
ATOM 2601 N N . TYR B 1 135 ? 10.078 0.115 7.52 1 98.88 135 TYR B N 1
ATOM 2602 C CA . TYR B 1 135 ? 11.492 0.475 7.496 1 98.88 135 TYR B CA 1
ATOM 2603 C C . TYR B 1 135 ? 11.742 1.771 8.258 1 98.88 135 TYR B C 1
ATOM 2605 O O . TYR B 1 135 ? 10.938 2.705 8.188 1 98.88 135 TYR B O 1
ATOM 2613 N N . TYR B 1 136 ? 12.836 1.833 8.938 1 98.81 136 TYR B N 1
ATOM 2614 C CA . TYR B 1 136 ? 13.445 3.086 9.367 1 98.81 136 TYR B CA 1
ATOM 2615 C C . TYR B 1 136 ? 14.828 3.256 8.758 1 98.81 136 TYR B C 1
ATOM 2617 O O . TYR B 1 136 ? 15.5 2.271 8.438 1 98.81 136 TYR B O 1
ATOM 2625 N N . GLY B 1 137 ? 15.227 4.465 8.609 1 98.69 137 GLY B N 1
ATOM 2626 C CA . GLY B 1 137 ? 16.547 4.809 8.102 1 98.69 137 GLY B CA 1
ATOM 2627 C C . GLY B 1 137 ? 16.734 6.301 7.922 1 98.69 137 GLY B C 1
ATOM 2628 O O . GLY B 1 137 ? 16.266 7.098 8.734 1 98.69 137 GLY B O 1
ATOM 2629 N N . GLN B 1 138 ? 17.594 6.598 6.898 1 98.75 138 GLN B N 1
ATOM 2630 C CA . GLN B 1 138 ? 17.859 8.016 6.691 1 98.75 138 GLN B CA 1
ATOM 2631 C C . GLN B 1 138 ? 18.078 8.328 5.215 1 98.75 138 GLN B C 1
ATOM 2633 O O . GLN B 1 138 ? 18.438 7.438 4.438 1 98.75 138 GLN B O 1
ATOM 2638 N N . ILE B 1 139 ? 17.781 9.5 4.883 1 98.81 139 ILE B N 1
ATOM 2639 C CA . ILE B 1 139 ? 18.094 10.094 3.59 1 98.81 139 ILE B CA 1
ATOM 2640 C C . ILE B 1 139 ? 19.141 11.188 3.773 1 98.81 139 ILE B C 1
ATOM 2642 O O . ILE B 1 139 ? 18.953 12.117 4.562 1 98.81 139 ILE B O 1
ATOM 2646 N N . LYS B 1 140 ? 20.25 11.055 3.203 1 97.88 140 LYS B N 1
ATOM 2647 C CA . LYS B 1 140 ? 21.359 12 3.229 1 97.88 140 LYS B CA 1
ATOM 2648 C C . LYS B 1 140 ? 21.781 12.398 1.815 1 97.88 140 LYS B C 1
ATOM 2650 O O . LYS B 1 140 ? 22.531 11.68 1.159 1 97.88 140 LYS B O 1
ATOM 2655 N N . GLY B 1 141 ? 21.281 13.555 1.381 1 95.19 141 GLY B N 1
ATOM 2656 C CA . GLY B 1 141 ? 21.406 13.875 -0.031 1 95.19 141 GLY B CA 1
ATOM 2657 C C . GLY B 1 141 ? 20.766 12.852 -0.94 1 95.19 141 GLY B C 1
ATOM 2658 O O . GLY B 1 141 ? 19.594 12.508 -0.76 1 95.19 141 GLY B O 1
ATOM 2659 N N . PRO B 1 142 ? 21.469 12.414 -1.955 1 97.12 142 PRO B N 1
ATOM 2660 C CA . PRO B 1 142 ? 20.859 11.484 -2.912 1 97.12 142 PRO B CA 1
ATOM 2661 C C . PRO B 1 142 ? 21.078 10.023 -2.541 1 97.12 142 PRO B C 1
ATOM 2663 O O . PRO B 1 142 ? 21.359 9.195 -3.412 1 97.12 142 PRO B O 1
ATOM 2666 N N . GLN B 1 143 ? 21.125 9.742 -1.232 1 98.5 143 GLN B N 1
ATOM 2667 C CA . GLN B 1 143 ? 21.281 8.375 -0.75 1 98.5 143 GLN B CA 1
ATOM 2668 C C . GLN B 1 143 ? 20.281 8.055 0.352 1 98.5 143 GLN B C 1
ATOM 2670 O O . GLN B 1 143 ? 20.031 8.891 1.227 1 98.5 143 GLN B O 1
ATOM 2675 N N . ILE B 1 144 ? 19.797 6.867 0.297 1 98.88 144 ILE B N 1
ATOM 2676 C CA . ILE B 1 144 ? 18.859 6.387 1.307 1 98.88 144 ILE B CA 1
ATOM 2677 C C . ILE B 1 144 ? 19.281 5.004 1.793 1 98.88 144 ILE B C 1
ATOM 2679 O O . ILE B 1 144 ? 19.641 4.137 0.988 1 98.88 144 ILE B O 1
ATOM 2683 N N . GLN B 1 145 ? 19.266 4.805 3.051 1 98.88 145 GLN B N 1
ATOM 2684 C CA . GLN B 1 145 ? 19.5 3.502 3.67 1 98.88 145 GLN B CA 1
ATOM 2685 C C . GLN B 1 145 ? 18.344 3.135 4.605 1 98.88 145 GLN B C 1
ATOM 2687 O O . GLN B 1 145 ? 17.984 3.916 5.484 1 98.88 145 GLN B O 1
ATOM 2692 N N . LEU B 1 146 ? 17.828 1.96 4.406 1 98.88 146 LEU B N 1
ATOM 2693 C CA . LEU B 1 146 ? 16.672 1.505 5.172 1 98.88 146 LEU B CA 1
ATOM 2694 C C . LEU B 1 146 ? 16.906 0.113 5.746 1 98.88 146 LEU B C 1
ATOM 2696 O O . LEU B 1 146 ? 1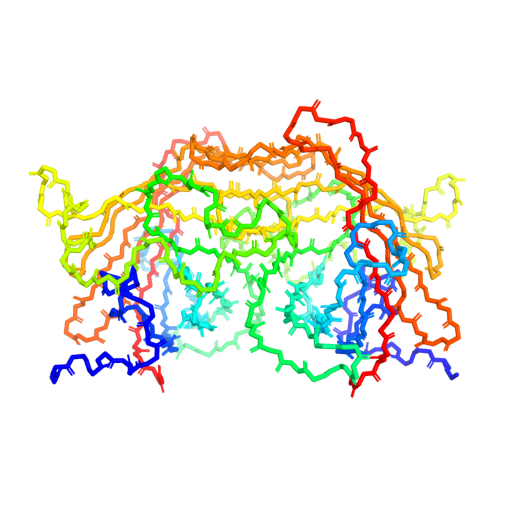7.516 -0.739 5.086 1 98.88 146 LEU B O 1
ATOM 2700 N N . SER B 1 147 ? 16.422 -0.12 6.883 1 98.88 147 SER B N 1
ATOM 2701 C CA . SER B 1 147 ? 16.344 -1.442 7.496 1 98.88 147 SER B CA 1
ATOM 2702 C C . SER B 1 147 ? 14.992 -1.664 8.164 1 98.88 147 SER B C 1
ATOM 2704 O O . SER B 1 147 ? 14.438 -0.747 8.773 1 98.88 147 SER B O 1
ATOM 2706 N N . THR B 1 148 ? 14.492 -2.865 8.078 1 98.75 148 THR B N 1
ATOM 2707 C CA . THR B 1 148 ? 13.195 -3.135 8.68 1 98.75 148 THR B CA 1
ATOM 2708 C C . THR B 1 148 ? 13.273 -3.047 10.203 1 98.75 148 THR B C 1
ATOM 2710 O O . THR B 1 148 ? 14.195 -3.58 10.812 1 98.75 148 THR B O 1
ATOM 2713 N N . ASP B 1 149 ? 12.406 -2.336 10.695 1 98.62 149 ASP B N 1
ATOM 2714 C CA . ASP B 1 149 ? 12.172 -2.357 12.133 1 98.62 149 ASP B CA 1
ATOM 2715 C C . ASP B 1 149 ? 11.164 -3.447 12.508 1 98.62 149 ASP B C 1
ATOM 2717 O O . ASP B 1 149 ? 11.297 -4.082 13.555 1 98.62 149 ASP B O 1
ATOM 2721 N N . MET B 1 150 ? 10.125 -3.619 11.664 1 98.44 150 MET B N 1
ATOM 2722 C CA . MET B 1 150 ? 9.094 -4.633 11.828 1 98.44 150 MET B CA 1
ATOM 2723 C C . MET B 1 150 ? 8.703 -5.246 10.492 1 98.44 150 MET B C 1
ATOM 2725 O O . MET B 1 150 ? 8.734 -4.57 9.461 1 98.44 150 MET B O 1
ATOM 2729 N N . VAL B 1 151 ? 8.406 -6.48 10.539 1 98.44 151 VAL B N 1
ATOM 2730 C CA . VAL B 1 151 ? 7.777 -7.188 9.43 1 98.44 151 VAL B CA 1
ATOM 2731 C C . VAL B 1 151 ? 6.492 -7.855 9.906 1 98.44 151 VAL B C 1
ATOM 2733 O O . VAL B 1 151 ? 6.492 -8.578 10.906 1 98.44 151 VAL B O 1
ATOM 2736 N N . MET B 1 152 ? 5.398 -7.547 9.242 1 98.44 152 MET B N 1
ATOM 2737 C CA . MET B 1 152 ? 4.121 -8.211 9.492 1 98.44 152 MET B CA 1
ATOM 2738 C C . MET B 1 152 ? 3.84 -9.273 8.43 1 98.44 152 MET B C 1
ATOM 2740 O O . MET B 1 152 ? 3.941 -9 7.234 1 98.44 152 MET B O 1
ATOM 2744 N N . ARG B 1 153 ? 3.49 -10.445 8.922 1 97.19 153 ARG B N 1
ATOM 2745 C CA . ARG B 1 153 ? 3.17 -11.562 8.039 1 97.19 153 ARG B CA 1
ATOM 2746 C C . ARG B 1 153 ? 1.891 -12.266 8.484 1 97.19 153 ARG B C 1
ATOM 2748 O O . ARG B 1 153 ? 1.657 -12.438 9.68 1 97.19 153 ARG B O 1
ATOM 2755 N N . GLY B 1 154 ? 1.126 -12.578 7.539 1 96.75 154 GLY B N 1
ATOM 2756 C CA . GLY B 1 154 ? -0.072 -13.344 7.836 1 96.75 154 GLY B CA 1
ATOM 2757 C C . GLY B 1 154 ? 0.21 -14.812 8.094 1 96.75 154 GLY B C 1
ATOM 2758 O O . GLY B 1 154 ? 1.347 -15.273 7.949 1 96.75 154 GLY B O 1
ATOM 2759 N N . SER B 1 155 ? -0.799 -15.609 8.469 1 94.88 155 SER B N 1
ATOM 2760 C CA . SER B 1 155 ? -0.691 -17.016 8.852 1 94.88 155 SER B CA 1
ATOM 2761 C C . SER B 1 155 ? -0.204 -17.875 7.688 1 94.88 155 SER B C 1
ATOM 2763 O O . SER B 1 155 ? 0.48 -18.875 7.895 1 94.88 155 SER B O 1
ATOM 2765 N N . HIS B 1 156 ? -0.493 -17.406 6.445 1 96.06 156 HIS B N 1
ATOM 2766 C CA . HIS B 1 156 ? -0.149 -18.219 5.281 1 96.06 156 HIS B CA 1
ATOM 2767 C C . HIS B 1 156 ? 0.934 -17.547 4.445 1 96.06 156 HIS B C 1
ATOM 2769 O O . HIS B 1 156 ? 1.2 -17.969 3.314 1 96.06 156 HIS B O 1
ATOM 2775 N N . SER B 1 157 ? 1.479 -16.469 4.934 1 96.38 157 SER B N 1
ATOM 2776 C CA . SER B 1 157 ? 2.549 -15.789 4.219 1 96.38 157 SER B CA 1
ATOM 2777 C C . SER B 1 157 ? 3.807 -16.641 4.152 1 96.38 157 SER B C 1
ATOM 2779 O O . SER B 1 157 ? 4.062 -17.453 5.051 1 96.38 157 SER B O 1
ATOM 2781 N N . LYS B 1 158 ? 4.551 -1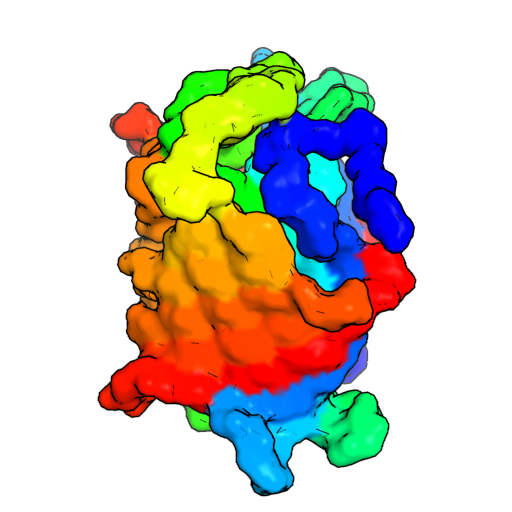6.469 3.154 1 96.44 158 LYS B N 1
ATOM 2782 C CA . LYS B 1 158 ? 5.875 -17.078 3.1 1 96.44 158 LYS B CA 1
ATOM 2783 C C . LYS B 1 158 ? 6.812 -16.469 4.133 1 96.44 158 LYS B C 1
ATOM 2785 O O . LYS B 1 158 ? 6.57 -15.352 4.609 1 96.44 158 LYS B O 1
ATOM 2790 N N . GLU B 1 159 ? 7.836 -17.234 4.465 1 96.06 159 GLU B N 1
ATOM 2791 C CA . GLU B 1 159 ? 8.758 -16.766 5.496 1 96.06 159 GLU B CA 1
ATOM 2792 C C . GLU B 1 159 ? 9.547 -15.555 5.02 1 96.06 159 GLU B C 1
ATOM 2794 O O . GLU B 1 159 ? 10.141 -15.578 3.938 1 96.06 159 GLU B O 1
ATOM 2799 N N . TYR B 1 160 ? 9.617 -14.562 5.688 1 97.38 160 TYR B N 1
ATOM 2800 C CA . TYR B 1 160 ? 10.242 -13.266 5.457 1 97.38 160 TYR B CA 1
ATOM 2801 C C . TYR B 1 160 ? 10.453 -12.523 6.77 1 97.38 160 TYR B C 1
ATOM 2803 O O . TYR B 1 160 ? 9.492 -12.078 7.402 1 97.38 160 TYR B O 1
ATOM 2811 N N . THR B 1 161 ? 11.656 -12.25 7.176 1 97.44 161 THR B N 1
ATOM 2812 C CA . THR B 1 161 ? 11.844 -11.82 8.555 1 97.44 161 THR B CA 1
ATOM 2813 C C . THR B 1 161 ? 12.492 -10.438 8.617 1 97.44 161 THR B C 1
ATOM 2815 O O . THR B 1 161 ? 12.305 -9.703 9.586 1 97.44 161 THR B O 1
ATOM 2818 N N . ALA B 1 162 ? 13.266 -10.141 7.578 1 98.44 162 ALA B N 1
ATOM 2819 C CA . ALA B 1 162 ? 13.961 -8.852 7.602 1 98.44 162 ALA B CA 1
ATOM 2820 C C . ALA B 1 162 ? 14.422 -8.453 6.203 1 98.44 162 ALA B C 1
ATOM 2822 O O . ALA B 1 162 ? 14.508 -9.289 5.309 1 98.44 162 ALA B O 1
ATOM 2823 N N . ALA B 1 163 ? 14.719 -7.184 6.094 1 98.75 163 ALA B N 1
ATOM 2824 C CA . ALA B 1 163 ? 15.242 -6.68 4.828 1 98.75 163 ALA B CA 1
ATOM 2825 C C . ALA B 1 163 ? 16 -5.371 5.027 1 98.75 163 ALA B C 1
ATOM 2827 O O . ALA B 1 163 ? 15.773 -4.664 6.016 1 98.75 163 ALA B O 1
ATOM 2828 N N . THR B 1 164 ? 16.922 -5.098 4.125 1 98.81 164 THR B N 1
ATOM 2829 C CA . THR B 1 164 ? 17.562 -3.797 3.977 1 98.81 164 THR B CA 1
ATOM 2830 C C . THR B 1 164 ? 17.453 -3.307 2.535 1 98.81 164 THR B C 1
ATOM 2832 O O . THR B 1 164 ? 17.5 -4.105 1.598 1 98.81 164 THR B O 1
ATOM 2835 N N . ARG B 1 165 ? 17.266 -2.029 2.412 1 98.88 165 ARG B N 1
ATOM 2836 C CA . ARG B 1 165 ? 17.266 -1.409 1.091 1 98.88 165 ARG B CA 1
ATOM 2837 C C . ARG B 1 165 ? 18.156 -0.172 1.062 1 98.88 165 ARG B C 1
ATOM 2839 O O . ARG B 1 165 ? 18.172 0.606 2.02 1 98.88 165 ARG B O 1
ATOM 2846 N N . ILE B 1 166 ? 18.859 -0.065 -0.01 1 98.81 166 ILE B N 1
ATOM 2847 C CA . ILE B 1 166 ? 19.641 1.127 -0.291 1 98.81 166 ILE B CA 1
ATOM 2848 C C . ILE B 1 166 ? 19.219 1.732 -1.624 1 98.81 166 ILE B C 1
ATOM 2850 O O . ILE B 1 166 ? 19.016 1.012 -2.604 1 98.81 166 ILE B O 1
ATOM 2854 N N . PHE B 1 167 ? 19.031 3.023 -1.652 1 98.88 167 PHE B N 1
ATOM 2855 C CA . PHE B 1 167 ? 18.75 3.781 -2.865 1 98.88 167 PHE B CA 1
ATOM 2856 C C . PHE B 1 167 ? 19.797 4.867 -3.082 1 98.88 167 PHE B C 1
ATOM 2858 O O . PHE B 1 167 ? 20.344 5.414 -2.121 1 98.88 167 PHE B O 1
ATOM 2865 N N . GLY B 1 168 ? 19.969 5.195 -4.281 1 98.56 168 GLY B N 1
ATOM 2866 C CA . GLY B 1 168 ? 20.875 6.285 -4.613 1 98.56 168 GLY B CA 1
ATOM 2867 C C . GLY B 1 168 ? 20.594 6.895 -5.973 1 98.56 168 GLY B C 1
ATOM 2868 O O . GLY B 1 168 ? 20.125 6.211 -6.883 1 98.56 168 GLY B O 1
ATOM 2869 N N . LEU B 1 169 ? 20.828 8.102 -6.082 1 98.19 169 LEU B N 1
ATOM 2870 C CA . LEU B 1 169 ? 20.781 8.805 -7.355 1 98.19 169 LEU B CA 1
ATOM 2871 C C . LEU B 1 169 ? 22.188 8.969 -7.93 1 98.19 169 LEU B C 1
ATOM 2873 O O . LEU B 1 169 ? 23.031 9.648 -7.336 1 98.19 169 LEU B O 1
ATOM 2877 N N . VAL B 1 170 ? 22.453 8.359 -8.984 1 96.81 170 VAL B N 1
ATOM 2878 C CA . VAL B 1 170 ? 23.75 8.406 -9.648 1 96.81 170 VAL B CA 1
ATOM 2879 C C . VAL B 1 170 ? 23.578 8.883 -11.094 1 96.81 170 VAL B C 1
ATOM 2881 O O . VAL B 1 170 ? 22.922 8.219 -11.898 1 96.81 170 VAL B O 1
ATOM 2884 N N . ASP B 1 171 ? 24.125 10.07 -11.367 1 96.56 171 ASP B N 1
ATOM 2885 C CA . ASP B 1 171 ? 24.047 10.656 -12.695 1 96.56 171 ASP B CA 1
ATOM 2886 C C . ASP B 1 171 ? 22.594 10.758 -13.164 1 96.56 171 ASP B C 1
ATOM 2888 O O . ASP B 1 171 ? 22.266 10.352 -14.281 1 96.56 171 ASP B O 1
ATOM 2892 N N . GLY B 1 172 ? 21.75 11.102 -12.297 1 96.62 172 GLY B N 1
ATOM 2893 C CA . GLY B 1 172 ? 20.344 11.336 -12.617 1 96.62 172 GLY B CA 1
ATOM 2894 C C . GLY B 1 172 ? 19.531 10.062 -12.656 1 96.62 172 GLY B C 1
ATOM 2895 O O . GLY B 1 172 ? 18.344 10.102 -13 1 96.62 172 GLY B O 1
ATOM 2896 N N . ASN B 1 173 ? 20.172 8.93 -12.273 1 98.56 173 ASN B N 1
ATOM 2897 C CA . ASN B 1 173 ? 19.484 7.641 -12.297 1 98.56 173 ASN B CA 1
ATOM 2898 C C . ASN B 1 173 ? 19.281 7.086 -10.891 1 98.56 173 ASN B C 1
ATOM 2900 O O . ASN B 1 173 ? 20.141 7.246 -10.023 1 98.56 173 ASN B O 1
ATOM 2904 N N . LEU B 1 174 ? 18.141 6.426 -10.734 1 98.81 174 LEU B N 1
ATOM 2905 C CA . LEU B 1 174 ? 17.812 5.801 -9.453 1 98.81 174 LEU B CA 1
ATOM 2906 C C . LEU B 1 174 ? 18.328 4.363 -9.406 1 98.81 174 LEU B C 1
ATOM 2908 O O . LEU B 1 174 ? 17.859 3.514 -10.172 1 98.81 174 LEU B O 1
ATOM 2912 N N . LEU B 1 175 ? 19.219 4.098 -8.562 1 98.81 175 LEU B N 1
ATOM 2913 C CA . LEU B 1 175 ? 19.703 2.744 -8.312 1 98.81 175 LEU B CA 1
ATOM 2914 C C . LEU B 1 175 ? 19.234 2.254 -6.941 1 98.81 175 LEU B C 1
ATOM 2916 O O . LEU B 1 175 ? 19.234 3.016 -5.973 1 98.81 175 LEU B O 1
ATOM 2920 N N . TRP B 1 176 ? 18.922 0.979 -6.898 1 98.75 176 TRP B N 1
ATOM 2921 C CA . TRP B 1 176 ? 18.609 0.441 -5.578 1 98.75 176 TRP B CA 1
ATOM 2922 C C . TRP B 1 176 ? 19.078 -1.005 -5.457 1 98.75 176 TRP B C 1
ATOM 2924 O O . TRP B 1 176 ? 19.234 -1.701 -6.461 1 98.75 176 TRP B O 1
ATOM 2934 N N . ARG B 1 177 ? 19.328 -1.395 -4.238 1 98.56 177 ARG B N 1
ATOM 2935 C CA . ARG B 1 177 ? 19.625 -2.762 -3.83 1 98.56 177 ARG B CA 1
ATOM 2936 C C . ARG B 1 177 ? 18.75 -3.193 -2.664 1 98.56 177 ARG B C 1
ATOM 2938 O O . ARG B 1 177 ? 18.5 -2.412 -1.742 1 98.56 177 ARG B O 1
ATOM 2945 N N . TRP B 1 178 ? 18.328 -4.445 -2.77 1 98.75 178 TRP B N 1
ATOM 2946 C CA . TRP B 1 178 ? 17.406 -5.047 -1.797 1 98.75 178 TRP B CA 1
ATOM 2947 C C . TRP B 1 178 ? 17.969 -6.363 -1.269 1 98.75 178 TRP B C 1
ATOM 2949 O O . TRP B 1 178 ? 18.188 -7.305 -2.035 1 98.75 178 TRP B O 1
ATOM 2959 N N . ASP B 1 179 ? 18.266 -6.426 0.059 1 98.69 179 ASP B N 1
ATOM 2960 C CA . ASP B 1 179 ? 18.641 -7.664 0.734 1 98.69 179 ASP B CA 1
ATOM 2961 C C . ASP B 1 179 ? 17.516 -8.164 1.639 1 98.69 179 ASP B C 1
ATOM 2963 O O . ASP B 1 179 ? 16.859 -7.367 2.312 1 98.69 179 ASP B O 1
ATOM 2967 N N . VAL B 1 180 ? 17.375 -9.508 1.668 1 98.12 180 VAL B N 1
ATOM 2968 C CA . VAL B 1 180 ? 16.234 -10.055 2.396 1 98.12 180 VAL B CA 1
ATOM 2969 C C . VAL B 1 180 ? 16.688 -11.266 3.213 1 98.12 180 VAL B C 1
ATOM 2971 O O . VAL B 1 180 ? 17.516 -12.055 2.76 1 98.12 180 VAL B O 1
ATOM 2974 N N . ALA B 1 181 ? 16.219 -11.336 4.414 1 97.19 181 ALA B N 1
ATOM 2975 C CA . ALA B 1 181 ? 16.234 -12.57 5.191 1 97.19 181 ALA B CA 1
ATOM 2976 C C . ALA B 1 181 ? 14.914 -13.328 5.051 1 97.19 181 ALA B C 1
ATOM 2978 O O . ALA B 1 181 ? 13.867 -12.852 5.504 1 97.19 181 ALA B O 1
ATOM 2979 N N . ALA B 1 182 ? 14.961 -14.414 4.395 1 91.62 182 ALA B N 1
ATOM 2980 C CA . ALA B 1 182 ? 13.773 -15.219 4.121 1 91.62 182 ALA B CA 1
ATOM 2981 C C . ALA B 1 182 ? 14.109 -16.703 4.086 1 91.62 182 ALA B C 1
ATOM 2983 O O . ALA B 1 182 ? 15.266 -17.078 3.881 1 91.62 182 ALA B O 1
ATOM 2984 N N . SER B 1 183 ? 13.094 -17.516 4.359 1 87.38 183 SER B N 1
ATOM 2985 C CA . SER B 1 183 ? 13.195 -18.969 4.238 1 87.38 183 SER B CA 1
ATOM 2986 C C . SER B 1 183 ? 14.344 -19.516 5.082 1 87.38 183 SER B C 1
ATOM 2988 O O . SER B 1 183 ? 15.125 -20.344 4.613 1 87.38 183 SER B O 1
ATOM 2990 N N . GLY B 1 184 ? 14.508 -18.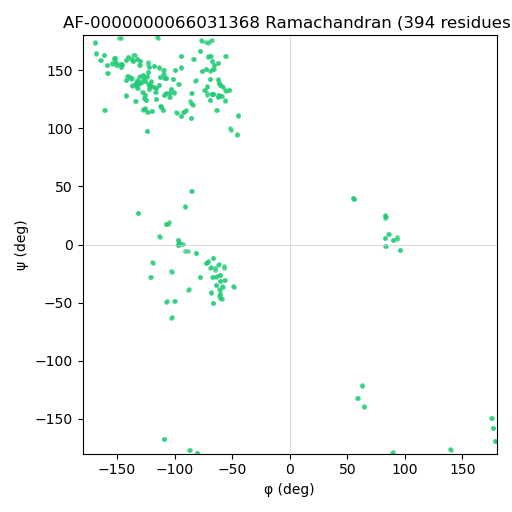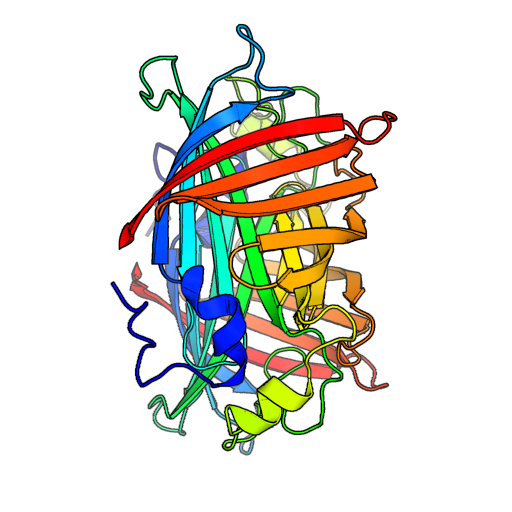922 6.293 1 85.75 184 GLY B N 1
ATOM 2991 C CA . GLY B 1 184 ? 15.469 -19.438 7.262 1 85.75 184 GLY B CA 1
ATOM 2992 C C . GLY B 1 184 ? 16.891 -18.938 7.016 1 85.75 184 GLY B C 1
ATOM 2993 O O . GLY B 1 184 ? 17.812 -19.297 7.738 1 85.75 184 GLY B O 1
ATOM 2994 N N . LYS B 1 185 ? 17.031 -18.172 5.992 1 88.81 185 LYS B N 1
ATOM 2995 C CA . LYS B 1 185 ? 18.359 -17.672 5.664 1 88.81 185 LYS B CA 1
ATOM 2996 C C . LYS B 1 185 ? 18.594 -16.281 6.27 1 88.81 185 LYS B C 1
ATOM 2998 O O . LYS B 1 185 ? 17.625 -15.539 6.5 1 88.81 185 LYS B O 1
ATOM 3003 N N . ALA B 1 186 ? 19.859 -15.984 6.527 1 92.5 186 ALA B N 1
ATOM 3004 C CA . ALA B 1 186 ? 20.25 -14.633 6.922 1 92.5 186 ALA B CA 1
ATOM 3005 C C . ALA B 1 186 ? 20.094 -13.656 5.766 1 92.5 186 ALA B C 1
ATOM 3007 O O . ALA B 1 186 ? 19.719 -14.055 4.656 1 92.5 186 ALA B O 1
ATOM 3008 N N . LEU B 1 187 ? 20.328 -12.477 6.074 1 96.56 187 LEU B N 1
ATOM 3009 C CA . LEU B 1 187 ? 20.219 -11.43 5.062 1 96.56 187 LEU B CA 1
ATOM 3010 C C . LEU B 1 187 ? 21.109 -11.734 3.865 1 96.56 187 LEU B C 1
ATOM 3012 O O . LEU B 1 187 ? 22.328 -11.922 4.016 1 96.56 187 LEU B O 1
ATOM 3016 N N . GLU B 1 188 ? 20.484 -11.773 2.68 1 96.75 188 GLU B N 1
ATOM 3017 C CA . GLU B 1 188 ? 21.203 -12 1.435 1 96.75 188 GLU B CA 1
ATOM 3018 C C . GLU B 1 188 ? 20.656 -11.133 0.308 1 96.75 188 GLU B C 1
ATOM 3020 O O . GLU B 1 188 ? 19.516 -10.656 0.38 1 96.75 188 GLU B O 1
ATOM 3025 N N . ALA B 1 189 ? 21.531 -11.039 -0.684 1 96.81 189 ALA B N 1
ATOM 3026 C CA . ALA B 1 189 ? 21.125 -10.234 -1.838 1 96.81 189 ALA B CA 1
ATOM 3027 C C . ALA B 1 189 ? 19.859 -10.781 -2.475 1 96.81 189 ALA B C 1
ATOM 3029 O O . ALA B 1 189 ? 19.781 -11.961 -2.824 1 96.81 189 ALA B O 1
ATOM 3030 N N . HIS B 1 190 ? 18.859 -9.953 -2.666 1 97.88 190 HIS B N 1
ATOM 3031 C CA . HIS B 1 190 ? 17.578 -10.352 -3.225 1 97.88 190 HIS B CA 1
ATOM 3032 C C . HIS B 1 190 ? 17.422 -9.852 -4.656 1 97.88 190 HIS B C 1
ATOM 3034 O O . HIS B 1 190 ? 17 -10.594 -5.539 1 97.88 190 HIS B O 1
ATOM 3040 N N . ALA B 1 191 ? 17.703 -8.578 -4.844 1 98.38 191 ALA B N 1
ATOM 3041 C CA . ALA B 1 191 ? 17.578 -7.965 -6.16 1 98.38 191 ALA B CA 1
ATOM 3042 C C . ALA B 1 191 ? 18.219 -6.582 -6.184 1 98.38 191 ALA B C 1
ATOM 3044 O O . ALA B 1 191 ? 18.484 -5.996 -5.129 1 98.38 191 ALA B O 1
ATOM 3045 N N . SER B 1 192 ? 18.438 -6.102 -7.367 1 98.31 192 SER B N 1
ATOM 3046 C CA . SER B 1 192 ? 18.906 -4.746 -7.605 1 98.31 192 SER B CA 1
ATOM 3047 C C . SER B 1 192 ? 18.422 -4.215 -8.953 1 98.31 192 SER B C 1
ATOM 3049 O O . SER B 1 192 ? 18.109 -4.992 -9.852 1 98.31 192 SER B O 1
ATOM 3051 N N . ALA B 1 193 ? 18.391 -2.881 -9.031 1 98.5 193 ALA B N 1
ATOM 3052 C CA . ALA B 1 193 ? 17.906 -2.33 -10.289 1 98.5 193 ALA B CA 1
ATOM 3053 C C . ALA B 1 193 ? 18.531 -0.969 -10.578 1 98.5 193 ALA B C 1
ATOM 3055 O O . ALA B 1 193 ? 19.031 -0.306 -9.664 1 98.5 193 ALA B O 1
ATOM 3056 N N . PHE B 1 194 ? 18.578 -0.647 -11.82 1 98.5 194 PHE B N 1
ATOM 3057 C CA . PHE B 1 194 ? 18.969 0.632 -12.391 1 98.5 194 PHE B CA 1
ATOM 3058 C C . PHE B 1 194 ? 17.844 1.249 -13.195 1 98.5 194 PHE B C 1
ATOM 3060 O O . PHE B 1 194 ? 17.422 0.704 -14.227 1 98.5 194 PHE B O 1
ATOM 3067 N N . LEU B 1 195 ? 17.344 2.398 -12.719 1 98.88 195 LEU B N 1
ATOM 3068 C CA . LEU B 1 195 ? 16.156 2.998 -13.312 1 98.88 195 LEU B CA 1
ATOM 3069 C C . LEU B 1 195 ? 16.438 4.422 -13.781 1 98.88 195 LEU B C 1
ATOM 3071 O O . LEU B 1 195 ? 17.172 5.16 -13.117 1 98.88 195 LEU B O 1
ATOM 3075 N N . HIS B 1 196 ? 15.789 4.848 -14.797 1 98.62 196 HIS B N 1
ATOM 3076 C CA . HIS B 1 196 ? 15.867 6.223 -15.273 1 98.62 196 HIS B CA 1
ATOM 3077 C C . HIS B 1 196 ? 14.539 6.941 -15.109 1 98.62 196 HIS B C 1
ATOM 3079 O O . HIS B 1 196 ? 13.477 6.32 -15.188 1 98.62 196 HIS B O 1
ATOM 3085 N N . LYS B 1 197 ? 14.625 8.188 -14.969 1 98 197 LYS B N 1
ATOM 3086 C CA . LYS B 1 197 ? 13.414 8.992 -14.797 1 98 197 LYS B CA 1
ATOM 3087 C C . LYS B 1 197 ? 12.664 9.133 -16.125 1 98 197 LYS B C 1
ATOM 3089 O O . LYS B 1 197 ? 13.266 9.398 -17.156 1 98 197 LYS B O 1
ATOM 3094 N N . VAL B 1 198 ? 11.398 8.914 -16.094 1 98 198 VAL B N 1
ATOM 3095 C CA . VAL B 1 198 ? 10.633 8.992 -17.344 1 98 198 VAL B CA 1
ATOM 3096 C C . VAL B 1 198 ? 9.57 10.086 -17.234 1 98 198 VAL B C 1
ATOM 3098 O O . VAL B 1 198 ? 8.992 10.5 -18.234 1 98 198 VAL B O 1
ATOM 3101 N N . SER B 1 199 ? 9.258 10.562 -16.016 1 91.88 199 SER B N 1
ATOM 3102 C CA . SER B 1 199 ? 8.414 11.734 -15.812 1 91.88 199 SER B CA 1
ATOM 3103 C C . SER B 1 199 ? 8.516 12.242 -14.383 1 91.88 199 SER B C 1
ATOM 3105 O O . SER B 1 199 ? 8.906 11.5 -13.477 1 91.88 199 SER B O 1
#